Protein AF-Q5B536-F1 (afdb_monomer)

Solvent-accessible surface area (backbone atoms only — not comparable to full-atom values): 37493 Å² total; per-residue (Å²): 134,84,88,69,84,54,93,52,37,55,35,36,41,49,52,41,61,75,49,43,84,53,55,64,77,44,62,94,66,51,47,76,44,64,71,58,84,34,72,53,90,69,35,84,43,83,90,53,63,66,36,62,54,32,60,74,23,57,93,46,95,47,46,43,37,38,40,34,56,38,59,55,61,50,46,42,52,47,53,55,42,43,73,66,77,46,82,81,77,79,63,55,42,80,78,50,70,51,67,49,85,84,56,90,59,74,55,27,28,44,32,38,33,32,30,76,85,78,70,48,77,46,80,47,74,29,54,59,47,75,26,68,67,29,76,78,24,60,55,38,58,77,67,68,55,58,68,52,71,58,78,57,53,70,66,65,38,69,74,43,52,100,63,76,47,74,66,58,53,49,54,53,52,38,60,69,40,45,81,50,87,68,84,81,94,76,82,94,76,87,81,90,84,76,40,39,37,33,41,35,82,58,35,56,52,102,68,44,39,35,42,33,28,41,35,28,38,41,52,54,68,89,69,53,41,65,66,35,53,25,50,50,42,49,52,59,32,74,55,50,79,48,92,58,42,42,81,36,50,51,60,50,51,51,53,48,42,55,50,50,53,51,50,54,36,24,73,73,61,37,70,55,77,94,48,59,90,80,55,93,44,25,66,61,50,43,50,50,53,46,67,78,38,41,47,44,70,43,52,63,50,44,64,30,66,79,50,96,63,21,33,85,43,78,57,68,78,66,56,32,21,26,43,59,70,71,50,60,44,42,69,81,70,79,82,92,75,49,30,34,40,38,30,39,45,12,26,61,97,66,15,45,72,42,43,39,57,49,40,52,56,48,52,65,47,54,76,76,44,68,84,86,59,65,45,40,35,30,33,30,47,42,59,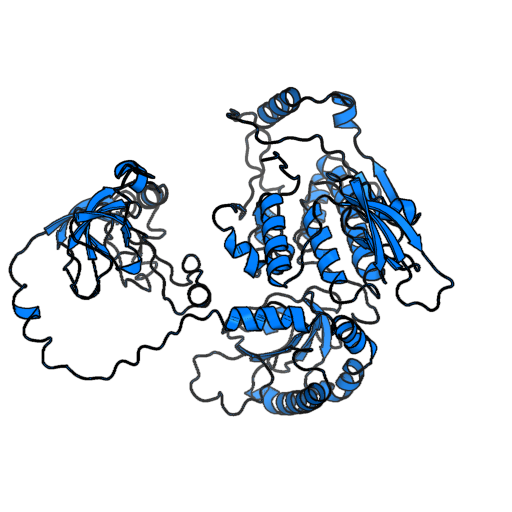84,86,61,80,88,66,75,85,80,59,72,77,50,70,48,75,30,24,15,60,84,38,39,36,39,55,56,58,48,38,57,42,70,54,20,30,40,36,35,30,40,55,73,46,30,24,24,36,42,40,44,38,88,52,36,84,80,45,48,65,65,62,65,37,59,65,55,54,47,38,62,46,70,40,56,89,54,44,60,56,60,52,44,51,59,51,53,62,62,62,70,58,78,86,86,73,85,81,82,77,91,81,75,92,76,64,69,76,66,67,70,67,75,72,81,82,75,94,51,60,34,56,27,35,32,37,71,45,44,80,38,70,43,81,40,79,40,75,53,64,74,81,42,85,74,29,30,28,30,37,44,75,28,50,35,85,52,74,64,58,53,46,33,38,71,72,23,70,76,72,37,25,35,92,86,77,36,55,29,92,78,61,64,23,44,63,64,28,33,27,26,50,31,24,15,28,28,30,69,41,63,34,88,87,49,83,93,63,56,64,69,41,45,31,37,50,57,36,70,39,55,76,68,71,45,75,36,25,71,68,73,37,39,94,62,23,94,57,53,39,33,28,16,41,27,20,75,40,18,32,42,22,51,53,35,54,37,51,63,91,32,58,42,76,54,57,82,77,74,83,63,68,67,56,57,64,65,51,3,73,111

Secondary structure (DSSP, 8-state):
------S--EEPHHHHHTTHHHHGGGGGG-EEE-----EETTEE-SSSSTHHHHHTTTTSS--SEEE--HHHHHHHHHHHHHHTT----TTEEEEEEEE-SS--SS--EEEEEEETTT--EEEEEES-EEE-S-TT-HHHHHTT--EEEEEE-HHHHHHHTT---HHHHHHHHHHHTTTS----S--S---PPPEEEEEES-SEETTTEEE-GGGTEE--STT--HHHHHHHHHHHHHTTTTTTHHHHHHHHHHHHHHHHHHHHHHHTTPPPGGGBTTBS-HHHHHHHHHHHHHHHHTTTT-B----SSS---SSSS--TTBBPPP---BS----SSS-EEEEEEE-HHHHHHHHHHHHHHHHHHHTTS-TTSSEEEEEES--TT-TT-GGGS---SEEEE-TTSHHHHHTT--TTT-EEEEE-TTSBEEEEEEGGGHHHHHHHHSSHHHHHHHHGGGGTHHHHHHHHHHHHH-------------SSSHHHHTTSS-----EEEEEEEEETTEEEEEEEEPPPP-TT-EEEEEEEE---HHHHHHHHH--SSS--TTT-S-TTT---SSEE--SSEEEEEEE--TT--S--TT-EEEE--EE--SSSHHHHTT-GGG-TT-EETTTSSS--SSBSEEEE-GGGEEEPP-SSSS---HHHHTT-

Mean predicted aligned error: 17.26 Å

pLDDT: mean 77.46, std 16.75, range [26.11, 97.31]

Organism: Emericella nidulans (strain FGSC A4 / ATCC 38163 / CBS 112.46 / NRRL 194 / M139) (NCBI:txid227321)

Radius of gyration: 30.0 Å; Cα contacts (8 Å, |Δi|>4): 1167; chains: 1; bounding box: 68×84×68 Å

Nearest PDB structures (foldseek):
  7yj0-assembly1_B  TM=8.072E-01  e=1.167E-22  Boreostereum vibrans
  1e3j-assembly1_A  TM=8.785E-01  e=1.107E-10  Bemisia argentifolii
  3m6i-assembly1_A  TM=8.034E-01  e=1.019E-08  Neurospora crassa
  5k1s-assembly2_C  TM=7.596E-01  e=6.517E-09  Myxococcus xanthus DK 1622
  4gi2-assembly1_A  TM=7.532E-01  e=5.291E-06  Methylorubrum extorquens AM1

Foldseek 3Di:
DDLPQDDAFKDFPLRCLQLVVLCVVCVVQKDWAQADFDDDQRDTDDLDDCRVLLVVLPPAPDSTMIGGGVVVVVVSVQVVCVLLVDHDPPQKDWPAKAAQPPDPDLQGIWTWIARNPPRDIDIDGHNADEFPPAQVTPLCVNVVFDKDWDWDDPPVCVVQNPHDDPVNVVVVVQVVQPPDGDDDPDDSDDDDDTFTFIATPFQDDPGRYGYAARRGGGGDCPLSCRVVLRSLLCQVCVLFVDDCSRQQSRVLSVVVRVLRVCLVQLVVFHHDPVCPPVDDTSSVVNSVSCVVCSCVSSVQARFGDDDLQAHAADDFDDGFRHFQGDFDKPVPDDDSFAKEKEWQQAACVQRQVLQQVVLVVVVVVCVVAPPPRYAYEYEYADDPPDPDPPPRHRDDHHYIYRPVCRNCVSVRHHSNFIKIWIAGRSRTTRYIDTSVCCVVCVVVVVPCVVSVSSCVCVVVVCSVVVVVVVVVVPDDDPDDDDDDDDPDPVPPPVPPPPDDFQWWWFFWDAFAQDTDTDGHGADDDDLFWWKWFWDAFDDDPVNVCRNHPDPPQAAEPVNAAQPQASDYPGAGATQQTKGFGCDDHPVDPPDDGGFTWTFRQKDADCPRPCNVSVNRVPHPRIHGARRNHQHHSRIRMGIHGPVGIGTQDPPPPDDDDRNNSSVD

Structure (mmCIF, N/CA/C/O backbone):
data_AF-Q5B536-F1
#
_entry.id   AF-Q5B536-F1
#
loop_
_atom_site.group_PDB
_atom_site.id
_atom_site.type_symbol
_atom_site.label_atom_id
_atom_site.label_alt_id
_atom_site.label_comp_id
_atom_site.label_asym_id
_atom_site.label_entity_id
_atom_site.label_seq_id
_atom_site.pdbx_PDB_ins_code
_atom_site.Cartn_x
_atom_site.Cartn_y
_atom_site.Cartn_z
_atom_site.occupancy
_atom_site.B_iso_or_equiv
_atom_site.auth_seq_id
_atom_site.auth_comp_id
_atom_site.auth_asym_id
_atom_site.auth_atom_id
_atom_site.pdbx_PDB_model_num
ATOM 1 N N . MET A 1 1 ? -8.925 -12.611 25.578 1.00 28.11 1 MET A N 1
ATOM 2 C CA . MET A 1 1 ? -8.735 -11.913 24.288 1.00 28.11 1 MET A CA 1
ATOM 3 C C . MET A 1 1 ? -9.694 -10.731 24.233 1.00 28.11 1 MET A C 1
ATOM 5 O O . MET A 1 1 ? -10.894 -10.934 24.130 1.00 28.11 1 MET A O 1
ATOM 9 N N . THR A 1 2 ? -9.213 -9.502 24.419 1.00 26.28 2 THR A N 1
ATOM 10 C CA . THR A 1 2 ? -10.059 -8.300 24.328 1.00 26.28 2 THR A CA 1
ATOM 11 C C . THR A 1 2 ? -10.477 -8.067 22.877 1.00 26.28 2 THR A C 1
ATOM 13 O O . THR A 1 2 ? -9.619 -7.935 22.006 1.00 26.28 2 THR A O 1
ATOM 16 N N . LYS A 1 3 ? -11.793 -8.016 22.630 1.00 31.33 3 LYS A N 1
ATOM 17 C CA . LYS A 1 3 ? -12.433 -7.662 21.355 1.00 31.33 3 LYS A CA 1
ATOM 18 C C . LYS A 1 3 ? -12.110 -6.212 20.959 1.00 31.33 3 LYS A C 1
ATOM 20 O O . LYS A 1 3 ? -12.949 -5.330 21.076 1.00 31.33 3 LYS A O 1
ATOM 25 N N . THR A 1 4 ? -10.896 -5.921 20.510 1.00 35.38 4 THR A N 1
ATOM 26 C CA . THR A 1 4 ? -10.593 -4.634 19.865 1.00 35.38 4 THR A CA 1
ATOM 27 C C . THR A 1 4 ? -10.697 -4.815 18.361 1.00 35.38 4 THR A C 1
ATOM 29 O O . THR A 1 4 ? -9.689 -4.957 17.671 1.00 35.38 4 THR A O 1
ATOM 32 N N . CYS A 1 5 ? -11.928 -4.864 17.854 1.00 44.91 5 CYS A N 1
ATOM 33 C CA . CYS A 1 5 ? -12.158 -4.642 16.433 1.00 44.91 5 CYS A CA 1
ATOM 34 C C . CYS A 1 5 ? -11.959 -3.138 16.170 1.00 44.91 5 CYS A C 1
ATOM 36 O O . CYS A 1 5 ? -12.496 -2.295 16.894 1.00 44.91 5 CYS A O 1
ATOM 38 N N . LYS A 1 6 ? -11.078 -2.809 15.223 1.00 58.00 6 LYS A N 1
ATOM 39 C CA . LYS A 1 6 ? -10.671 -1.438 14.883 1.00 58.00 6 LYS A CA 1
ATOM 40 C C . LYS A 1 6 ? -11.349 -0.992 13.587 1.00 58.00 6 LYS A C 1
ATOM 42 O O . LYS A 1 6 ? -11.815 -1.824 12.820 1.00 58.00 6 LYS A O 1
ATOM 47 N N . ARG A 1 7 ? -11.424 0.326 13.379 1.00 63.94 7 ARG A N 1
ATOM 48 C CA . ARG A 1 7 ? -12.385 0.965 12.462 1.00 63.94 7 ARG A CA 1
ATOM 49 C C . ARG A 1 7 ? -12.045 0.842 10.974 1.00 63.94 7 ARG A C 1
ATOM 51 O O . ARG A 1 7 ? -12.963 0.861 10.166 1.00 63.94 7 ARG A O 1
ATOM 58 N N . CYS A 1 8 ? -10.764 0.783 10.601 1.00 59.53 8 CYS A N 1
ATOM 59 C CA . CYS A 1 8 ? -10.366 0.813 9.191 1.00 59.53 8 CYS A CA 1
ATOM 60 C C . CYS A 1 8 ? -10.212 -0.594 8.602 1.00 59.53 8 CYS A C 1
ATOM 62 O O . CYS A 1 8 ? -9.746 -1.516 9.275 1.00 59.53 8 CYS A O 1
ATOM 64 N N . THR A 1 9 ? -10.560 -0.738 7.324 1.00 60.47 9 THR A N 1
ATOM 65 C CA . THR A 1 9 ? -10.413 -2.001 6.587 1.00 60.47 9 THR A CA 1
ATOM 66 C C . THR A 1 9 ? -9.720 -1.840 5.235 1.00 60.47 9 THR A C 1
ATOM 68 O O . THR A 1 9 ? -9.028 -2.750 4.806 1.00 60.47 9 THR A O 1
ATOM 71 N N . ALA A 1 10 ? -9.836 -0.687 4.574 1.00 61.12 10 ALA A N 1
ATOM 72 C CA . ALA A 1 10 ? -9.363 -0.521 3.201 1.00 61.12 10 ALA A CA 1
ATOM 73 C C . ALA A 1 10 ? -7.920 0.011 3.102 1.00 61.12 10 ALA A C 1
ATOM 75 O O . ALA A 1 10 ? -7.605 1.102 3.584 1.00 61.12 10 ALA A O 1
ATOM 76 N N . GLY A 1 11 ? -7.063 -0.730 2.402 1.00 59.25 11 GLY A N 1
ATOM 77 C CA . GLY A 1 11 ? -5.766 -0.301 1.892 1.00 59.25 11 GLY A CA 1
ATOM 78 C C . GLY A 1 11 ? -5.838 -0.028 0.390 1.00 59.25 11 GLY A C 1
ATOM 79 O O . GLY A 1 11 ? -6.297 -0.865 -0.385 1.00 59.25 11 GLY A O 1
ATOM 80 N N . GLN A 1 12 ? -5.368 1.143 -0.025 1.00 68.75 12 GLN A N 1
ATOM 81 C CA . GLN A 1 12 ? -5.299 1.548 -1.430 1.00 68.75 12 GLN A CA 1
ATOM 82 C C . GLN A 1 12 ? -3.962 1.174 -2.078 1.00 68.75 12 GLN A C 1
ATOM 84 O O . GLN A 1 12 ? -2.980 0.988 -1.351 1.00 68.75 12 GLN A O 1
ATOM 89 N N . PRO A 1 13 ? -3.865 1.123 -3.424 1.00 63.88 13 PRO A N 1
ATOM 90 C CA . PRO A 1 13 ? -2.666 0.663 -4.134 1.00 63.88 13 PRO A CA 1
ATOM 91 C C . PRO A 1 13 ? -1.346 1.260 -3.620 1.00 63.88 13 PRO A C 1
ATOM 93 O O . PRO A 1 13 ? -0.364 0.543 -3.411 1.00 63.88 13 PRO A O 1
ATOM 96 N N . ARG A 1 14 ? -1.306 2.571 -3.336 1.00 71.56 14 ARG A N 1
ATOM 97 C CA . ARG A 1 14 ? -0.103 3.211 -2.776 1.00 71.56 14 ARG A CA 1
ATOM 98 C C . ARG A 1 14 ? 0.192 2.777 -1.337 1.00 71.56 14 ARG A C 1
ATOM 100 O O . ARG A 1 14 ? 1.345 2.478 -1.029 1.00 71.56 14 ARG A O 1
ATOM 107 N N . CYS A 1 15 ? -0.825 2.729 -0.480 1.00 63.94 15 CYS A N 1
ATOM 108 C CA . CYS A 1 15 ? -0.683 2.328 0.917 1.00 63.94 15 CYS A CA 1
ATOM 109 C C . CYS A 1 15 ? -0.242 0.864 1.037 1.00 63.94 15 CYS A C 1
ATOM 111 O O . CYS A 1 15 ? 0.580 0.549 1.887 1.00 63.94 15 CYS A O 1
ATOM 113 N N . ILE A 1 16 ? -0.721 -0.021 0.157 1.00 58.94 16 ILE A N 1
ATOM 114 C CA . ILE A 1 16 ? -0.349 -1.445 0.129 1.00 58.94 16 ILE A CA 1
ATOM 115 C C . ILE A 1 16 ? 1.098 -1.637 -0.335 1.00 58.94 16 ILE A C 1
ATOM 117 O O . ILE A 1 16 ? 1.786 -2.540 0.140 1.00 58.94 16 ILE A O 1
ATOM 121 N N . ARG A 1 17 ? 1.606 -0.785 -1.235 1.00 60.75 17 ARG A N 1
ATOM 122 C CA . ARG A 1 17 ? 2.989 -0.885 -1.729 1.00 60.75 17 ARG A CA 1
ATOM 123 C C . ARG A 1 17 ? 4.013 -0.788 -0.594 1.00 60.75 17 ARG A C 1
ATOM 125 O O . ARG A 1 17 ? 5.014 -1.504 -0.627 1.00 60.75 17 ARG A O 1
ATOM 132 N N . VAL A 1 18 ? 3.741 0.045 0.412 1.00 53.22 18 VAL A N 1
ATOM 133 C CA . VAL A 1 18 ? 4.666 0.364 1.510 1.00 53.22 18 VAL A CA 1
ATOM 134 C C . VAL A 1 18 ? 4.937 -0.850 2.425 1.00 53.22 18 VAL A C 1
ATOM 136 O O . VAL A 1 18 ? 6.110 -1.152 2.641 1.00 53.22 18 VAL A O 1
ATOM 139 N N . PRO A 1 19 ? 3.933 -1.618 2.896 1.00 50.88 19 PRO A N 1
ATOM 140 C CA . PRO A 1 19 ? 4.148 -2.850 3.648 1.00 50.88 19 PRO A CA 1
ATOM 141 C C . PRO A 1 19 ? 3.973 -4.123 2.803 1.00 50.88 19 PRO A C 1
ATOM 143 O O . PRO A 1 19 ? 3.889 -5.208 3.372 1.00 50.88 19 PRO A O 1
ATOM 146 N N . SER A 1 20 ? 3.945 -4.025 1.466 1.00 51.78 20 SER A N 1
ATOM 147 C CA . SER A 1 20 ? 3.614 -5.127 0.539 1.00 51.78 20 SER A CA 1
ATOM 148 C C . SER A 1 20 ? 4.331 -6.447 0.837 1.00 51.78 20 SER A C 1
ATOM 150 O O . SER A 1 20 ? 3.711 -7.499 0.767 1.00 51.78 20 SER A O 1
ATOM 152 N N . ARG A 1 21 ? 5.607 -6.422 1.245 1.00 47.44 21 ARG A N 1
ATOM 153 C CA . ARG A 1 21 ? 6.345 -7.648 1.609 1.00 47.44 21 ARG A CA 1
ATOM 154 C C . ARG 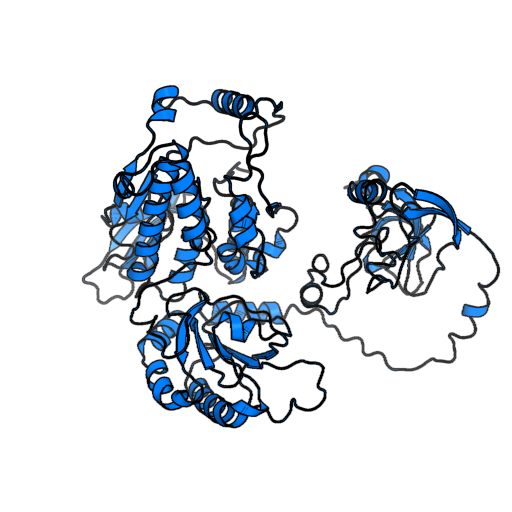A 1 21 ? 5.904 -8.289 2.923 1.00 47.44 21 ARG A C 1
ATOM 156 O O . ARG A 1 21 ? 6.037 -9.498 3.066 1.00 47.44 21 ARG A O 1
ATOM 163 N N . CYS A 1 22 ? 5.415 -7.499 3.871 1.00 46.94 22 CYS A N 1
ATOM 164 C CA . CYS A 1 22 ? 4.982 -7.983 5.176 1.00 46.94 22 CYS A CA 1
ATOM 165 C C . CYS A 1 22 ? 3.482 -8.330 5.180 1.00 46.94 22 CYS A C 1
ATOM 167 O O . CYS A 1 22 ? 3.079 -9.252 5.878 1.00 46.94 22 CYS A O 1
ATOM 169 N N . LEU A 1 23 ? 2.670 -7.659 4.350 1.00 49.38 23 LEU A N 1
ATOM 170 C CA . LEU A 1 23 ? 1.245 -7.974 4.162 1.00 49.38 23 LEU A CA 1
ATOM 171 C C . LEU A 1 23 ? 1.010 -9.323 3.463 1.00 49.38 23 LEU A C 1
ATOM 173 O O . LEU A 1 23 ? -0.012 -9.952 3.707 1.00 49.38 23 LEU A O 1
ATOM 177 N N . ILE A 1 24 ? 1.970 -9.809 2.664 1.00 52.00 24 ILE A N 1
ATOM 178 C CA . ILE A 1 24 ? 1.924 -11.151 2.043 1.00 52.00 24 ILE A CA 1
ATOM 179 C C . ILE A 1 24 ? 1.831 -12.278 3.094 1.00 52.00 24 ILE A C 1
ATOM 181 O O . ILE A 1 24 ? 1.412 -13.381 2.772 1.00 52.00 24 ILE A O 1
ATOM 185 N N . GLN A 1 25 ? 2.176 -12.026 4.361 1.00 51.09 25 GLN A N 1
ATOM 186 C CA . GLN A 1 25 ? 2.058 -13.034 5.423 1.00 51.09 25 GLN A CA 1
ATOM 187 C C . GLN A 1 25 ? 0.619 -13.227 5.936 1.00 51.09 25 GLN A C 1
ATOM 189 O O . GLN A 1 25 ? 0.389 -14.135 6.723 1.00 51.09 25 GLN A O 1
ATOM 194 N N . LEU A 1 26 ? -0.335 -12.388 5.515 1.00 54.41 26 LEU A N 1
ATOM 195 C CA . LEU A 1 26 ? -1.727 -12.393 5.982 1.00 54.41 26 LEU A CA 1
ATOM 196 C C . LEU A 1 26 ? -2.725 -12.816 4.893 1.00 54.41 26 LEU A C 1
ATOM 198 O O . LEU A 1 26 ? -3.894 -12.462 4.967 1.00 54.41 26 LEU A O 1
ATOM 202 N N . VAL A 1 27 ? -2.271 -13.520 3.854 1.00 53.06 27 VAL A N 1
ATOM 203 C CA . VAL A 1 27 ? -3.061 -13.789 2.635 1.00 53.06 27 VAL A CA 1
ATOM 204 C C . VAL A 1 27 ? -4.373 -14.543 2.901 1.00 53.06 27 VAL A C 1
ATOM 206 O O . VAL A 1 27 ? -5.314 -14.356 2.142 1.00 53.06 27 VAL A O 1
ATOM 209 N N . GLU A 1 28 ? -4.474 -15.311 3.988 1.00 51.59 28 GLU A N 1
ATOM 210 C CA . GLU A 1 28 ? -5.711 -16.003 4.403 1.00 51.59 28 GLU A CA 1
ATOM 211 C C . GLU A 1 28 ? -6.765 -15.069 5.033 1.00 51.59 28 GLU A C 1
ATOM 213 O O . GLU A 1 28 ? -7.934 -15.421 5.118 1.00 51.59 28 GLU A O 1
ATOM 218 N N . GLU A 1 29 ? -6.376 -13.863 5.455 1.00 61.81 29 GLU A N 1
ATOM 219 C CA . GLU A 1 29 ? -7.215 -12.911 6.207 1.00 61.81 29 GLU A CA 1
ATOM 220 C C . GLU A 1 29 ? -7.524 -11.633 5.397 1.00 61.81 29 GLU A C 1
ATOM 222 O O . GLU A 1 29 ? -7.915 -10.599 5.957 1.00 61.81 29 GLU A O 1
ATOM 227 N N . ILE A 1 30 ? -7.267 -11.662 4.085 1.00 71.50 30 ILE A N 1
ATOM 228 C CA . ILE A 1 30 ? -7.321 -10.504 3.188 1.00 71.50 30 ILE A CA 1
ATOM 229 C C . ILE A 1 30 ? -8.348 -10.727 2.077 1.00 71.50 30 ILE A C 1
ATOM 231 O O . ILE A 1 30 ? -8.213 -11.648 1.277 1.00 71.50 30 ILE A O 1
ATOM 235 N N . ASP A 1 31 ? -9.265 -9.773 1.924 1.00 77.38 31 ASP A N 1
ATOM 236 C CA . ASP A 1 31 ? -10.166 -9.702 0.776 1.00 77.38 31 ASP A CA 1
ATOM 237 C C . ASP A 1 31 ? -9.631 -8.725 -0.280 1.00 77.38 31 ASP A C 1
ATOM 239 O O . ASP A 1 31 ? -9.372 -7.549 -0.002 1.00 77.38 31 ASP A O 1
ATOM 243 N N . ALA A 1 32 ? -9.495 -9.186 -1.524 1.00 81.38 32 ALA A N 1
ATOM 244 C CA . ALA A 1 32 ? -9.097 -8.344 -2.651 1.00 81.38 32 ALA A CA 1
ATOM 245 C C . ALA A 1 32 ? -10.330 -7.820 -3.403 1.00 81.38 32 ALA A C 1
ATOM 247 O O . ALA A 1 32 ? -10.972 -8.538 -4.171 1.00 81.38 32 ALA A O 1
ATOM 248 N N . GLY A 1 33 ? -10.640 -6.537 -3.226 1.00 79.94 33 GLY A N 1
ATOM 249 C CA . GLY A 1 33 ? -11.651 -5.853 -4.024 1.00 79.94 33 GLY A CA 1
ATOM 250 C C . GLY A 1 33 ? -11.097 -5.514 -5.406 1.00 79.94 33 GLY A C 1
ATOM 251 O O . GLY A 1 33 ? -10.145 -4.745 -5.506 1.00 79.94 33 GLY A O 1
ATOM 252 N N . ARG A 1 34 ? -11.697 -6.062 -6.467 1.00 81.75 34 ARG A N 1
ATOM 253 C CA . ARG A 1 34 ? -11.330 -5.785 -7.875 1.00 81.75 34 ARG A CA 1
ATOM 254 C C . ARG A 1 34 ? -12.408 -5.054 -8.666 1.00 81.75 34 ARG A C 1
ATOM 256 O O . ARG A 1 34 ? -12.187 -4.656 -9.804 1.00 81.75 34 ARG A O 1
ATOM 263 N N . ASN A 1 35 ? -13.598 -4.922 -8.094 1.00 81.69 35 ASN A N 1
ATOM 264 C CA . ASN A 1 35 ? -14.718 -4.265 -8.740 1.00 81.69 35 ASN A CA 1
ATOM 265 C C . ASN A 1 35 ? -15.696 -3.737 -7.687 1.00 81.69 35 ASN A C 1
ATOM 267 O O . ASN A 1 35 ? -15.636 -4.112 -6.515 1.00 81.69 35 ASN A O 1
ATOM 271 N N . SER A 1 36 ? -16.634 -2.901 -8.117 1.00 83.00 36 SER A N 1
ATOM 272 C CA . SER A 1 36 ? -17.796 -2.531 -7.319 1.00 83.00 36 SER A CA 1
ATOM 273 C C . SER A 1 36 ? -19.055 -2.486 -8.171 1.00 83.00 36 SER A C 1
ATOM 275 O O . SER A 1 36 ? -19.023 -2.265 -9.382 1.00 83.00 36 SER A O 1
ATOM 277 N N . VAL A 1 37 ? -20.191 -2.675 -7.510 1.00 83.62 37 VAL A N 1
ATOM 278 C CA . VAL A 1 37 ? -21.513 -2.545 -8.115 1.00 83.62 37 VAL A CA 1
ATOM 279 C C . VAL A 1 37 ? -22.246 -1.434 -7.388 1.00 83.62 37 VAL A C 1
ATOM 281 O O . VAL A 1 37 ? -22.215 -1.355 -6.164 1.00 83.62 37 VAL A O 1
ATOM 284 N N . THR A 1 38 ? -22.896 -0.552 -8.142 1.00 82.12 38 THR A N 1
ATOM 285 C CA . THR A 1 38 ? -23.782 0.463 -7.573 1.00 82.12 38 THR A CA 1
ATOM 286 C C . THR A 1 38 ? -25.219 0.150 -7.938 1.00 82.12 38 THR A C 1
ATOM 288 O O . THR A 1 38 ? -25.541 -0.086 -9.103 1.00 82.12 38 THR A O 1
ATOM 291 N N . LEU A 1 39 ? -26.076 0.147 -6.921 1.00 82.50 39 LEU A N 1
ATOM 292 C CA . LEU A 1 39 ? -27.496 -0.141 -7.041 1.00 82.50 39 LEU A CA 1
ATOM 293 C C . LEU A 1 39 ? -28.313 1.130 -6.770 1.00 82.50 39 LEU A C 1
ATOM 295 O O . LEU A 1 39 ? -27.898 2.024 -6.027 1.00 82.50 39 LEU A O 1
ATOM 299 N N . LYS A 1 40 ? -29.462 1.243 -7.430 1.00 81.19 40 LYS A N 1
ATOM 300 C CA . LYS A 1 40 ? -30.528 2.196 -7.118 1.00 81.19 40 LYS A CA 1
ATOM 301 C C . LYS A 1 40 ? -31.851 1.475 -7.295 1.00 81.19 40 LYS A C 1
ATOM 303 O O . LYS A 1 40 ? -32.069 0.919 -8.369 1.00 81.19 40 LYS A O 1
ATOM 308 N N . ASP A 1 41 ? -32.700 1.481 -6.273 1.00 83.44 41 ASP A N 1
ATOM 309 C CA . ASP A 1 41 ? -34.038 0.881 -6.335 1.00 83.44 41 ASP A CA 1
ATOM 310 C C . ASP A 1 41 ? -33.989 -0.573 -6.870 1.00 83.44 41 ASP A C 1
ATOM 312 O O . ASP A 1 41 ? -34.718 -0.957 -7.784 1.00 83.44 41 ASP A O 1
ATOM 316 N N . GLY A 1 42 ? -33.020 -1.361 -6.382 1.00 83.69 42 GLY A N 1
ATOM 317 C CA . GLY A 1 42 ? -32.784 -2.748 -6.806 1.00 83.69 42 GLY A CA 1
ATOM 318 C C . GLY A 1 42 ? -32.132 -2.963 -8.170 1.00 83.69 42 GLY A C 1
ATOM 319 O O . GLY A 1 42 ? -31.891 -4.104 -8.558 1.00 83.69 42 GLY A O 1
ATOM 320 N N . ARG A 1 43 ? -31.829 -1.901 -8.920 1.00 85.88 43 ARG A N 1
ATOM 321 C CA . ARG A 1 43 ? -31.260 -1.996 -10.271 1.00 85.88 43 ARG A CA 1
ATOM 322 C C . ARG A 1 43 ? -29.825 -1.504 -10.309 1.00 85.88 43 ARG A C 1
ATOM 324 O O . ARG A 1 43 ? -29.476 -0.510 -9.673 1.00 85.88 43 ARG A O 1
ATOM 331 N N . ARG A 1 44 ? -28.987 -2.181 -11.099 1.00 85.38 44 ARG A N 1
ATOM 332 C CA . ARG A 1 44 ? -27.610 -1.745 -11.352 1.00 85.38 44 ARG A CA 1
ATOM 333 C C . ARG A 1 44 ? -27.617 -0.420 -12.105 1.00 85.38 44 ARG A C 1
ATOM 335 O O . ARG A 1 44 ? -28.295 -0.278 -13.119 1.00 85.38 44 ARG A O 1
ATOM 342 N N . VAL A 1 45 ? -26.823 0.525 -11.619 1.00 79.69 45 VAL A N 1
ATOM 343 C CA . VAL A 1 45 ? -26.594 1.819 -12.260 1.00 79.69 45 VAL A CA 1
ATOM 344 C C . VAL A 1 45 ? -25.108 1.945 -12.566 1.00 79.69 45 VAL A C 1
ATOM 346 O O . VAL A 1 45 ? -24.277 1.737 -11.688 1.00 79.69 45 VAL A O 1
ATOM 349 N N . THR A 1 46 ? -24.778 2.272 -13.814 1.00 70.62 46 THR A N 1
ATOM 350 C CA . THR A 1 46 ? -23.394 2.415 -14.303 1.00 70.62 46 THR A CA 1
ATOM 351 C C . THR A 1 46 ? -22.957 3.871 -14.434 1.00 70.62 46 THR A C 1
ATOM 353 O O . THR A 1 46 ? -21.774 4.151 -14.529 1.00 70.62 46 THR A O 1
ATOM 356 N N . THR A 1 47 ? -23.884 4.827 -14.384 1.00 61.28 47 THR A N 1
ATOM 357 C CA . THR A 1 47 ? -23.574 6.265 -14.471 1.00 61.28 47 THR A CA 1
ATOM 358 C C . THR A 1 47 ? -23.012 6.853 -13.174 1.00 61.28 47 THR A C 1
ATOM 360 O O . THR A 1 47 ? -22.670 8.029 -13.127 1.00 61.28 47 THR A O 1
ATOM 363 N N . ARG A 1 48 ? -22.941 6.054 -12.104 1.00 64.38 48 ARG A N 1
ATOM 364 C CA . ARG A 1 48 ? -22.444 6.441 -10.782 1.00 64.38 48 ARG A CA 1
ATOM 365 C C . ARG A 1 48 ? -21.753 5.254 -10.122 1.00 64.38 48 ARG A C 1
ATOM 367 O O . ARG A 1 48 ? -22.154 4.113 -10.351 1.00 64.38 48 ARG A O 1
ATOM 374 N N . GLY A 1 49 ? -20.769 5.524 -9.271 1.00 65.88 49 GLY A N 1
ATOM 375 C CA . GLY A 1 49 ? -20.194 4.515 -8.387 1.00 65.88 49 GLY A CA 1
ATOM 376 C C . GLY A 1 49 ? -18.699 4.300 -8.529 1.00 65.88 49 GLY A C 1
ATOM 377 O O . GLY A 1 49 ? -18.066 4.751 -9.475 1.00 65.88 49 GLY A O 1
ATOM 378 N N . TRP A 1 50 ? -18.160 3.532 -7.591 1.00 72.81 50 TRP A N 1
ATOM 379 C CA . TRP A 1 50 ? -16.730 3.276 -7.434 1.00 72.81 50 TRP A CA 1
ATOM 380 C C . TRP A 1 50 ? -16.126 2.350 -8.505 1.00 72.81 50 TRP A C 1
ATOM 382 O O . TRP A 1 50 ? -14.959 1.997 -8.410 1.00 72.81 50 TRP A O 1
ATOM 392 N N . HIS A 1 51 ? -16.875 1.923 -9.526 1.00 76.62 51 HIS A N 1
ATOM 393 C CA . HIS A 1 51 ? -16.374 1.004 -10.559 1.00 76.62 51 HIS A CA 1
ATOM 394 C C . HIS A 1 51 ? -15.289 1.662 -11.421 1.00 76.62 51 HIS A C 1
ATOM 396 O O . HIS A 1 51 ? -14.256 1.048 -11.676 1.00 76.62 51 HIS A O 1
ATOM 402 N N . THR A 1 52 ? -15.453 2.947 -11.745 1.00 75.75 52 THR A N 1
ATOM 403 C CA . THR A 1 52 ? -14.433 3.760 -12.423 1.00 75.75 52 THR A CA 1
ATOM 404 C C . THR A 1 52 ? -13.143 3.857 -11.610 1.00 75.75 52 THR A C 1
ATOM 406 O O . THR A 1 52 ? -12.059 3.984 -12.174 1.00 75.75 52 THR A O 1
ATOM 409 N N . MET A 1 53 ? -13.223 3.758 -10.275 1.00 79.31 53 MET A N 1
ATOM 410 C CA . MET A 1 53 ? -12.039 3.729 -9.412 1.00 79.31 53 MET A CA 1
ATOM 411 C C . MET A 1 53 ? -11.191 2.491 -9.707 1.00 79.31 53 MET A C 1
ATOM 413 O O . MET A 1 53 ? -9.975 2.611 -9.813 1.00 79.31 53 MET A O 1
ATOM 417 N N . PHE A 1 54 ? -11.824 1.327 -9.883 1.00 81.19 54 PHE A N 1
ATOM 418 C CA . PHE A 1 54 ? -11.131 0.096 -10.263 1.00 81.19 54 PHE A CA 1
ATOM 419 C C . PHE A 1 54 ? -10.609 0.173 -11.698 1.00 81.19 54 PHE A C 1
ATOM 421 O O . PHE A 1 54 ? -9.468 -0.203 -11.938 1.00 81.19 54 PHE A O 1
ATOM 428 N N . GLU A 1 55 ? -11.366 0.745 -12.641 1.00 81.69 55 GLU A N 1
ATOM 429 C CA . GLU A 1 55 ? -10.872 1.030 -14.002 1.00 81.69 55 GLU A CA 1
ATOM 430 C C . GLU A 1 55 ? -9.573 1.851 -13.975 1.00 81.69 55 GLU A C 1
ATOM 432 O O . GLU A 1 55 ? -8.597 1.480 -14.620 1.00 81.69 55 GLU A O 1
ATOM 437 N N . ALA A 1 56 ? -9.509 2.891 -13.140 1.00 78.94 56 ALA A N 1
ATOM 438 C CA . ALA A 1 56 ? -8.319 3.722 -12.965 1.00 78.94 56 ALA A CA 1
ATOM 439 C C . ALA A 1 56 ? -7.122 3.012 -12.296 1.00 78.94 56 ALA A C 1
ATOM 441 O O . ALA A 1 56 ? -6.010 3.544 -12.343 1.00 78.94 56 ALA A O 1
ATOM 442 N N . MET A 1 57 ? -7.330 1.846 -11.673 1.00 79.25 57 MET A N 1
ATOM 443 C CA . MET A 1 57 ? -6.262 1.011 -11.107 1.00 79.25 57 MET A CA 1
ATOM 444 C C . MET A 1 57 ? -5.693 -0.000 -12.112 1.00 79.25 57 MET A C 1
ATOM 446 O O . MET A 1 57 ? -4.583 -0.498 -11.895 1.00 79.25 57 MET A O 1
ATOM 450 N N . HIS A 1 58 ? -6.403 -0.305 -13.205 1.00 78.31 58 HIS A N 1
ATOM 451 C CA . HIS A 1 58 ? -5.934 -1.272 -14.199 1.00 78.31 58 HIS A CA 1
ATOM 452 C C . HIS A 1 58 ? -4.606 -0.818 -14.820 1.00 78.31 58 HIS A C 1
ATOM 454 O O . HIS A 1 58 ? -4.421 0.346 -15.172 1.00 78.31 58 HIS A O 1
ATOM 460 N N . GLY A 1 59 ? -3.661 -1.752 -14.949 1.00 66.75 59 GLY A N 1
ATOM 461 C CA . GLY A 1 59 ? -2.323 -1.476 -15.483 1.00 66.75 59 GLY A CA 1
ATOM 462 C C . GLY A 1 59 ? -1.357 -0.807 -14.497 1.00 66.75 59 GLY A C 1
ATOM 463 O O . GLY A 1 59 ? -0.203 -0.560 -14.849 1.00 66.75 59 GLY A O 1
ATOM 464 N N . THR A 1 60 ? -1.785 -0.531 -13.262 1.00 72.12 60 THR A N 1
ATOM 465 C CA . THR A 1 60 ? -0.890 -0.091 -12.181 1.00 72.12 60 THR A CA 1
ATOM 466 C C . THR A 1 60 ? -0.257 -1.297 -11.478 1.00 72.12 60 THR A C 1
ATOM 468 O O . THR A 1 60 ? -0.641 -2.439 -11.719 1.00 72.12 60 THR A O 1
ATOM 471 N N . TYR A 1 61 ? 0.727 -1.070 -10.597 1.00 70.12 61 TYR A N 1
ATOM 472 C CA . TYR A 1 61 ? 1.390 -2.169 -9.874 1.00 70.12 61 TYR A CA 1
ATOM 473 C C . TYR A 1 61 ? 0.426 -3.021 -9.023 1.00 70.12 61 TYR A C 1
ATOM 475 O O . TYR A 1 61 ? 0.688 -4.201 -8.807 1.00 70.12 61 TYR A O 1
ATOM 483 N N . LEU A 1 62 ? -0.663 -2.424 -8.527 1.00 73.81 62 LEU A N 1
ATOM 484 C CA . LEU A 1 62 ? -1.739 -3.113 -7.814 1.00 73.81 62 LEU A CA 1
ATOM 485 C C . LEU A 1 62 ? -3.071 -2.616 -8.366 1.00 73.81 62 LEU A C 1
ATOM 487 O O . LEU A 1 62 ? -3.465 -1.482 -8.101 1.00 73.81 62 LEU A O 1
ATOM 491 N N . ASP A 1 63 ? -3.766 -3.476 -9.100 1.00 77.12 63 ASP A N 1
ATOM 492 C CA . ASP A 1 63 ? -5.052 -3.189 -9.740 1.00 77.12 63 ASP A CA 1
ATOM 493 C C . ASP A 1 63 ? -6.266 -3.479 -8.834 1.00 77.12 63 ASP A C 1
ATOM 495 O O . ASP A 1 63 ? -7.399 -3.597 -9.298 1.00 77.12 63 ASP A O 1
ATOM 499 N N . TYR A 1 64 ? -6.034 -3.589 -7.524 1.00 78.88 64 TYR A N 1
ATOM 500 C CA . TYR A 1 64 ? -7.038 -3.941 -6.526 1.00 78.88 64 TYR A CA 1
ATOM 501 C C . TYR A 1 64 ? -6.897 -3.125 -5.236 1.00 78.88 64 TYR A C 1
ATOM 503 O O . TYR A 1 64 ? -5.816 -2.650 -4.875 1.00 78.88 64 TYR A O 1
ATOM 511 N N . CYS A 1 65 ? -8.000 -3.028 -4.494 1.00 78.19 65 CYS A N 1
ATOM 512 C CA . CYS A 1 65 ? -8.008 -2.596 -3.098 1.00 78.19 65 CYS A CA 1
ATOM 513 C C . CYS A 1 65 ? -7.889 -3.811 -2.183 1.00 78.19 65 CYS A C 1
ATOM 515 O O . CYS A 1 65 ? -8.458 -4.864 -2.468 1.00 78.19 65 CYS A O 1
ATOM 517 N N . LEU A 1 66 ? -7.207 -3.653 -1.052 1.00 78.00 66 LEU A N 1
ATOM 518 C CA . LEU A 1 66 ? -7.200 -4.670 -0.006 1.00 78.00 66 LEU A CA 1
ATOM 519 C C . LEU A 1 66 ? -8.155 -4.279 1.104 1.00 78.00 66 LEU A C 1
ATOM 521 O O . LEU A 1 66 ? -8.024 -3.200 1.672 1.00 78.00 66 LEU A O 1
ATOM 525 N N . ASN A 1 67 ? -9.067 -5.176 1.443 1.00 79.12 67 ASN A N 1
ATOM 526 C CA . ASN A 1 67 ? -9.874 -5.095 2.642 1.00 79.12 67 ASN A CA 1
ATOM 527 C C . ASN A 1 67 ? -9.282 -6.061 3.668 1.00 79.12 67 ASN A C 1
ATOM 529 O O . ASN A 1 67 ? -9.330 -7.275 3.518 1.00 79.12 67 ASN A O 1
ATOM 533 N N . ILE A 1 68 ? -8.675 -5.498 4.702 1.00 79.06 68 ILE A N 1
ATOM 534 C CA . ILE A 1 68 ? -8.041 -6.222 5.792 1.00 79.06 68 ILE A CA 1
ATOM 535 C C . ILE A 1 68 ? -8.387 -5.528 7.098 1.00 79.06 68 ILE A C 1
ATOM 537 O O . ILE A 1 68 ? -8.234 -4.314 7.238 1.00 79.06 68 ILE A O 1
ATOM 541 N N . ARG A 1 69 ? -8.844 -6.282 8.098 1.00 80.69 69 ARG A N 1
ATOM 542 C CA . ARG A 1 69 ? -9.140 -5.690 9.408 1.00 80.69 69 ARG A CA 1
ATOM 543 C C . ARG A 1 69 ? -7.876 -5.025 9.957 1.00 80.69 69 ARG A C 1
ATOM 545 O O . ARG A 1 69 ? -6.847 -5.683 10.094 1.00 80.69 69 ARG A O 1
ATOM 552 N N . GLN A 1 70 ? -7.967 -3.752 10.351 1.00 80.69 70 GLN A N 1
ATOM 553 C CA . GLN A 1 70 ? -6.818 -2.955 10.810 1.00 80.69 70 GLN A CA 1
ATOM 554 C C . GLN A 1 70 ? -5.967 -3.645 11.891 1.00 80.69 70 GLN A C 1
ATOM 556 O O . GLN A 1 70 ? -4.753 -3.454 11.913 1.00 80.69 70 GLN A O 1
ATOM 561 N N . LYS A 1 71 ? -6.564 -4.489 12.751 1.00 82.50 71 LYS A N 1
ATOM 562 C CA . LYS A 1 71 ? -5.825 -5.279 13.755 1.00 82.50 71 LYS A CA 1
ATOM 563 C C . LYS A 1 71 ? -4.694 -6.118 13.135 1.00 82.50 71 LYS A C 1
ATOM 565 O O . LYS A 1 71 ? -3.635 -6.232 13.744 1.00 82.50 71 LYS A O 1
ATOM 570 N N . TYR A 1 72 ? -4.905 -6.668 11.940 1.00 81.62 72 TYR A N 1
ATOM 571 C CA . TYR A 1 72 ? -3.931 -7.519 11.268 1.00 81.62 72 TYR A CA 1
ATOM 572 C C . TYR A 1 72 ? -2.839 -6.689 10.592 1.00 81.62 72 TYR A C 1
ATOM 574 O O . TYR A 1 72 ? -1.658 -6.981 10.760 1.00 81.62 72 TYR A O 1
ATOM 582 N N . SER A 1 73 ? -3.204 -5.589 9.928 1.00 77.50 73 SER A N 1
ATOM 583 C CA . SER A 1 73 ? -2.225 -4.642 9.375 1.00 77.50 73 SER A CA 1
ATOM 584 C C . SER A 1 73 ? -1.287 -4.096 10.454 1.00 77.50 73 SER A C 1
ATOM 586 O O . SER A 1 73 ? -0.076 -4.020 10.255 1.00 77.50 73 SER A O 1
ATOM 588 N N . GLU A 1 74 ? -1.827 -3.757 11.626 1.00 82.25 74 GLU A N 1
ATOM 589 C CA . GLU A 1 74 ? -1.022 -3.326 12.768 1.00 82.25 74 GLU A CA 1
ATOM 590 C C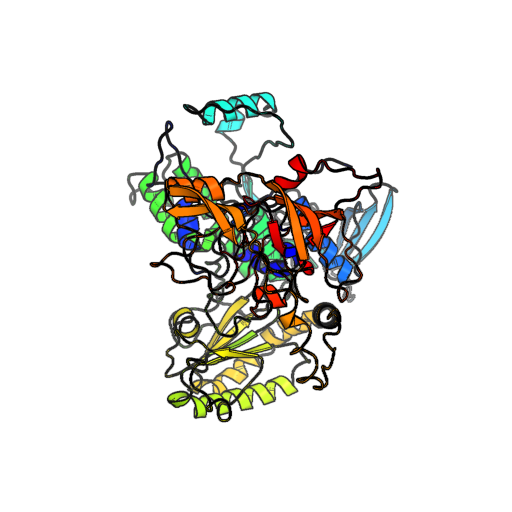 . GLU A 1 74 ? -0.119 -4.429 13.314 1.00 82.25 74 GLU A C 1
ATOM 592 O O . GLU A 1 74 ? 1.015 -4.145 13.689 1.00 82.25 74 GLU A O 1
ATOM 597 N N . GLU A 1 75 ? -0.602 -5.671 13.376 1.00 81.56 75 GLU A N 1
ATOM 598 C CA . GLU A 1 75 ? 0.200 -6.818 13.806 1.00 81.56 75 GLU A CA 1
ATOM 599 C C . GLU A 1 75 ? 1.387 -7.039 12.864 1.00 81.56 75 GLU A C 1
ATOM 601 O O . GLU A 1 75 ? 2.514 -7.197 13.320 1.00 81.56 75 GLU A O 1
ATOM 606 N N . VAL A 1 76 ? 1.181 -6.924 11.553 1.00 79.06 76 VAL A N 1
ATOM 607 C CA . VAL A 1 76 ? 2.267 -6.997 10.569 1.00 79.06 76 VAL A CA 1
ATOM 608 C C . VAL A 1 76 ? 3.310 -5.899 10.770 1.00 79.06 76 VAL A C 1
ATOM 610 O O . VAL A 1 76 ? 4.518 -6.166 10.723 1.00 79.06 76 VAL A O 1
ATOM 613 N N . ILE A 1 77 ? 2.870 -4.664 11.017 1.00 79.06 77 ILE A N 1
ATOM 614 C CA . ILE A 1 77 ? 3.778 -3.545 11.303 1.00 79.06 77 ILE A CA 1
ATOM 615 C C . ILE A 1 77 ? 4.521 -3.798 12.620 1.00 79.06 77 ILE A C 1
ATOM 617 O O . ILE A 1 77 ? 5.735 -3.613 12.683 1.00 79.06 77 ILE A O 1
ATOM 621 N N . ARG A 1 78 ? 3.823 -4.286 13.651 1.00 83.12 78 ARG A N 1
ATOM 622 C CA . ARG A 1 78 ? 4.387 -4.616 14.966 1.00 83.12 78 ARG A CA 1
ATOM 623 C C . ARG A 1 78 ? 5.451 -5.701 14.871 1.00 83.12 78 ARG A C 1
ATOM 625 O O . ARG A 1 78 ? 6.551 -5.505 15.375 1.00 83.12 78 ARG A O 1
ATOM 632 N N . GLN A 1 79 ? 5.164 -6.798 14.182 1.00 80.69 79 GLN A N 1
ATOM 633 C CA . GLN A 1 79 ? 6.128 -7.871 13.954 1.00 80.69 79 GLN A CA 1
ATOM 634 C C . GLN A 1 79 ? 7.329 -7.378 13.154 1.00 80.69 79 GLN A C 1
ATOM 636 O O . GLN A 1 79 ? 8.464 -7.753 13.437 1.00 80.69 79 GLN A O 1
ATOM 641 N N . SER A 1 80 ? 7.101 -6.512 12.164 1.00 76.88 80 SER A N 1
ATOM 642 C CA . SER A 1 80 ? 8.190 -5.892 11.405 1.00 76.88 80 SER A CA 1
ATOM 643 C C . SER A 1 80 ? 9.070 -5.026 12.305 1.00 76.88 80 SER A C 1
ATOM 645 O O . SER A 1 80 ? 10.286 -5.139 12.219 1.00 76.88 80 SER A O 1
ATOM 647 N N . TYR A 1 81 ? 8.472 -4.235 13.200 1.00 81.06 81 TYR A N 1
ATOM 648 C CA . TYR A 1 81 ? 9.169 -3.408 14.188 1.00 81.06 81 TYR A CA 1
ATOM 649 C C . TYR A 1 81 ? 9.966 -4.251 15.197 1.00 81.06 81 TYR A C 1
ATOM 651 O O . TYR A 1 81 ? 11.139 -3.983 15.439 1.00 81.06 81 TYR A O 1
ATOM 659 N N . GLN A 1 82 ? 9.382 -5.340 15.701 1.00 82.25 82 GLN A N 1
ATOM 660 C CA . GLN A 1 82 ? 10.050 -6.284 16.604 1.00 82.25 82 GLN A CA 1
ATOM 661 C C . GLN A 1 82 ? 11.217 -7.018 15.937 1.00 82.25 82 GLN A C 1
ATOM 663 O O . GLN A 1 82 ? 12.256 -7.215 16.561 1.00 82.25 82 GLN A O 1
ATOM 668 N N . LYS A 1 83 ? 11.098 -7.371 14.649 1.00 77.62 83 LYS A N 1
ATOM 669 C CA . LYS A 1 83 ? 12.206 -7.940 13.859 1.00 77.62 83 LYS A CA 1
ATOM 670 C C . LYS A 1 83 ? 13.392 -6.974 13.728 1.00 77.62 83 LYS A C 1
ATOM 672 O O . LYS A 1 83 ? 14.495 -7.434 13.449 1.00 77.62 83 LYS A O 1
ATOM 677 N N . LEU A 1 84 ? 13.197 -5.669 13.957 1.00 74.62 84 LEU A N 1
ATOM 678 C CA . LEU A 1 84 ? 14.287 -4.686 14.052 1.00 74.62 84 LEU A CA 1
ATOM 679 C C . LEU A 1 84 ? 15.016 -4.729 15.403 1.00 74.62 84 LEU A C 1
ATOM 681 O O . LEU A 1 84 ? 15.938 -3.950 15.614 1.00 74.62 84 LEU A O 1
ATOM 685 N N . GLY A 1 85 ? 14.601 -5.594 16.332 1.00 82.75 85 GLY A N 1
ATOM 686 C CA . GLY A 1 85 ? 15.103 -5.604 17.704 1.00 82.75 85 GLY A CA 1
ATOM 687 C C . GLY A 1 85 ? 14.549 -4.463 18.559 1.00 82.75 85 GLY A C 1
ATOM 688 O O . GLY A 1 85 ? 15.125 -4.165 19.600 1.00 82.75 85 GLY A O 1
ATOM 689 N N . VAL A 1 86 ? 13.459 -3.815 18.128 1.00 82.38 86 VAL A N 1
ATOM 690 C CA . VAL A 1 86 ? 12.836 -2.713 18.868 1.00 82.38 86 VAL A CA 1
ATOM 691 C C . VAL A 1 86 ? 11.527 -3.174 19.499 1.00 82.38 86 VAL A C 1
ATOM 693 O O . VAL A 1 86 ? 10.687 -3.797 18.849 1.00 82.38 86 VAL A O 1
ATOM 696 N N . GLU A 1 87 ? 11.339 -2.855 20.776 1.00 84.69 87 GLU A N 1
ATOM 697 C CA . GLU A 1 87 ? 10.153 -3.244 21.532 1.00 84.69 87 GLU A CA 1
ATOM 698 C C . GLU A 1 87 ? 9.127 -2.097 21.587 1.00 84.69 87 GLU A C 1
ATOM 700 O O . GLU A 1 87 ? 9.458 -0.983 22.002 1.00 84.69 87 GLU A O 1
ATOM 705 N N . PRO A 1 88 ? 7.869 -2.324 21.165 1.00 87.25 88 PRO A N 1
ATOM 706 C CA . PRO A 1 88 ? 6.810 -1.341 21.333 1.00 87.25 88 PRO A CA 1
ATOM 707 C C . PRO A 1 88 ? 6.263 -1.371 22.768 1.00 87.25 88 PRO A C 1
ATOM 709 O O . PRO A 1 88 ? 5.794 -2.401 23.250 1.00 87.25 88 PRO A O 1
ATOM 712 N N . TYR A 1 89 ? 6.231 -0.211 23.424 1.00 88.62 89 TYR A N 1
ATOM 713 C CA . TYR A 1 89 ? 5.702 -0.047 24.782 1.00 88.62 89 TYR A CA 1
ATOM 714 C C . TYR A 1 89 ? 4.164 0.007 24.764 1.00 88.62 89 TYR A C 1
ATOM 716 O O . TYR A 1 89 ? 3.545 1.067 24.848 1.00 88.62 89 TYR A O 1
ATOM 724 N N . ILE A 1 90 ? 3.523 -1.158 24.640 1.00 89.69 90 ILE A N 1
ATOM 725 C CA . ILE A 1 90 ? 2.057 -1.281 24.615 1.00 89.69 90 ILE A CA 1
ATOM 726 C C . ILE A 1 90 ? 1.469 -1.177 26.029 1.00 89.69 90 ILE A C 1
ATOM 728 O O . ILE A 1 90 ? 2.006 -1.722 26.990 1.00 89.69 90 ILE A O 1
ATOM 732 N N . GLY A 1 91 ? 0.327 -0.496 26.154 1.00 91.31 91 GLY A N 1
ATOM 733 C CA . GLY A 1 91 ? -0.341 -0.269 27.440 1.00 91.31 91 GLY A CA 1
ATOM 734 C C . GLY A 1 91 ? 0.186 0.946 28.204 1.00 91.31 91 GLY A C 1
ATOM 735 O O . GLY A 1 91 ? -0.246 1.180 29.329 1.00 91.31 91 GLY A O 1
ATOM 736 N N . TRP A 1 92 ? 1.071 1.738 27.603 1.00 93.81 92 TRP A N 1
ATOM 737 C CA . TRP A 1 92 ? 1.558 2.998 28.155 1.00 93.81 92 TRP A CA 1
ATOM 738 C C . TRP A 1 92 ? 0.775 4.178 27.582 1.00 93.81 92 TRP A C 1
ATOM 740 O O . TRP A 1 92 ? 0.411 4.180 26.406 1.00 93.81 92 TRP A O 1
ATOM 750 N N . LYS A 1 93 ? 0.504 5.178 28.417 1.00 94.19 93 LYS A N 1
ATOM 751 C CA . LYS A 1 93 ? -0.260 6.374 28.067 1.00 94.19 93 LYS A CA 1
ATOM 752 C C . LYS A 1 93 ? 0.553 7.621 28.392 1.00 94.19 93 LYS A C 1
ATOM 754 O O . LYS A 1 93 ? 1.097 7.726 29.485 1.00 94.19 93 LYS A O 1
ATOM 759 N N . LEU A 1 94 ? 0.602 8.568 27.460 1.00 95.31 94 LEU A N 1
ATOM 760 C CA . LEU A 1 94 ? 1.144 9.902 27.715 1.00 95.31 94 LEU A CA 1
ATOM 761 C C . LEU A 1 94 ? 0.209 10.678 28.652 1.00 95.31 94 LEU A C 1
ATOM 763 O O . LEU A 1 94 ? -0.994 10.750 28.397 1.00 95.31 94 LEU A O 1
ATOM 767 N N . GLU A 1 95 ? 0.762 11.262 29.713 1.00 94.25 95 GLU A N 1
ATOM 768 C CA . GLU A 1 95 ? 0.030 12.149 30.628 1.00 94.25 95 GLU A CA 1
ATOM 769 C C . GLU A 1 95 ? 0.306 13.617 30.317 1.00 94.25 95 GLU A C 1
ATOM 771 O O . GLU A 1 95 ? -0.614 14.430 30.244 1.00 94.25 95 GLU A O 1
ATOM 776 N N . SER A 1 96 ? 1.575 13.943 30.097 1.00 94.06 96 SER A N 1
ATOM 777 C CA . SER A 1 96 ? 2.031 15.285 29.765 1.00 94.06 96 SER A CA 1
ATOM 778 C C . SER A 1 96 ? 3.382 15.228 29.062 1.00 94.06 96 SER A C 1
ATOM 780 O O . SER A 1 96 ? 4.087 14.217 29.102 1.00 94.06 96 SER A O 1
ATOM 782 N N . PHE A 1 97 ? 3.758 16.332 28.429 1.00 94.19 97 PHE A N 1
ATOM 783 C CA . PHE A 1 97 ? 5.140 16.587 28.061 1.00 94.19 97 PHE A CA 1
ATOM 784 C C . PHE A 1 97 ? 5.455 18.066 28.274 1.00 94.19 97 PHE A C 1
ATOM 786 O O . PHE A 1 97 ? 4.555 18.908 28.250 1.00 94.19 97 PHE A O 1
ATOM 793 N N . SER A 1 98 ? 6.727 18.368 28.488 1.00 90.62 98 SER A N 1
ATOM 794 C CA . SER A 1 98 ? 7.263 19.721 28.524 1.00 90.62 98 SER A CA 1
ATOM 795 C C . SER A 1 98 ? 8.367 19.875 27.489 1.00 90.62 98 SER A C 1
ATOM 797 O O . SER A 1 98 ? 8.968 18.897 27.029 1.00 90.62 98 SER A O 1
ATOM 799 N N . LEU A 1 99 ? 8.595 21.126 27.107 1.00 87.88 99 LEU A N 1
ATOM 800 C CA . LEU A 1 99 ? 9.583 21.522 26.122 1.00 87.88 99 LEU A CA 1
ATOM 801 C C . LEU A 1 99 ? 10.569 22.466 26.788 1.00 87.88 99 LEU A C 1
ATOM 803 O O . LEU A 1 99 ? 10.165 23.450 27.405 1.00 87.88 99 LEU A O 1
ATOM 807 N N . ASP A 1 100 ? 11.846 22.147 26.665 1.00 84.38 100 ASP A N 1
ATOM 808 C CA . ASP A 1 100 ? 12.935 22.966 27.167 1.00 84.38 100 ASP A CA 1
ATOM 809 C C . ASP A 1 100 ? 13.544 23.755 26.003 1.00 84.38 100 ASP A C 1
ATOM 811 O O . ASP A 1 100 ? 14.346 23.246 25.215 1.00 84.38 100 ASP A O 1
ATOM 815 N N . HIS A 1 101 ? 13.072 24.990 25.837 1.00 74.00 101 HIS A N 1
ATOM 816 C CA . HIS A 1 101 ? 13.484 25.870 24.742 1.00 74.00 101 HIS A CA 1
ATOM 817 C C . HIS A 1 101 ? 14.835 26.543 24.983 1.00 74.00 101 HIS A C 1
ATOM 819 O O . HIS A 1 101 ? 15.474 26.964 24.018 1.00 74.00 101 HIS A O 1
ATOM 825 N N . GLU A 1 102 ? 15.252 26.640 26.245 1.00 74.62 102 GLU A N 1
ATOM 826 C CA . GLU A 1 102 ? 16.455 27.361 26.667 1.00 74.62 102 GLU A CA 1
ATOM 827 C C . GLU A 1 102 ? 17.666 26.436 26.802 1.00 74.62 102 GLU A C 1
ATOM 829 O O . GLU A 1 102 ? 18.804 26.899 26.779 1.00 74.62 102 GLU A O 1
ATOM 834 N N . SER A 1 103 ? 17.437 25.126 26.897 1.00 72.88 103 SER A N 1
ATOM 835 C CA . SER A 1 103 ? 18.511 24.148 26.961 1.00 72.88 103 SER A CA 1
ATOM 836 C C . SER A 1 103 ? 19.294 24.031 25.648 1.00 72.88 103 SER A C 1
ATOM 838 O O . SER A 1 103 ? 18.737 23.917 24.549 1.00 72.88 103 SER A O 1
ATOM 840 N N . GLU A 1 104 ? 20.621 23.995 25.791 1.00 75.75 104 GLU A N 1
ATOM 841 C CA . GLU A 1 104 ? 21.562 23.611 24.733 1.00 75.75 104 GLU A CA 1
ATOM 842 C C . GLU A 1 104 ? 21.546 22.093 24.461 1.00 75.75 104 GLU A C 1
ATOM 844 O O . GLU A 1 104 ? 22.154 21.634 23.493 1.00 75.75 104 GLU A O 1
ATOM 849 N N . ASP A 1 105 ? 20.837 21.308 25.284 1.00 79.62 105 ASP A N 1
ATOM 850 C CA . ASP A 1 105 ? 20.635 19.874 25.079 1.00 79.62 105 ASP A CA 1
ATOM 851 C C . ASP A 1 105 ? 19.816 19.614 23.801 1.00 79.62 105 ASP A C 1
ATOM 853 O O . ASP A 1 105 ? 18.840 20.298 23.476 1.00 79.62 105 ASP A O 1
ATOM 857 N N . GLU A 1 106 ? 20.201 18.573 23.067 1.00 79.94 106 GLU A N 1
ATOM 858 C CA . GLU A 1 106 ? 19.486 18.114 21.881 1.00 79.94 106 GLU A CA 1
ATOM 859 C C . GLU A 1 106 ? 18.139 17.457 22.252 1.00 79.94 106 GLU A C 1
ATOM 861 O O . GLU A 1 106 ? 17.208 17.429 21.444 1.00 79.94 106 GLU A O 1
ATOM 866 N N . TYR A 1 107 ? 18.003 16.948 23.483 1.00 86.88 107 TYR A N 1
ATOM 867 C CA . TYR A 1 107 ? 16.807 16.272 24.000 1.00 86.88 107 TYR A CA 1
ATOM 868 C C . TYR A 1 107 ? 15.833 17.244 24.679 1.00 86.88 107 TYR A C 1
ATOM 870 O O . TYR A 1 107 ? 15.623 17.213 25.893 1.00 86.88 107 TYR A O 1
ATOM 878 N N . LYS A 1 108 ? 15.207 18.100 23.869 1.00 86.50 108 LYS A N 1
ATOM 879 C CA . LYS A 1 108 ? 14.354 19.207 24.337 1.00 86.50 108 LYS A CA 1
ATOM 880 C C . LYS A 1 108 ? 12.974 18.798 24.841 1.00 86.50 108 LYS A C 1
ATOM 882 O O . LYS A 1 108 ? 12.287 19.616 25.443 1.00 86.50 108 LYS A O 1
ATOM 887 N N . VAL A 1 109 ? 12.537 17.565 24.598 1.00 90.44 109 VAL A N 1
ATOM 888 C CA . VAL A 1 109 ? 11.208 17.098 25.000 1.00 90.44 109 VAL A CA 1
ATOM 889 C C . VAL A 1 109 ? 11.321 16.176 26.205 1.00 90.44 109 VAL A C 1
ATOM 891 O O . VAL A 1 109 ? 11.995 15.152 26.138 1.00 90.44 109 VAL A O 1
ATOM 894 N N . THR A 1 110 ? 10.613 16.493 27.287 1.00 93.56 110 THR A N 1
ATOM 895 C CA . THR A 1 110 ? 10.473 15.608 28.452 1.00 93.56 110 THR A CA 1
ATOM 896 C C . THR A 1 110 ? 9.032 15.132 28.554 1.00 93.56 110 THR A C 1
ATOM 898 O O . THR A 1 110 ? 8.128 15.919 28.807 1.00 93.56 110 THR A O 1
ATOM 901 N N . SER A 1 111 ? 8.805 13.838 28.340 1.00 95.06 111 SER A N 1
ATOM 902 C CA . SER A 1 111 ? 7.480 13.212 28.349 1.00 95.06 111 SER A CA 1
ATOM 903 C C . SER A 1 111 ? 7.262 12.388 29.611 1.00 95.06 111 SER A C 1
ATOM 905 O O . SER A 1 111 ? 8.124 11.599 29.996 1.00 95.06 111 SER A O 1
ATOM 907 N N . HIS A 1 112 ? 6.082 12.513 30.210 1.00 95.94 112 HIS A N 1
ATOM 908 C CA . HIS A 1 112 ? 5.635 11.700 31.335 1.00 95.94 112 HIS A CA 1
ATOM 909 C C . HIS A 1 112 ? 4.645 10.656 30.826 1.00 95.94 112 HIS A C 1
ATOM 911 O O . HIS A 1 112 ? 3.556 10.995 30.352 1.00 95.94 112 HIS A O 1
ATOM 917 N N . VAL A 1 113 ? 5.030 9.383 30.897 1.00 95.56 113 VAL A N 1
ATOM 918 C CA . VAL A 1 113 ? 4.209 8.266 30.419 1.00 95.56 113 VAL A CA 1
ATOM 919 C C . VAL A 1 113 ? 3.935 7.284 31.547 1.00 95.56 113 VAL A C 1
ATOM 921 O O . VAL A 1 113 ? 4.816 6.959 32.339 1.00 95.56 113 VAL A O 1
ATOM 924 N N . ARG A 1 114 ? 2.701 6.793 31.614 1.00 95.94 114 ARG A N 1
ATOM 925 C CA . ARG A 1 114 ? 2.216 5.914 32.675 1.00 95.94 114 ARG A CA 1
ATOM 926 C C . ARG A 1 114 ? 1.753 4.580 32.116 1.00 95.94 114 ARG A C 1
ATOM 928 O O . ARG A 1 114 ? 1.045 4.532 31.109 1.00 95.94 114 ARG A O 1
ATOM 935 N N . ASN A 1 115 ? 2.122 3.492 32.775 1.00 95.50 115 ASN A N 1
ATOM 936 C CA . ASN A 1 115 ? 1.624 2.167 32.450 1.00 95.50 115 ASN A CA 1
ATOM 937 C C . ASN A 1 115 ? 0.177 2.017 32.932 1.00 95.50 115 ASN A C 1
ATOM 939 O O . ASN A 1 115 ? -0.116 2.149 34.115 1.00 95.50 115 ASN A O 1
ATOM 943 N N . SER A 1 116 ? -0.729 1.673 32.023 1.00 93.25 116 SER A N 1
ATOM 944 C CA . SER A 1 116 ? -2.167 1.590 32.305 1.00 93.25 116 SER A CA 1
ATOM 945 C C . SER A 1 116 ? -2.550 0.417 33.214 1.00 93.25 116 SER A C 1
ATOM 947 O O . SER A 1 116 ? -3.677 0.379 33.697 1.00 93.25 116 SER A O 1
ATOM 949 N N . LYS A 1 117 ? -1.664 -0.571 33.404 1.00 93.25 117 LYS A N 1
ATOM 950 C CA . LYS A 1 117 ? -1.914 -1.749 34.250 1.00 93.25 117 LYS A CA 1
ATOM 951 C C . LYS A 1 117 ? -1.179 -1.684 35.582 1.00 93.25 117 LYS A C 1
ATOM 953 O O . LYS A 1 117 ? -1.745 -2.081 36.591 1.00 93.25 117 LYS A O 1
ATOM 958 N N . THR A 1 118 ? 0.080 -1.251 35.573 1.00 95.00 118 THR A N 1
ATOM 959 C CA . THR A 1 118 ? 0.943 -1.263 36.767 1.00 95.00 118 THR A CA 1
ATOM 960 C C . THR A 1 118 ? 1.028 0.089 37.469 1.00 95.00 118 THR A C 1
ATOM 962 O O . THR A 1 118 ? 1.645 0.163 38.525 1.00 95.00 118 THR A O 1
ATOM 965 N N . ASP A 1 119 ? 0.461 1.148 36.878 1.00 92.81 119 ASP A N 1
ATOM 966 C CA . ASP A 1 119 ? 0.567 2.545 37.334 1.00 92.81 119 ASP A CA 1
ATOM 967 C C . ASP A 1 119 ? 2.016 3.076 37.407 1.00 92.81 119 ASP A C 1
ATOM 969 O O . ASP A 1 119 ? 2.284 4.157 37.924 1.00 92.81 119 ASP A O 1
ATOM 973 N N . GLN A 1 120 ? 2.975 2.334 36.842 1.00 95.88 120 GLN A N 1
ATOM 974 C CA . GLN A 1 120 ? 4.374 2.739 36.768 1.00 95.88 120 GLN A CA 1
ATOM 975 C C . GLN A 1 120 ? 4.526 3.998 35.910 1.00 95.88 120 GLN A C 1
ATOM 977 O O . GLN A 1 120 ? 4.029 4.046 34.783 1.00 95.88 120 GLN A O 1
ATOM 982 N N . LEU A 1 121 ? 5.283 4.976 36.408 1.00 94.94 121 LEU A N 1
ATOM 983 C CA . LEU A 1 121 ? 5.638 6.190 35.679 1.00 94.94 121 LEU A CA 1
ATOM 984 C C . LEU A 1 121 ? 7.030 6.061 35.045 1.00 94.94 121 LEU A C 1
ATOM 986 O O . LEU A 1 121 ? 7.977 5.610 35.689 1.00 94.94 121 LEU A O 1
ATOM 990 N N . LEU A 1 122 ? 7.161 6.508 33.799 1.00 95.19 122 LEU A N 1
ATOM 991 C CA . LEU A 1 122 ? 8.434 6.732 33.124 1.00 95.19 122 LEU A CA 1
ATOM 992 C C . LEU A 1 122 ? 8.535 8.191 32.686 1.00 95.19 122 LEU A C 1
ATOM 994 O O . LEU A 1 122 ? 7.564 8.795 32.227 1.00 95.19 122 LEU A O 1
ATOM 998 N N . VAL A 1 123 ? 9.747 8.727 32.794 1.00 95.75 123 VAL A N 1
ATOM 999 C CA . VAL A 1 123 ? 10.117 10.024 32.232 1.00 95.75 123 VAL A CA 1
ATOM 1000 C C . VAL A 1 123 ? 11.028 9.762 31.043 1.00 95.75 123 VAL A C 1
ATOM 1002 O O . VAL A 1 123 ? 12.092 9.164 31.193 1.00 95.75 123 VAL A O 1
ATOM 1005 N N . VAL A 1 124 ? 10.595 10.180 29.858 1.00 93.94 124 VAL A N 1
ATOM 1006 C CA . VAL A 1 124 ? 11.310 9.955 28.599 1.00 93.94 124 VAL A CA 1
ATOM 1007 C C . VAL A 1 124 ? 11.797 11.293 28.072 1.00 93.94 124 VAL A C 1
ATOM 1009 O O . VAL A 1 124 ? 10.989 12.176 27.794 1.00 93.94 124 VAL A O 1
ATOM 1012 N N . LYS A 1 125 ? 13.115 11.434 27.915 1.00 92.12 125 LYS A N 1
ATOM 1013 C CA . LYS A 1 125 ? 13.717 12.574 27.222 1.00 92.12 125 LYS A CA 1
ATOM 1014 C C . LYS A 1 125 ? 13.940 12.227 25.754 1.00 92.12 125 LYS A C 1
ATOM 1016 O O . LYS A 1 125 ? 14.575 11.219 25.450 1.00 92.12 125 LYS A O 1
ATOM 1021 N N . CYS A 1 126 ? 13.413 13.036 24.843 1.00 89.88 126 CYS A N 1
ATOM 1022 C CA . CYS A 1 126 ? 13.524 12.827 23.402 1.00 89.88 126 CYS A CA 1
ATOM 1023 C C . CYS A 1 126 ? 13.810 14.142 22.661 1.00 89.88 126 CYS A C 1
ATOM 1025 O O . CYS A 1 126 ? 13.522 15.233 23.146 1.00 89.88 126 CYS A O 1
ATOM 1027 N N . LYS A 1 127 ? 14.406 14.033 21.468 1.00 87.06 127 LYS A N 1
ATOM 1028 C CA . LYS A 1 127 ? 14.648 15.182 20.576 1.00 87.06 127 LYS A CA 1
ATOM 1029 C C . LYS A 1 127 ? 13.345 15.705 19.967 1.00 87.06 127 LYS A C 1
ATOM 1031 O O . LYS A 1 127 ? 13.156 16.904 19.807 1.00 87.06 127 LYS A O 1
ATOM 1036 N N . TYR A 1 128 ? 12.444 14.773 19.653 1.00 87.31 128 TYR A N 1
ATOM 1037 C CA . TYR A 1 128 ? 11.139 15.030 19.058 1.00 87.31 128 TYR A CA 1
ATOM 1038 C C . TYR A 1 128 ? 10.069 14.176 19.735 1.00 87.31 128 TYR A C 1
ATOM 1040 O O . TYR A 1 128 ? 10.339 13.046 20.152 1.00 87.31 128 TYR A O 1
ATOM 1048 N N . ILE A 1 129 ? 8.843 14.686 19.771 1.00 91.56 129 ILE A N 1
ATOM 1049 C CA . ILE A 1 129 ? 7.633 13.919 20.070 1.00 91.56 129 ILE A CA 1
ATOM 1050 C C . ILE A 1 129 ? 6.717 13.925 18.848 1.00 91.56 129 ILE A C 1
ATOM 1052 O O . ILE A 1 129 ? 6.456 14.973 18.257 1.00 91.56 129 ILE A O 1
ATOM 1056 N N . ILE A 1 130 ? 6.246 12.740 18.458 1.00 92.81 130 ILE A N 1
ATOM 1057 C CA . ILE A 1 130 ? 5.364 12.555 17.304 1.00 92.81 130 ILE A CA 1
ATOM 1058 C C . ILE A 1 130 ? 3.971 12.167 17.807 1.00 92.81 130 ILE A C 1
ATOM 1060 O O . ILE A 1 130 ? 3.777 11.086 18.364 1.00 92.81 130 ILE A O 1
ATOM 1064 N N . GLY A 1 131 ? 2.998 13.050 17.604 1.00 93.12 131 GLY A N 1
ATOM 1065 C CA . GLY A 1 131 ? 1.583 12.820 17.856 1.00 93.12 131 GLY A CA 1
ATOM 1066 C C . GLY A 1 131 ? 0.939 12.029 16.731 1.00 93.12 131 GLY A C 1
ATOM 1067 O O . GLY A 1 131 ? 0.523 12.604 15.733 1.00 93.12 131 GLY A O 1
ATOM 1068 N N . ALA A 1 132 ? 0.847 10.713 16.917 1.00 92.69 132 ALA A N 1
ATOM 1069 C CA . ALA A 1 132 ? 0.044 9.795 16.103 1.00 92.69 132 ALA A CA 1
ATOM 1070 C C . ALA A 1 132 ? -1.072 9.152 16.955 1.00 92.69 132 ALA A C 1
ATOM 1072 O O . ALA A 1 132 ? -1.393 7.972 16.829 1.00 92.69 132 ALA A O 1
ATOM 1073 N N . ASP A 1 133 ? -1.627 9.931 17.888 1.00 91.19 133 ASP A N 1
ATOM 1074 C CA . ASP A 1 133 ? -2.531 9.516 18.967 1.00 91.19 133 ASP A CA 1
ATOM 1075 C C . ASP A 1 133 ? -4.026 9.751 18.659 1.00 91.19 133 ASP A C 1
ATOM 1077 O O . ASP A 1 133 ? -4.881 9.661 19.542 1.00 91.19 133 ASP A O 1
ATOM 1081 N N . GLY A 1 134 ? -4.358 9.988 17.387 1.00 89.06 134 GLY A N 1
ATOM 1082 C CA . GLY A 1 134 ? -5.732 10.014 16.881 1.00 89.06 134 GLY A CA 1
ATOM 1083 C C . GLY A 1 134 ? -6.432 11.378 16.954 1.00 89.06 134 GLY A C 1
ATOM 1084 O O . GLY A 1 134 ? -5.873 12.373 17.409 1.00 89.06 134 GLY A O 1
ATOM 1085 N N . GLY A 1 135 ? -7.709 11.422 16.551 1.00 84.88 135 GLY A N 1
ATOM 1086 C CA . GLY A 1 135 ? -8.490 12.667 16.422 1.00 84.88 135 GLY A CA 1
ATOM 1087 C C . GLY A 1 135 ? -8.601 13.507 17.701 1.00 84.88 135 GLY A C 1
ATOM 1088 O O . GLY A 1 135 ? -8.722 14.735 17.648 1.00 84.88 135 GLY A O 1
ATOM 1089 N N . GLN A 1 136 ? -8.501 12.865 18.870 1.00 85.75 136 GLN A N 1
ATOM 1090 C CA . GLN A 1 136 ? -8.510 13.511 20.190 1.00 85.75 136 GLN A CA 1
ATOM 1091 C C . GLN A 1 136 ? -7.105 13.759 20.763 1.00 85.75 136 GLN A C 1
ATOM 1093 O O . GLN A 1 136 ? -6.954 13.861 21.987 1.00 85.75 136 GLN A O 1
ATOM 1098 N N . SER A 1 137 ? -6.104 13.860 19.883 1.00 91.94 137 SER A N 1
ATOM 1099 C CA . SER A 1 137 ? -4.685 13.990 20.211 1.00 91.94 137 SER A CA 1
ATOM 1100 C C . SER A 1 137 ? -4.434 14.855 21.449 1.00 91.94 137 SER A C 1
ATOM 1102 O O . SER A 1 137 ? -4.829 16.026 21.526 1.00 91.94 137 SER A O 1
ATOM 1104 N N . LEU A 1 138 ? -3.816 14.243 22.457 1.00 92.44 138 LEU A N 1
ATOM 1105 C CA . LEU A 1 138 ? -3.327 14.936 23.641 1.00 92.44 138 LEU A CA 1
ATOM 1106 C C . LEU A 1 138 ? -2.105 15.772 23.268 1.00 92.44 138 LEU A C 1
ATOM 1108 O O . LEU A 1 138 ? -1.999 16.909 23.720 1.00 92.44 138 LEU A O 1
ATOM 1112 N N . ILE A 1 139 ? -1.237 15.245 22.399 1.00 93.81 139 ILE A N 1
ATOM 1113 C CA . ILE A 1 139 ? -0.025 15.942 21.960 1.00 93.81 139 ILE A CA 1
ATOM 1114 C C . ILE A 1 139 ? -0.383 17.255 21.263 1.00 93.81 139 ILE A C 1
ATOM 1116 O O . ILE A 1 139 ? 0.130 18.301 21.652 1.00 93.81 139 ILE A O 1
ATOM 1120 N N . ARG A 1 140 ? -1.330 17.234 20.313 1.00 92.81 140 ARG A N 1
ATOM 1121 C CA . ARG A 1 140 ? -1.825 18.445 19.637 1.00 92.81 140 ARG A CA 1
ATOM 1122 C C . ARG A 1 140 ? -2.348 19.481 20.633 1.00 92.81 140 ARG A C 1
ATOM 1124 O O . ARG A 1 140 ? -2.015 20.658 20.528 1.00 92.81 140 ARG A O 1
ATOM 1131 N N . ARG A 1 141 ? -3.170 19.045 21.595 1.00 91.00 141 ARG A N 1
ATOM 1132 C CA . ARG A 1 141 ? -3.785 19.934 22.594 1.00 91.00 141 ARG A CA 1
ATOM 1133 C C . ARG A 1 141 ? -2.751 20.562 23.520 1.00 91.00 141 ARG A C 1
ATOM 1135 O O . ARG A 1 141 ? -2.798 21.765 23.724 1.00 91.00 141 ARG A O 1
ATOM 1142 N N . LEU A 1 142 ? -1.817 19.772 24.045 1.00 90.31 142 LEU A N 1
ATOM 1143 C CA . LEU A 1 142 ? -0.743 20.275 24.906 1.00 90.31 142 LEU A CA 1
ATOM 1144 C C . LEU A 1 142 ? 0.232 21.183 24.144 1.00 90.31 142 LEU A C 1
ATOM 1146 O O . LEU A 1 142 ? 0.764 22.125 24.719 1.00 90.31 142 LEU A O 1
ATOM 1150 N N . ALA A 1 143 ? 0.421 20.944 22.844 1.00 89.44 143 ALA A N 1
ATOM 1151 C CA . ALA A 1 143 ? 1.196 21.814 21.963 1.00 89.44 143 ALA A CA 1
ATOM 1152 C C . ALA A 1 143 ? 0.445 23.087 21.525 1.00 89.44 143 ALA A C 1
ATOM 1154 O O . ALA A 1 143 ? 1.020 23.894 20.798 1.00 89.44 143 ALA A O 1
ATOM 1155 N N . ASN A 1 144 ? -0.820 23.265 21.933 1.00 89.62 144 ASN A N 1
ATOM 1156 C CA . ASN A 1 144 ? -1.696 24.369 21.530 1.00 89.62 144 ASN A CA 1
ATOM 1157 C C . ASN A 1 144 ? -1.784 24.567 20.007 1.00 89.62 144 ASN A C 1
ATOM 1159 O O . ASN A 1 144 ? -1.870 25.697 19.533 1.00 89.62 144 ASN A O 1
ATOM 1163 N N . VAL A 1 145 ? -1.762 23.476 19.236 1.00 89.25 145 VAL A N 1
ATOM 1164 C CA . VAL A 1 145 ? -1.928 23.540 17.779 1.00 89.25 145 VAL A CA 1
ATOM 1165 C C . VAL A 1 145 ? -3.427 23.587 17.457 1.00 89.25 145 VAL A C 1
ATOM 1167 O O . VAL A 1 145 ? -4.133 22.618 17.778 1.00 89.25 145 VAL A O 1
ATOM 1170 N N . PRO A 1 146 ? -3.940 24.680 16.858 1.00 86.44 146 PRO A N 1
ATOM 1171 C CA . PRO A 1 146 ? -5.349 24.782 16.503 1.00 86.44 146 PRO A CA 1
ATOM 1172 C C . PRO A 1 146 ? -5.725 23.794 15.398 1.00 86.44 146 PRO A C 1
ATOM 1174 O O . PRO A 1 146 ? -4.871 23.216 14.721 1.00 86.44 146 PRO A O 1
ATOM 1177 N N . ILE A 1 147 ? -7.029 23.561 15.263 1.00 81.81 147 ILE A N 1
ATOM 1178 C CA . ILE A 1 147 ? -7.577 22.715 14.212 1.00 81.81 147 ILE A CA 1
ATOM 1179 C C . ILE A 1 147 ? -8.748 23.447 13.558 1.00 81.81 147 ILE A C 1
ATOM 1181 O O . ILE A 1 147 ? -9.718 23.815 14.224 1.00 81.81 147 ILE A O 1
ATOM 1185 N N . GLU A 1 148 ? -8.651 23.672 12.256 1.00 74.50 148 GLU A N 1
ATOM 1186 C CA . GLU A 1 148 ? -9.710 24.282 11.463 1.00 74.50 148 GLU A CA 1
ATOM 1187 C C . GLU A 1 148 ? -10.650 23.199 10.941 1.00 74.50 148 GLU A C 1
ATOM 1189 O O . GLU A 1 148 ? -10.199 22.143 10.497 1.00 74.50 148 GLU A O 1
ATOM 1194 N N . GLY A 1 149 ? -11.964 23.441 10.974 1.00 62.78 149 GLY A N 1
ATOM 1195 C CA . GLY A 1 149 ? -12.936 22.583 10.301 1.00 62.78 149 GLY A CA 1
ATOM 1196 C C . GLY A 1 149 ? -14.317 22.525 10.948 1.00 62.78 149 GLY A C 1
ATOM 1197 O O . GLY A 1 149 ? -14.528 22.994 12.065 1.00 62.78 149 GLY A O 1
ATOM 1198 N N . GLU A 1 150 ? -15.261 21.922 10.233 1.00 59.06 150 GLU A N 1
ATOM 1199 C CA . GLU A 1 150 ? -16.674 21.858 10.609 1.00 59.06 150 GLU A CA 1
ATOM 1200 C C . GLU A 1 150 ? -17.059 20.433 11.019 1.00 59.06 150 GLU A C 1
ATOM 1202 O O . GLU A 1 150 ? -16.545 19.441 10.494 1.00 59.06 150 GLU A O 1
ATOM 1207 N N . ARG A 1 151 ? -17.992 20.330 11.970 1.00 57.66 151 ARG A N 1
ATOM 1208 C CA . ARG A 1 151 ? -18.656 19.066 12.294 1.00 57.66 151 ARG A CA 1
ATOM 1209 C C . ARG A 1 151 ? -19.947 18.975 11.506 1.00 57.66 151 ARG A C 1
ATOM 1211 O O . ARG A 1 151 ? -20.854 19.771 11.739 1.00 57.66 151 ARG A O 1
ATOM 1218 N N . THR A 1 152 ? -20.071 17.962 10.659 1.00 55.53 152 THR A N 1
ATOM 1219 C CA . THR A 1 152 ? -21.268 17.781 9.833 1.00 55.53 152 THR A CA 1
ATOM 1220 C C . THR A 1 152 ? -21.971 16.512 10.270 1.00 55.53 152 THR A C 1
ATOM 1222 O O . THR A 1 152 ? -21.490 15.407 10.052 1.00 55.53 152 THR A O 1
ATOM 1225 N N . THR A 1 153 ? -23.100 16.654 10.958 1.00 55.19 153 THR A N 1
ATOM 1226 C CA . THR A 1 153 ? -23.860 15.498 11.470 1.00 55.19 153 THR A CA 1
ATOM 1227 C C . THR A 1 153 ? -25.370 15.742 11.480 1.00 55.19 153 THR A C 1
ATOM 1229 O O . THR A 1 153 ? -26.101 15.146 12.262 1.00 55.19 153 THR A O 1
ATOM 1232 N N . THR A 1 154 ? -25.867 16.608 10.600 1.00 55.41 154 THR A N 1
ATOM 1233 C CA . THR A 1 154 ? -27.210 17.180 10.742 1.00 55.41 154 THR A CA 1
ATOM 1234 C C . THR A 1 154 ? -28.336 16.160 10.550 1.00 55.41 154 THR A C 1
ATOM 1236 O O . THR A 1 154 ? -29.268 16.157 11.340 1.00 55.41 154 THR A O 1
ATOM 1239 N N . GLU A 1 155 ? -28.256 15.249 9.576 1.00 57.69 155 GLU A N 1
ATOM 1240 C CA . GLU A 1 155 ? -29.383 14.355 9.239 1.00 57.69 155 GLU A CA 1
ATOM 1241 C C . GLU A 1 155 ? -29.503 13.138 10.174 1.00 57.69 155 GLU A C 1
ATOM 1243 O O . GLU A 1 155 ? -30.578 12.860 10.704 1.00 57.69 155 GLU A O 1
ATOM 1248 N N . MET A 1 156 ? -28.395 12.438 10.443 1.00 55.72 156 MET A N 1
ATOM 1249 C CA . MET A 1 156 ? -28.379 11.266 11.336 1.00 55.72 156 MET A CA 1
ATOM 1250 C C . MET A 1 156 ? -28.618 11.651 12.804 1.00 55.72 156 MET A C 1
ATOM 1252 O O . MET A 1 156 ? -29.349 10.951 13.504 1.00 55.72 156 MET A O 1
ATOM 1256 N N . LEU A 1 157 ? -28.071 12.786 13.269 1.00 59.50 157 LEU A N 1
ATOM 1257 C CA . LEU A 1 157 ? -28.385 13.303 14.607 1.00 59.50 157 LEU A CA 1
ATOM 1258 C C . LEU A 1 157 ? -29.804 13.870 14.686 1.00 59.50 157 LEU A C 1
ATOM 1260 O O . LEU A 1 157 ? -30.415 13.764 15.743 1.00 59.50 157 LEU A O 1
ATOM 1264 N N . ALA A 1 158 ? -30.355 14.443 13.609 1.00 61.53 158 ALA A N 1
ATOM 1265 C CA . ALA A 1 158 ? -31.754 14.873 13.609 1.00 61.53 158 ALA A CA 1
ATOM 1266 C C . ALA A 1 158 ? -32.720 13.684 13.715 1.00 61.53 158 ALA A C 1
ATOM 1268 O O . ALA A 1 158 ? -33.739 13.795 14.391 1.00 61.53 158 ALA A O 1
ATOM 1269 N N . LYS A 1 159 ? -32.393 12.543 13.088 1.00 64.38 159 LYS A N 1
ATOM 1270 C CA . LYS A 1 159 ? -33.221 11.328 13.133 1.00 64.38 159 LYS A CA 1
ATOM 1271 C C . LYS A 1 159 ? -33.083 10.553 14.452 1.00 64.38 159 LYS A C 1
ATOM 1273 O O . LYS A 1 159 ? -34.086 10.066 14.963 1.00 64.38 159 LYS A O 1
ATOM 1278 N N . TYR A 1 160 ? -31.874 10.456 15.015 1.00 63.78 160 TYR A N 1
ATOM 1279 C CA . TYR A 1 160 ? -31.586 9.544 16.139 1.00 63.78 160 TYR A CA 1
ATOM 1280 C C . TYR A 1 160 ? -30.927 10.188 17.372 1.00 63.78 160 TYR A C 1
ATOM 1282 O O . TYR A 1 160 ? -30.765 9.538 18.410 1.00 63.78 160 TYR A O 1
ATOM 1290 N N . GLY A 1 161 ? -30.525 11.458 17.300 1.00 63.62 161 GLY A N 1
ATOM 1291 C CA . GLY A 1 161 ? -29.746 12.124 18.348 1.00 63.62 161 GLY A CA 1
ATOM 1292 C C . GLY A 1 161 ? -28.463 11.360 18.706 1.00 63.62 161 GLY A C 1
ATOM 1293 O O . GLY A 1 161 ? -27.859 10.695 17.870 1.00 63.62 161 GLY A O 1
ATOM 1294 N N . ASN A 1 162 ? -28.066 11.401 19.981 1.00 60.78 162 ASN A N 1
ATOM 1295 C CA . ASN A 1 162 ? -26.941 10.614 20.519 1.00 60.78 162 ASN A CA 1
ATOM 1296 C C . ASN A 1 162 ? -27.345 9.181 20.945 1.00 60.78 162 ASN A C 1
ATOM 1298 O O . ASN A 1 162 ? -26.673 8.591 21.790 1.00 60.78 162 ASN A O 1
ATOM 1302 N N . ARG A 1 163 ? -28.469 8.640 20.451 1.00 66.88 163 ARG A N 1
ATOM 1303 C CA . ARG A 1 163 ? -29.094 7.407 20.974 1.00 66.88 163 ARG A CA 1
ATOM 1304 C C . ARG A 1 163 ? -29.232 6.266 19.958 1.00 66.88 163 ARG A C 1
ATOM 1306 O O . ARG A 1 163 ? -29.942 5.316 20.259 1.00 66.88 163 ARG A O 1
ATOM 1313 N N . LEU A 1 164 ? -28.559 6.326 18.805 1.00 72.50 164 LEU A N 1
ATOM 1314 C CA . LEU A 1 164 ? -28.571 5.217 17.842 1.00 72.50 164 LEU A CA 1
ATOM 1315 C C . LEU A 1 164 ? -28.068 3.924 18.511 1.00 72.50 164 LEU A C 1
ATOM 1317 O O . LEU A 1 164 ? -26.961 3.902 19.058 1.00 72.50 164 LEU A O 1
ATOM 1321 N N . THR A 1 165 ? -28.872 2.867 18.461 1.00 83.75 165 THR A N 1
ATOM 1322 C CA . THR A 1 165 ? -28.530 1.534 18.967 1.00 83.75 165 THR A CA 1
ATOM 1323 C C . THR A 1 165 ? -28.062 0.609 17.840 1.00 83.75 165 THR A C 1
ATOM 1325 O O . THR A 1 165 ? -28.197 0.919 16.656 1.00 83.75 165 THR A O 1
ATOM 1328 N N . GLU A 1 166 ? -27.511 -0.552 18.202 1.00 85.31 166 GLU A N 1
ATOM 1329 C CA . GLU A 1 166 ? -27.168 -1.602 17.233 1.00 85.31 166 GLU A CA 1
ATOM 1330 C C . GLU A 1 166 ? -28.397 -2.056 16.435 1.00 85.31 166 GLU A C 1
ATOM 1332 O O . GLU A 1 166 ? -28.302 -2.329 15.242 1.00 85.31 166 GLU A O 1
ATOM 1337 N N . GLU A 1 167 ? -29.555 -2.109 17.094 1.00 86.75 167 GLU A N 1
ATOM 1338 C CA . GLU A 1 167 ? -30.806 -2.556 16.489 1.00 86.75 167 GLU A CA 1
ATOM 1339 C C . GLU A 1 167 ? -31.313 -1.560 15.442 1.00 86.75 167 GLU A C 1
ATOM 1341 O O . GLU A 1 167 ? -31.713 -1.958 14.351 1.00 86.75 167 GLU A O 1
ATOM 1346 N N . ASP A 1 168 ? -31.191 -0.259 15.714 1.00 84.94 168 ASP A N 1
ATOM 1347 C CA . ASP A 1 168 ? -31.509 0.776 14.726 1.00 84.94 168 ASP A CA 1
ATOM 1348 C C . ASP A 1 168 ? -30.597 0.657 13.492 1.00 84.94 168 ASP A C 1
ATOM 1350 O O . ASP A 1 168 ? -31.053 0.778 12.354 1.00 84.94 168 ASP A O 1
ATOM 1354 N N . ALA A 1 169 ? -29.305 0.369 13.698 1.00 83.44 169 ALA A N 1
ATOM 1355 C CA . ALA A 1 169 ? -28.362 0.153 12.602 1.00 83.44 169 ALA A CA 1
ATOM 1356 C C . ALA A 1 169 ? -28.714 -1.092 11.766 1.00 83.44 169 ALA A C 1
ATOM 1358 O O . ALA A 1 169 ? -28.621 -1.040 10.538 1.00 83.44 169 ALA A O 1
ATOM 1359 N N . LYS A 1 170 ? -29.160 -2.187 12.404 1.00 88.12 170 LYS A N 1
ATOM 1360 C CA . LYS A 1 170 ? -29.661 -3.389 11.710 1.00 88.12 170 LYS A CA 1
ATOM 1361 C C . LYS A 1 170 ? -30.865 -3.066 10.839 1.00 88.12 170 LYS A C 1
ATOM 1363 O O . LYS A 1 170 ? -30.872 -3.411 9.660 1.00 88.12 170 LYS A O 1
ATOM 1368 N N . GLN A 1 171 ? -31.858 -2.380 11.400 1.00 88.12 171 GLN A N 1
ATOM 1369 C CA . GLN A 1 171 ? -33.087 -2.040 10.685 1.00 88.12 171 GLN A CA 1
ATOM 1370 C C . GLN A 1 171 ? -32.810 -1.159 9.462 1.00 88.12 171 GLN A C 1
ATOM 1372 O O . GLN A 1 171 ? -33.340 -1.416 8.381 1.00 88.12 171 GLN A O 1
ATOM 1377 N N . GLU A 1 172 ? -31.935 -0.159 9.594 1.00 86.00 172 GLU A N 1
ATOM 1378 C CA . GLU A 1 172 ? -31.544 0.690 8.464 1.00 86.00 172 GLU A CA 1
ATO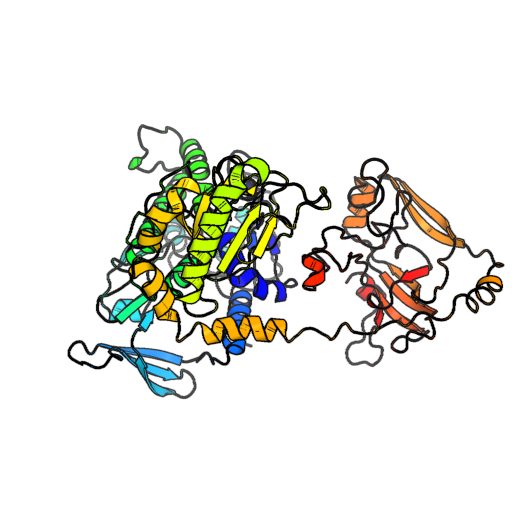M 1379 C C . GLU A 1 172 ? -30.735 -0.077 7.409 1.00 86.00 172 GLU A C 1
ATOM 1381 O O . GLU A 1 172 ? -30.947 0.142 6.216 1.00 86.00 172 GLU A O 1
ATOM 1386 N N . ALA A 1 173 ? -29.860 -1.006 7.813 1.00 88.31 173 ALA A N 1
ATOM 1387 C CA . ALA A 1 173 ? -29.132 -1.862 6.878 1.00 88.31 173 ALA A CA 1
ATOM 1388 C C . ALA A 1 173 ? -30.085 -2.761 6.075 1.00 88.31 173 ALA A C 1
ATOM 1390 O O . ALA A 1 173 ? -29.999 -2.782 4.847 1.00 88.31 173 ALA A O 1
ATOM 1391 N N . VAL A 1 174 ? -31.037 -3.431 6.736 1.00 90.81 174 VAL A N 1
ATOM 1392 C CA . VAL A 1 174 ? -32.053 -4.269 6.070 1.00 90.81 174 VAL A CA 1
ATOM 1393 C C . VAL A 1 174 ? -32.877 -3.441 5.088 1.00 90.81 174 VAL A C 1
ATOM 1395 O O . VAL A 1 174 ? -33.010 -3.813 3.924 1.00 90.81 174 VAL A O 1
ATOM 1398 N N . LYS A 1 175 ? -33.353 -2.270 5.519 1.00 88.75 175 LYS A N 1
ATOM 1399 C CA . LYS A 1 175 ? -34.122 -1.360 4.666 1.00 88.75 175 LYS A CA 1
ATOM 1400 C C . LYS A 1 175 ? -33.321 -0.872 3.456 1.00 88.75 175 LYS A C 1
ATOM 1402 O O . LYS A 1 175 ? -33.866 -0.751 2.364 1.00 88.75 175 LYS A O 1
ATOM 1407 N N . SER A 1 176 ? -32.023 -0.605 3.624 1.00 85.88 176 SER A N 1
ATOM 1408 C CA . SER A 1 176 ? -31.156 -0.138 2.531 1.00 85.88 176 SER A CA 1
ATOM 1409 C C . SER A 1 176 ? -30.943 -1.173 1.419 1.00 85.88 176 SER A C 1
ATOM 1411 O O . SER A 1 176 ? -30.537 -0.802 0.316 1.00 85.88 176 SER A O 1
ATOM 1413 N N . MET A 1 177 ? -31.231 -2.449 1.695 1.00 89.94 177 MET A N 1
ATOM 1414 C CA . MET A 1 177 ? -31.091 -3.542 0.736 1.00 89.94 177 MET A CA 1
ATOM 1415 C C . MET A 1 177 ? -32.335 -3.763 -0.126 1.00 89.94 177 MET A C 1
ATOM 1417 O O . MET A 1 177 ? -32.238 -4.506 -1.098 1.00 89.94 177 MET A O 1
ATOM 1421 N N . GLU A 1 178 ? -33.468 -3.107 0.150 1.00 89.06 178 GLU A N 1
ATOM 1422 C CA . GLU A 1 178 ? -34.682 -3.258 -0.660 1.00 89.06 178 GLU A CA 1
ATOM 1423 C C . GLU A 1 178 ? -34.412 -3.019 -2.165 1.00 89.06 178 GLU A C 1
ATOM 1425 O O . GLU A 1 178 ? -33.715 -2.067 -2.544 1.00 89.06 178 GLU A O 1
ATOM 1430 N N . PRO A 1 179 ? -34.948 -3.873 -3.063 1.00 90.88 179 PRO A N 1
ATOM 1431 C CA . PRO A 1 179 ? -35.895 -4.970 -2.843 1.00 90.88 179 PRO A CA 1
ATOM 1432 C C . PRO A 1 179 ? -35.235 -6.326 -2.514 1.00 90.88 179 PRO A C 1
ATOM 1434 O O . PRO A 1 179 ? -35.915 -7.350 -2.525 1.00 90.88 179 PRO A O 1
ATOM 1437 N N . PHE A 1 180 ? -33.923 -6.367 -2.277 1.00 93.25 180 PHE A N 1
ATOM 1438 C CA . PHE A 1 180 ? -33.231 -7.574 -1.830 1.00 93.25 180 PHE A CA 1
ATOM 1439 C C . PHE A 1 180 ? -33.487 -7.826 -0.342 1.00 93.25 180 PHE A C 1
ATOM 1441 O O . PHE A 1 180 ? -33.737 -6.907 0.437 1.00 93.25 180 PHE A O 1
ATOM 1448 N N . THR A 1 181 ? -33.394 -9.089 0.059 1.00 91.81 181 THR A N 1
ATOM 1449 C CA . THR A 1 181 ? -33.486 -9.504 1.460 1.00 91.81 181 THR A CA 1
ATOM 1450 C C . THR A 1 181 ? -32.093 -9.593 2.072 1.00 91.81 181 THR A C 1
ATOM 1452 O O . THR A 1 181 ? -31.188 -10.157 1.457 1.00 91.81 181 THR A O 1
ATOM 1455 N N . LEU A 1 182 ? -31.936 -9.082 3.292 1.00 92.38 182 LEU A N 1
ATOM 1456 C CA . LEU A 1 182 ? -30.722 -9.212 4.093 1.00 92.38 182 LEU A CA 1
ATOM 1457 C C . LEU A 1 182 ? -31.078 -9.893 5.414 1.00 92.38 182 LEU A C 1
ATOM 1459 O O . LEU A 1 182 ? -31.890 -9.361 6.167 1.00 92.38 182 LEU A O 1
ATOM 1463 N N . ASP A 1 183 ? -30.454 -11.038 5.680 1.00 89.75 183 ASP A N 1
ATOM 1464 C CA . ASP A 1 183 ? -30.499 -11.710 6.978 1.00 89.75 183 ASP A CA 1
ATOM 1465 C C . ASP A 1 183 ? -29.119 -11.608 7.642 1.00 89.75 183 ASP A C 1
ATOM 1467 O O . ASP A 1 183 ? -28.090 -11.776 6.983 1.00 89.75 183 ASP A O 1
ATOM 1471 N N . LEU A 1 184 ? -29.092 -11.256 8.926 1.00 88.12 184 LEU A N 1
ATOM 1472 C CA . LEU A 1 184 ? -27.868 -10.973 9.676 1.00 88.12 184 LEU A CA 1
ATOM 1473 C C . LEU A 1 184 ? -27.655 -12.062 10.728 1.00 88.12 184 LEU A C 1
ATOM 1475 O O . LEU A 1 184 ? -28.247 -12.010 11.803 1.00 88.12 184 LEU A O 1
ATOM 1479 N N . GLU A 1 185 ? -26.764 -13.012 10.446 1.00 89.00 185 GLU A N 1
ATOM 1480 C CA . GLU A 1 185 ? -26.456 -14.116 11.367 1.00 89.00 185 GLU A CA 1
ATOM 1481 C C . GLU A 1 185 ? -25.755 -13.632 12.646 1.00 89.00 185 GLU A C 1
ATOM 1483 O O . GLU A 1 185 ? -26.090 -14.040 13.759 1.00 89.00 185 GLU A O 1
ATOM 1488 N N . SER A 1 186 ? -24.775 -12.734 12.508 1.00 87.56 186 SER A N 1
ATOM 1489 C CA . SER A 1 186 ? -24.073 -12.154 13.651 1.00 87.56 186 SER A CA 1
ATOM 1490 C C . SER A 1 186 ? -23.493 -10.775 13.340 1.00 87.56 186 SER A C 1
ATOM 1492 O O . SER A 1 186 ? -23.179 -10.448 12.196 1.00 87.56 186 SER A O 1
ATOM 1494 N N . ILE A 1 187 ? -23.337 -9.954 14.383 1.00 84.44 187 ILE A N 1
ATOM 1495 C CA . ILE A 1 187 ? -22.605 -8.686 14.316 1.00 84.44 187 ILE A CA 1
ATOM 1496 C C . ILE A 1 187 ? -21.351 -8.806 15.163 1.00 84.44 187 ILE A C 1
ATOM 1498 O O . ILE A 1 187 ? -21.393 -8.837 16.393 1.00 84.44 187 ILE A O 1
ATOM 1502 N N . GLU A 1 188 ? -20.208 -8.833 14.491 1.00 81.94 188 GLU A N 1
ATOM 1503 C CA . GLU A 1 188 ? -18.923 -8.861 15.177 1.00 81.94 188 GLU A CA 1
ATOM 1504 C C . GLU A 1 188 ? -18.535 -7.499 15.770 1.00 81.94 188 GLU A C 1
ATOM 1506 O O . GLU A 1 188 ? -17.864 -7.440 16.807 1.00 81.94 188 GLU A O 1
ATOM 1511 N N . TRP A 1 189 ? -18.916 -6.400 15.105 1.00 83.50 189 TRP A N 1
ATOM 1512 C CA . TRP A 1 189 ? -18.594 -5.033 15.514 1.00 83.50 189 TRP A CA 1
ATOM 1513 C C . TRP A 1 189 ? -19.456 -3.984 14.795 1.00 83.50 189 TRP A C 1
ATOM 1515 O O . TRP A 1 189 ? -19.764 -4.139 13.617 1.00 83.50 189 TRP A O 1
ATOM 1525 N N . TRP A 1 190 ? -19.767 -2.878 15.478 1.00 80.69 190 TRP A N 1
ATOM 1526 C CA . TRP A 1 190 ? -20.414 -1.698 14.895 1.00 80.69 190 TRP A CA 1
ATOM 1527 C C . TRP A 1 190 ? -19.977 -0.410 15.614 1.00 80.69 190 TRP A C 1
ATOM 1529 O O . TRP A 1 190 ? -19.431 -0.446 16.722 1.00 80.69 190 TRP A O 1
ATOM 1539 N N . THR A 1 191 ? -20.197 0.752 14.991 1.00 74.00 191 THR A N 1
ATOM 1540 C CA . THR A 1 191 ? -19.953 2.058 15.619 1.00 74.00 191 THR A CA 1
ATOM 1541 C C . THR A 1 191 ? -20.777 3.165 14.965 1.00 74.00 191 THR A C 1
ATOM 1543 O O . THR A 1 191 ? -21.131 3.064 13.792 1.00 74.00 191 THR A O 1
ATOM 1546 N N . LEU A 1 192 ? -21.018 4.256 15.697 1.00 70.69 192 LEU A N 1
ATOM 1547 C CA . LEU A 1 192 ? -21.531 5.498 15.126 1.00 70.69 192 LEU A CA 1
ATOM 1548 C C . LEU A 1 192 ? -20.356 6.374 14.684 1.00 70.69 192 LEU A C 1
ATOM 1550 O O . LEU A 1 192 ? -19.550 6.823 15.503 1.00 70.69 192 LEU A O 1
ATOM 1554 N N . TYR A 1 193 ? -20.269 6.625 13.382 1.00 65.62 193 TYR A N 1
ATOM 1555 C CA . TYR A 1 193 ? -19.244 7.483 12.808 1.00 65.62 193 TYR A CA 1
ATOM 1556 C C . TYR A 1 193 ? -19.790 8.898 12.583 1.00 65.62 193 TYR A C 1
ATOM 1558 O O . TYR A 1 193 ? -20.735 9.089 11.820 1.00 65.62 193 TYR A O 1
ATOM 1566 N N . SER A 1 194 ? -19.195 9.895 13.245 1.00 63.59 194 SER A N 1
ATOM 1567 C CA . SER A 1 194 ? -19.468 11.309 12.977 1.00 63.59 194 SER A CA 1
ATOM 1568 C C . SER A 1 194 ? -18.471 11.859 11.960 1.00 63.59 194 SER A C 1
ATOM 1570 O O . SER A 1 194 ? -17.260 11.665 12.098 1.00 63.59 194 SER A O 1
ATOM 1572 N N . ILE A 1 195 ? -18.980 12.563 10.945 1.00 64.19 195 ILE A N 1
ATOM 1573 C CA . ILE A 1 195 ? -18.140 13.216 9.941 1.00 64.19 195 ILE A CA 1
ATOM 1574 C C . ILE A 1 195 ? -17.516 14.448 10.597 1.00 64.19 195 ILE A C 1
ATOM 1576 O O . ILE A 1 195 ? -18.182 15.453 10.856 1.00 64.19 195 ILE A O 1
ATOM 1580 N N . ASN A 1 196 ? -16.228 14.335 10.904 1.00 70.94 196 ASN A N 1
ATOM 1581 C CA . ASN A 1 196 ? -15.399 15.440 11.359 1.00 70.94 196 ASN A CA 1
ATOM 1582 C C . ASN A 1 196 ? -14.366 15.692 10.263 1.00 70.94 196 ASN A C 1
ATOM 1584 O O . ASN A 1 196 ? -13.621 14.782 9.900 1.00 70.94 196 ASN A O 1
ATOM 1588 N N . GLN A 1 197 ? -14.373 16.900 9.713 1.00 78.75 197 GLN A N 1
ATOM 1589 C CA . GLN A 1 197 ? -13.459 17.313 8.660 1.00 78.75 197 GLN A CA 1
ATOM 1590 C C . GLN A 1 197 ? -12.586 18.421 9.215 1.00 78.75 197 GLN A C 1
ATOM 1592 O O . GLN A 1 197 ? -13.048 19.556 9.321 1.00 78.75 197 GLN A O 1
ATOM 1597 N N . HIS A 1 198 ? -11.352 18.093 9.582 1.00 85.50 198 HIS A N 1
ATOM 1598 C CA . HIS A 1 198 ? -10.436 19.046 10.186 1.00 85.50 198 HIS A CA 1
ATOM 1599 C C . HIS A 1 198 ? -9.010 18.921 9.660 1.00 85.50 198 HIS A C 1
ATOM 1601 O O . HIS A 1 198 ? -8.572 17.811 9.370 1.00 85.50 198 HIS A O 1
ATOM 1607 N N . VAL A 1 199 ? -8.270 20.031 9.628 1.00 89.69 199 VAL A N 1
ATOM 1608 C CA . VAL A 1 199 ? -6.809 20.062 9.436 1.00 89.69 199 VAL A CA 1
ATOM 1609 C C . VAL A 1 199 ? -6.187 20.923 10.530 1.00 89.69 199 VAL A C 1
ATOM 1611 O O . VAL A 1 199 ? -6.722 21.972 10.871 1.00 89.69 199 VAL A O 1
ATOM 1614 N N . ALA A 1 200 ? -5.075 20.477 11.100 1.00 90.31 200 ALA A N 1
ATOM 1615 C CA . ALA A 1 200 ? -4.264 21.267 12.012 1.00 90.31 200 ALA A CA 1
ATOM 1616 C C . ALA A 1 200 ? -3.530 22.378 11.254 1.00 90.31 200 ALA A C 1
ATOM 1618 O O . ALA A 1 200 ? -2.992 22.130 10.173 1.00 90.31 200 ALA A O 1
ATOM 1619 N N . ASP A 1 201 ? -3.440 23.564 11.855 1.00 89.56 201 ASP A N 1
ATOM 1620 C CA . ASP A 1 201 ? -2.804 24.744 11.247 1.00 89.56 201 ASP A CA 1
ATOM 1621 C C . ASP A 1 201 ? -1.338 24.494 10.874 1.00 89.56 201 ASP A C 1
ATOM 1623 O O . ASP A 1 201 ? -0.819 25.047 9.902 1.00 89.56 201 ASP A O 1
ATOM 1627 N N . THR A 1 202 ? -0.673 23.631 11.645 1.00 90.62 202 THR A N 1
ATOM 1628 C CA . THR A 1 202 ? 0.667 23.130 11.357 1.00 90.62 202 THR A CA 1
ATOM 1629 C C . THR A 1 202 ? 0.807 21.667 11.761 1.00 90.62 202 THR A C 1
ATOM 1631 O O . THR A 1 202 ? 0.257 21.219 12.770 1.00 90.62 202 THR A O 1
ATOM 1634 N N . TYR A 1 203 ? 1.573 20.904 10.986 1.00 91.44 203 TYR A N 1
ATOM 1635 C CA . TYR A 1 203 ? 1.951 19.527 11.310 1.00 91.44 203 TYR A CA 1
ATOM 1636 C C . TYR A 1 203 ? 3.259 19.480 12.098 1.00 91.44 203 TYR A C 1
ATOM 1638 O O . TYR A 1 203 ? 3.585 18.455 12.695 1.00 91.44 203 TYR A O 1
ATOM 1646 N N . ILE A 1 204 ? 4.012 20.582 12.104 1.00 88.38 204 ILE A N 1
ATOM 1647 C CA . ILE A 1 204 ? 5.268 20.727 12.834 1.00 88.38 204 ILE A CA 1
ATOM 1648 C C . ILE A 1 204 ? 5.235 22.043 13.588 1.00 88.38 204 ILE A C 1
ATOM 1650 O O . ILE A 1 204 ? 5.185 23.123 13.003 1.00 88.38 204 ILE A O 1
ATOM 1654 N N . SER A 1 205 ? 5.306 21.955 14.907 1.00 79.00 205 SER A N 1
ATOM 1655 C CA . SER A 1 205 ? 5.556 23.128 15.731 1.00 79.00 205 SER A CA 1
ATOM 1656 C C . SER A 1 205 ? 7.064 23.300 15.899 1.00 79.00 205 SER A C 1
ATOM 1658 O O . SER A 1 205 ? 7.785 22.307 16.032 1.00 79.00 205 SER A O 1
ATOM 1660 N N . ASN A 1 206 ? 7.546 24.546 15.945 1.00 64.12 206 ASN A N 1
ATOM 1661 C CA . ASN A 1 206 ? 8.971 24.927 16.053 1.00 64.12 206 ASN A CA 1
ATOM 1662 C C . ASN A 1 206 ? 9.638 24.543 17.395 1.00 64.12 206 ASN A C 1
ATOM 1664 O O . ASN A 1 206 ? 10.654 25.098 17.795 1.00 64.12 206 ASN A O 1
ATOM 1668 N N . ASN A 1 207 ? 9.069 23.554 18.071 1.00 66.81 207 ASN A N 1
ATOM 1669 C CA . ASN A 1 207 ? 9.250 23.215 19.464 1.00 66.81 207 ASN A CA 1
ATOM 1670 C C . ASN A 1 207 ? 9.478 21.702 19.653 1.00 66.81 207 ASN A C 1
ATOM 1672 O O . ASN A 1 207 ? 9.203 21.169 20.717 1.00 66.81 207 ASN A O 1
ATOM 1676 N N . GLY A 1 208 ? 9.912 20.973 18.617 1.00 78.12 208 GLY A N 1
ATOM 1677 C CA . GLY A 1 208 ? 10.152 19.523 18.705 1.00 78.12 208 GLY A CA 1
ATOM 1678 C C . GLY A 1 208 ? 8.882 18.659 18.695 1.00 78.12 208 GLY A C 1
ATOM 1679 O O . GLY A 1 208 ? 8.955 17.465 18.983 1.00 78.12 208 GLY A O 1
ATOM 1680 N N . VAL A 1 209 ? 7.724 19.232 18.345 1.00 89.44 209 VAL A N 1
ATOM 1681 C CA . VAL A 1 209 ? 6.442 18.514 18.237 1.00 89.44 209 VAL A CA 1
ATOM 1682 C C . VAL A 1 209 ? 6.069 18.327 16.771 1.00 89.44 209 VAL A C 1
ATOM 1684 O O . VAL A 1 209 ? 5.991 19.296 16.015 1.00 89.44 209 VAL A O 1
ATOM 1687 N N . VAL A 1 210 ? 5.782 17.085 16.391 1.00 92.56 210 VAL A N 1
ATOM 1688 C CA . VAL A 1 210 ? 5.319 16.697 15.053 1.00 92.56 210 VAL A CA 1
ATOM 1689 C C . VAL A 1 210 ? 3.982 15.970 15.179 1.00 92.56 210 VAL A C 1
ATOM 1691 O O . VAL A 1 210 ? 3.793 15.211 16.122 1.00 92.56 210 VAL A O 1
ATOM 1694 N N . LEU A 1 211 ? 3.052 16.170 14.250 1.00 93.31 211 LEU A N 1
ATOM 1695 C CA . LEU A 1 211 ? 1.739 15.517 14.229 1.00 93.31 211 LEU A CA 1
ATOM 1696 C C . LEU A 1 211 ? 1.563 14.691 12.946 1.00 93.31 211 LEU A C 1
ATOM 1698 O O . LEU A 1 211 ? 2.001 15.111 11.877 1.00 93.31 211 LEU A O 1
ATOM 1702 N N . GLY A 1 212 ? 0.911 13.530 13.031 1.00 92.06 212 GLY A N 1
ATOM 1703 C CA . GLY A 1 212 ? 0.630 12.672 11.874 1.00 92.06 212 GLY A CA 1
ATOM 1704 C C . GLY A 1 212 ? -0.699 11.926 11.971 1.00 92.06 212 GLY A C 1
ATOM 1705 O O . GLY A 1 212 ? -1.159 11.584 13.065 1.00 92.06 212 GLY A O 1
ATOM 1706 N N . GLY A 1 213 ? -1.310 11.659 10.814 1.00 91.69 213 GLY A N 1
ATOM 1707 C CA . GLY A 1 213 ? -2.610 10.999 10.701 1.00 91.69 213 GLY A CA 1
ATOM 1708 C C . GLY A 1 213 ? -3.733 11.784 11.377 1.00 91.69 213 GLY A C 1
ATOM 1709 O O . GLY A 1 213 ? -3.743 13.012 11.383 1.00 91.69 213 GLY A O 1
ATOM 1710 N N . ASP A 1 214 ? -4.650 11.066 12.027 1.00 91.31 214 ASP A N 1
ATOM 1711 C CA . ASP A 1 214 ? -5.822 11.645 12.697 1.00 91.31 214 ASP A CA 1
ATOM 1712 C C . ASP A 1 214 ? -5.495 12.747 13.730 1.00 91.31 214 ASP A C 1
ATOM 1714 O O . ASP A 1 214 ? -6.362 13.545 14.090 1.00 91.31 214 ASP A O 1
ATOM 1718 N N . ALA A 1 215 ? -4.255 12.821 14.227 1.00 91.81 215 ALA A N 1
ATOM 1719 C CA . ALA A 1 215 ? -3.833 13.904 15.109 1.00 91.81 215 ALA A CA 1
ATOM 1720 C C . ALA A 1 215 ? -3.799 15.269 14.401 1.00 91.81 215 ALA A C 1
ATOM 1722 O O . ALA A 1 215 ? -4.045 16.282 15.059 1.00 91.81 215 ALA A O 1
ATOM 1723 N N . CYS A 1 216 ? -3.533 15.308 13.092 1.00 91.12 216 CYS A N 1
ATOM 1724 C CA . CYS A 1 216 ? -3.429 16.533 12.301 1.00 91.12 216 CYS A CA 1
ATOM 1725 C C . CYS A 1 216 ? -4.464 16.667 11.183 1.00 91.12 216 CYS A C 1
ATOM 1727 O O . CYS A 1 216 ? -4.701 17.789 10.746 1.00 91.12 216 CYS A O 1
ATOM 1729 N N . HIS A 1 217 ? -5.116 15.601 10.728 1.00 89.88 217 HIS A N 1
ATOM 1730 C CA . HIS A 1 217 ? -6.246 15.729 9.809 1.00 89.88 217 HIS A CA 1
ATOM 1731 C C . HIS A 1 217 ? -7.284 14.643 10.035 1.00 89.88 217 HIS A C 1
ATOM 1733 O O . HIS A 1 217 ? -6.964 13.509 10.344 1.00 89.88 217 HIS A O 1
ATOM 1739 N N . THR A 1 218 ? -8.553 14.997 9.893 1.00 85.06 218 THR A N 1
ATOM 1740 C CA . THR A 1 218 ? -9.670 14.048 9.911 1.00 85.06 218 THR A CA 1
ATOM 1741 C C . THR A 1 218 ? -10.601 14.406 8.770 1.00 85.06 218 THR A C 1
ATOM 1743 O O . THR A 1 218 ? -10.724 15.573 8.411 1.00 85.06 218 THR A O 1
ATOM 1746 N N . HIS A 1 219 ? -11.227 13.413 8.165 1.00 79.38 219 HIS A N 1
ATOM 1747 C CA . HIS A 1 219 ? -12.139 13.579 7.037 1.00 79.38 219 HIS A CA 1
ATOM 1748 C C . HIS A 1 219 ? -13.118 12.404 7.034 1.00 79.38 219 HIS A C 1
ATOM 1750 O O . HIS A 1 219 ? -12.897 11.440 7.772 1.00 79.38 219 HIS A O 1
ATOM 1756 N N . SER A 1 220 ? -14.171 12.446 6.212 1.00 72.00 220 SER A N 1
ATOM 1757 C CA . SER A 1 220 ? -15.174 11.379 6.187 1.00 72.00 220 SER A CA 1
ATOM 1758 C C . SER A 1 220 ? -14.592 10.020 5.763 1.00 72.00 220 SER A C 1
ATOM 1760 O O . SER A 1 220 ? -13.528 9.921 5.136 1.00 72.00 220 SER A O 1
ATOM 1762 N N . SER A 1 221 ? -15.315 8.945 6.086 1.00 69.25 221 SER A N 1
ATOM 1763 C CA . SER A 1 221 ? -15.004 7.587 5.632 1.00 69.25 221 SER A CA 1
ATOM 1764 C C . SER A 1 221 ? -15.424 7.317 4.183 1.00 69.25 221 SER A C 1
ATOM 1766 O O . SER A 1 221 ? -15.037 6.283 3.641 1.00 69.25 221 SER A O 1
ATOM 1768 N N . GLY A 1 222 ? -16.174 8.224 3.541 1.00 63.50 222 GLY A N 1
ATOM 1769 C CA . GLY A 1 222 ? -16.811 7.995 2.241 1.00 63.50 222 GLY A CA 1
ATOM 1770 C C . GLY A 1 222 ? -15.834 7.646 1.117 1.00 63.50 222 GLY A C 1
ATOM 1771 O O . GLY A 1 222 ? -16.157 6.826 0.267 1.00 63.50 222 GLY A O 1
ATOM 1772 N N . ALA A 1 223 ? -14.617 8.198 1.151 1.00 64.44 223 ALA A N 1
ATOM 1773 C CA . ALA A 1 223 ? -13.546 7.902 0.191 1.00 64.44 223 ALA A CA 1
ATOM 1774 C C . ALA A 1 223 ? -12.505 6.881 0.705 1.00 64.44 223 ALA A C 1
ATOM 1776 O O . ALA A 1 223 ? -11.448 6.709 0.095 1.00 64.44 223 ALA A O 1
ATOM 1777 N N . ALA A 1 224 ? -12.768 6.240 1.851 1.00 65.88 224 ALA A N 1
ATOM 1778 C CA . ALA A 1 224 ? -11.894 5.258 2.498 1.00 65.88 224 ALA A CA 1
ATOM 1779 C C . ALA A 1 224 ? -10.438 5.733 2.725 1.00 65.88 224 ALA A C 1
ATOM 1781 O O . ALA A 1 224 ? -9.501 4.938 2.719 1.00 65.88 224 ALA A O 1
ATOM 1782 N N . GLN A 1 225 ? -10.225 7.033 2.947 1.00 72.88 225 GLN A N 1
ATOM 1783 C CA . GLN A 1 225 ? -8.879 7.619 2.977 1.00 72.88 225 GLN A CA 1
ATOM 1784 C C . GLN A 1 225 ? -8.150 7.528 4.327 1.00 72.88 225 GLN A C 1
ATOM 1786 O O . GLN A 1 225 ? -6.935 7.653 4.337 1.00 72.88 225 GLN A O 1
ATOM 1791 N N . GLY A 1 226 ? -8.835 7.281 5.453 1.00 75.31 226 GLY A N 1
ATOM 1792 C CA . GLY A 1 226 ? -8.318 7.692 6.776 1.00 75.31 226 GLY A CA 1
ATOM 1793 C C . GLY A 1 226 ? -6.997 7.031 7.161 1.00 75.31 226 GLY A C 1
ATOM 1794 O O . GLY A 1 226 ? -5.995 7.688 7.422 1.00 75.31 226 GLY A O 1
ATOM 1795 N N . MET A 1 227 ? -6.956 5.699 7.113 1.00 81.88 227 MET A N 1
ATOM 1796 C CA . MET A 1 227 ? -5.709 4.968 7.345 1.00 81.88 227 MET A CA 1
ATOM 1797 C C . MET A 1 227 ? -4.679 5.223 6.234 1.00 81.88 227 MET A C 1
ATOM 1799 O O . MET A 1 227 ? -3.485 5.287 6.514 1.00 81.88 227 MET A O 1
ATOM 1803 N N . ASN A 1 228 ? -5.124 5.376 4.983 1.00 83.06 228 ASN A N 1
ATOM 1804 C CA . ASN A 1 228 ? -4.241 5.541 3.827 1.00 83.06 228 ASN A CA 1
ATOM 1805 C C . ASN A 1 228 ? -3.433 6.843 3.918 1.00 83.06 228 ASN A C 1
ATOM 1807 O O . ASN A 1 228 ? -2.215 6.826 3.739 1.00 83.06 228 ASN A O 1
ATOM 1811 N N . THR A 1 229 ? -4.081 7.954 4.264 1.00 85.75 229 THR A N 1
ATOM 1812 C CA . THR A 1 229 ? -3.429 9.254 4.459 1.00 85.75 229 THR A CA 1
ATOM 1813 C C . THR A 1 229 ? -2.503 9.250 5.667 1.00 85.75 229 THR A C 1
ATOM 1815 O O . THR A 1 229 ? -1.365 9.690 5.543 1.00 85.75 229 THR A O 1
ATOM 1818 N N . GLY A 1 230 ? -2.909 8.649 6.791 1.00 87.62 230 GLY A N 1
ATOM 1819 C CA . GLY A 1 230 ? -2.026 8.491 7.953 1.00 87.62 230 GLY A CA 1
ATOM 1820 C C . GLY A 1 230 ? -0.770 7.655 7.662 1.00 87.62 230 GLY A C 1
ATOM 1821 O O . GLY A 1 230 ? 0.321 7.975 8.136 1.00 87.62 230 GLY A O 1
ATOM 1822 N N . VAL A 1 231 ? -0.877 6.611 6.832 1.00 84.75 231 VAL A N 1
ATOM 1823 C CA . VAL A 1 231 ? 0.298 5.854 6.364 1.00 84.75 231 VAL A CA 1
ATOM 1824 C C . VAL A 1 231 ? 1.162 6.703 5.430 1.00 84.75 231 VAL A C 1
ATOM 1826 O O . VAL A 1 231 ? 2.388 6.648 5.523 1.00 84.75 231 VAL A O 1
ATOM 1829 N N . HIS A 1 232 ? 0.565 7.508 4.548 1.00 85.75 232 HIS A N 1
ATOM 1830 C CA . HIS A 1 232 ? 1.321 8.414 3.680 1.00 85.75 232 HIS A CA 1
ATOM 1831 C C . HIS A 1 232 ? 2.098 9.472 4.473 1.00 85.75 232 HIS A C 1
ATOM 1833 O O . HIS A 1 232 ? 3.261 9.715 4.144 1.00 85.75 232 HIS A O 1
ATOM 1839 N N . ASP A 1 233 ? 1.509 10.025 5.535 1.00 90.25 233 ASP A N 1
ATOM 1840 C CA . ASP A 1 233 ? 2.191 10.936 6.456 1.00 90.25 233 ASP A CA 1
ATOM 1841 C C . ASP A 1 233 ? 3.412 10.272 7.086 1.00 90.25 233 ASP A C 1
ATOM 1843 O O . ASP A 1 233 ? 4.523 10.801 7.016 1.00 90.25 233 ASP A O 1
ATOM 1847 N N . ALA A 1 234 ? 3.222 9.074 7.650 1.00 86.75 234 ALA A N 1
ATOM 1848 C CA . ALA A 1 234 ? 4.294 8.320 8.286 1.00 86.75 234 ALA A CA 1
ATOM 1849 C C . ALA A 1 234 ? 5.437 8.030 7.303 1.00 86.75 234 ALA A C 1
ATOM 1851 O O . ALA A 1 234 ? 6.606 8.183 7.647 1.00 86.75 234 ALA A O 1
ATOM 1852 N N . VAL A 1 235 ? 5.112 7.660 6.061 1.00 83.25 235 VAL A N 1
ATOM 1853 C CA . VAL A 1 235 ? 6.099 7.372 5.011 1.00 83.25 235 VAL A CA 1
ATOM 1854 C C . VAL A 1 235 ? 6.839 8.628 4.556 1.00 83.25 235 VAL A C 1
ATOM 1856 O O . VAL A 1 235 ? 8.045 8.551 4.331 1.00 83.25 235 VAL A O 1
ATOM 1859 N N . ASN A 1 236 ? 6.161 9.774 4.435 1.00 87.69 236 ASN A N 1
ATOM 1860 C CA . ASN A 1 236 ? 6.811 11.047 4.114 1.00 87.69 236 ASN A CA 1
ATOM 1861 C C . ASN A 1 236 ? 7.760 11.472 5.247 1.00 87.69 236 ASN A C 1
ATOM 1863 O O . ASN A 1 236 ? 8.921 11.809 5.003 1.00 87.69 236 ASN A O 1
ATOM 1867 N N . LEU A 1 237 ? 7.284 11.393 6.492 1.00 86.44 237 LEU A N 1
ATOM 1868 C CA . LEU A 1 237 ? 8.020 11.831 7.672 1.00 86.44 237 LEU A CA 1
ATOM 1869 C C . LEU A 1 237 ? 9.238 10.944 7.979 1.00 86.44 237 LEU A C 1
ATOM 1871 O O . LEU A 1 237 ? 10.297 11.472 8.324 1.00 86.44 237 LEU A O 1
ATOM 1875 N N . ALA A 1 238 ? 9.112 9.620 7.833 1.00 81.06 238 ALA A N 1
ATOM 1876 C CA . ALA A 1 238 ? 10.081 8.632 8.323 1.00 81.06 238 ALA A CA 1
ATOM 1877 C C . ALA A 1 238 ? 11.518 8.824 7.818 1.00 81.06 238 ALA A C 1
ATOM 1879 O O . ALA A 1 238 ? 12.461 8.451 8.512 1.00 81.06 238 ALA A O 1
ATOM 1880 N N . TRP A 1 239 ? 11.706 9.392 6.625 1.00 75.50 239 TRP A N 1
ATOM 1881 C CA . TRP A 1 239 ? 13.036 9.564 6.037 1.00 75.50 239 TRP A CA 1
ATOM 1882 C C . TRP A 1 239 ? 13.594 10.988 6.153 1.00 75.50 239 TRP A C 1
ATOM 1884 O O . TRP A 1 239 ? 14.748 11.201 5.794 1.00 75.50 239 TRP A O 1
ATOM 1894 N N . LYS A 1 240 ? 12.813 11.955 6.657 1.00 77.38 240 LYS A N 1
ATOM 1895 C CA . LYS A 1 240 ? 13.235 13.366 6.773 1.00 77.38 240 LYS A CA 1
ATOM 1896 C C . LYS A 1 240 ? 13.220 13.917 8.191 1.00 77.38 240 LYS A C 1
ATOM 1898 O O . LYS A 1 240 ? 13.935 14.876 8.461 1.00 77.38 240 LYS A O 1
ATOM 1903 N N . LEU A 1 241 ? 12.359 13.381 9.060 1.00 69.31 241 LEU A N 1
ATOM 1904 C CA . LEU A 1 241 ? 12.077 13.932 10.391 1.00 69.31 241 LEU A CA 1
ATOM 1905 C C . LEU A 1 241 ? 11.776 15.450 10.383 1.00 69.31 241 LEU A C 1
ATOM 1907 O O . LEU A 1 241 ? 12.206 16.175 11.272 1.00 69.31 241 LEU A O 1
ATOM 1911 N N . GLY A 1 242 ? 11.020 15.937 9.387 1.00 63.19 242 GLY A N 1
ATOM 1912 C CA . GLY A 1 242 ? 10.265 17.191 9.515 1.00 63.19 242 GLY A CA 1
ATOM 1913 C C . GLY A 1 242 ? 10.420 18.246 8.410 1.00 63.19 242 GLY A C 1
ATOM 1914 O O . GLY A 1 242 ? 9.429 18.852 8.038 1.00 63.19 242 GLY A O 1
ATOM 1915 N N . GLU A 1 243 ? 11.590 18.463 7.806 1.00 69.31 243 GLU A N 1
ATOM 1916 C CA . GLU A 1 243 ? 11.868 19.749 7.107 1.00 69.31 243 GLU A CA 1
ATOM 1917 C C . GLU A 1 243 ? 10.868 20.209 6.031 1.00 69.31 243 GLU A C 1
ATOM 1919 O O . GLU A 1 243 ? 10.619 21.400 5.879 1.00 69.31 243 GLU A O 1
ATOM 1924 N N . THR A 1 244 ? 10.292 19.281 5.271 1.00 86.25 244 THR A N 1
ATOM 1925 C CA . THR A 1 244 ? 9.299 19.579 4.218 1.00 86.25 244 THR A CA 1
ATOM 1926 C C . THR A 1 244 ? 7.971 18.871 4.461 1.00 86.25 244 THR A C 1
ATOM 1928 O O . THR A 1 244 ? 7.098 18.890 3.605 1.00 86.25 244 THR A O 1
ATOM 1931 N N . TYR A 1 245 ? 7.808 18.217 5.611 1.00 90.25 245 TYR A N 1
ATOM 1932 C CA . TYR A 1 245 ? 6.642 17.380 5.877 1.00 90.25 245 TYR A CA 1
ATOM 1933 C C . TYR A 1 245 ? 5.354 18.212 5.970 1.00 90.25 245 TYR A C 1
ATOM 1935 O O . TYR A 1 245 ? 4.379 17.866 5.305 1.00 90.25 245 TYR A O 1
ATOM 1943 N N . ASP A 1 246 ? 5.372 19.348 6.683 1.00 90.06 246 ASP A N 1
ATOM 1944 C CA . ASP A 1 246 ? 4.215 20.257 6.757 1.00 90.06 246 ASP A CA 1
ATOM 1945 C C . ASP A 1 246 ? 3.841 20.826 5.380 1.00 90.06 246 ASP A C 1
ATOM 1947 O O . ASP A 1 246 ? 2.704 20.690 4.936 1.00 90.06 246 ASP A O 1
ATOM 1951 N N . SER A 1 247 ? 4.815 21.386 4.656 1.00 90.44 247 SER A N 1
ATOM 1952 C CA . SER A 1 247 ? 4.583 22.026 3.353 1.00 90.44 247 SER A CA 1
ATOM 1953 C C . SER A 1 247 ? 4.184 21.055 2.236 1.00 90.44 247 SER A C 1
ATOM 1955 O O . SER A 1 247 ? 3.711 21.491 1.186 1.00 90.44 247 SER A O 1
ATOM 1957 N N . GLU A 1 248 ? 4.347 19.747 2.447 1.00 91.62 248 GLU A N 1
ATOM 1958 C CA . GLU A 1 248 ? 3.927 18.696 1.520 1.00 91.62 248 GLU A CA 1
ATOM 1959 C C . GLU A 1 248 ? 2.594 18.056 1.917 1.00 91.62 248 GLU A C 1
ATOM 1961 O O . GLU A 1 248 ? 1.679 17.984 1.094 1.00 91.62 248 GLU A O 1
ATOM 1966 N N . CYS A 1 249 ? 2.470 17.584 3.160 1.00 91.94 249 CYS A N 1
ATOM 1967 C CA . CYS A 1 249 ? 1.342 16.748 3.578 1.00 91.94 249 CYS A CA 1
ATOM 1968 C C . CYS A 1 249 ? 0.112 17.577 3.953 1.00 91.94 249 CYS A C 1
ATOM 1970 O O . CYS A 1 249 ? -1.004 17.196 3.601 1.00 91.94 249 CYS A O 1
ATOM 1972 N N . ARG A 1 250 ? 0.291 18.753 4.572 1.00 92.25 250 ARG A N 1
ATOM 1973 C CA . ARG A 1 250 ? -0.838 19.602 4.975 1.00 92.25 250 ARG A CA 1
ATOM 1974 C C . ARG A 1 250 ? -1.639 20.129 3.775 1.00 92.25 250 ARG A C 1
ATOM 1976 O O . ARG A 1 250 ? -2.860 19.971 3.789 1.00 92.25 250 ARG A O 1
ATOM 1983 N N . PRO A 1 251 ? -1.031 20.652 2.685 1.00 91.56 251 PRO A N 1
ATOM 1984 C CA . PRO A 1 251 ? -1.790 21.020 1.485 1.00 91.56 251 PRO A CA 1
ATOM 1985 C C . PRO A 1 251 ? -2.521 19.839 0.832 1.00 91.56 251 PRO A C 1
ATOM 1987 O O . PRO A 1 251 ? -3.633 20.004 0.331 1.00 91.56 251 PRO A O 1
ATOM 1990 N N . ALA A 1 252 ? -1.929 18.638 0.853 1.00 90.06 252 ALA A N 1
ATOM 1991 C CA . ALA A 1 252 ? -2.586 17.436 0.344 1.00 90.06 252 ALA A CA 1
ATOM 1992 C C . ALA A 1 252 ? -3.819 17.061 1.188 1.00 90.06 252 ALA A C 1
ATOM 1994 O O . ALA A 1 252 ? -4.859 16.722 0.622 1.00 90.06 252 ALA A O 1
ATOM 1995 N N . ALA A 1 253 ? -3.737 17.184 2.516 1.00 89.81 253 ALA A N 1
ATOM 1996 C CA . ALA A 1 253 ? -4.869 16.972 3.416 1.00 89.81 253 ALA A CA 1
ATOM 1997 C C . ALA A 1 253 ? -5.973 18.028 3.239 1.00 89.81 253 ALA A C 1
ATOM 1999 O O . ALA A 1 253 ? -7.148 17.668 3.190 1.00 89.81 253 ALA A O 1
ATOM 2000 N N . HIS A 1 254 ? -5.622 19.309 3.057 1.00 89.75 254 HIS A N 1
ATOM 2001 C CA . HIS A 1 254 ? -6.601 20.350 2.715 1.00 89.75 254 HIS A CA 1
ATOM 2002 C C . HIS A 1 254 ? -7.350 20.008 1.425 1.00 89.75 254 HIS A C 1
ATOM 2004 O O . HIS A 1 254 ? -8.580 19.988 1.423 1.00 89.75 254 HIS A O 1
ATOM 2010 N N . ARG A 1 255 ? -6.622 19.652 0.356 1.00 88.75 255 ARG A N 1
ATOM 2011 C CA . ARG A 1 255 ? -7.230 19.231 -0.913 1.00 88.75 255 ARG A CA 1
ATOM 2012 C C . ARG A 1 255 ? -8.160 18.037 -0.719 1.00 88.75 255 ARG A C 1
ATOM 2014 O O . ARG A 1 255 ? -9.244 18.011 -1.292 1.00 88.75 255 ARG A O 1
ATOM 2021 N N . LEU A 1 256 ? -7.757 17.052 0.082 1.00 87.25 256 LEU A N 1
ATOM 2022 C CA . LEU A 1 256 ? -8.608 15.905 0.376 1.00 87.25 256 LEU A CA 1
ATOM 2023 C C . LEU A 1 256 ? -9.912 16.322 1.064 1.00 87.25 256 LEU A C 1
ATOM 2025 O O . LEU A 1 256 ? -10.975 15.859 0.667 1.00 87.25 256 LEU A O 1
ATOM 2029 N N . ILE A 1 257 ? -9.848 17.202 2.061 1.00 85.25 257 ILE A N 1
ATOM 2030 C CA . ILE A 1 257 ? -11.042 17.666 2.775 1.00 85.25 257 ILE A CA 1
ATOM 2031 C C . ILE A 1 257 ? -11.953 18.499 1.879 1.00 85.25 257 ILE A C 1
ATOM 2033 O O . ILE A 1 257 ? -13.170 18.343 1.944 1.00 85.25 257 ILE A O 1
ATOM 2037 N N . GLU A 1 258 ? -11.400 19.355 1.023 1.00 85.12 258 GLU A N 1
ATOM 2038 C CA . GLU A 1 258 ? -12.189 20.101 0.038 1.00 85.12 258 GLU A CA 1
ATOM 2039 C C . GLU A 1 258 ? -12.941 19.163 -0.911 1.00 85.12 258 GLU A C 1
ATOM 2041 O O . GLU A 1 258 ? -14.130 19.362 -1.174 1.00 85.12 258 GLU A O 1
ATOM 2046 N N . LEU A 1 259 ? -12.272 18.106 -1.382 1.00 84.12 259 LEU A N 1
ATOM 2047 C CA . LEU A 1 259 ? -12.898 17.075 -2.204 1.00 84.12 259 LEU A CA 1
ATOM 2048 C C . LEU A 1 259 ? -13.962 16.298 -1.429 1.00 84.12 259 LEU A C 1
ATOM 2050 O O . LEU A 1 259 ? -15.052 16.090 -1.948 1.00 84.12 259 LEU A O 1
ATOM 2054 N N . ASP A 1 260 ? -13.684 15.913 -0.187 1.00 81.00 260 ASP A N 1
ATOM 2055 C CA . ASP A 1 260 ? -14.620 15.199 0.683 1.00 81.00 260 ASP A CA 1
ATOM 2056 C C . ASP A 1 260 ? -15.886 16.026 0.966 1.00 81.00 260 ASP A C 1
ATOM 2058 O O . ASP A 1 260 ? -17.002 15.505 0.896 1.00 81.00 260 ASP A O 1
ATOM 2062 N N . LYS A 1 261 ? -15.739 17.340 1.193 1.00 80.44 261 LYS A N 1
ATOM 2063 C CA . LYS A 1 261 ? -16.851 18.299 1.300 1.00 80.44 261 LYS A CA 1
ATOM 2064 C C . LYS A 1 261 ? -17.665 18.362 0.014 1.00 80.44 261 LYS A C 1
ATOM 2066 O O . LYS A 1 261 ? -18.892 18.262 0.060 1.00 80.44 261 LYS A O 1
ATOM 2071 N N . ALA A 1 262 ? -16.991 1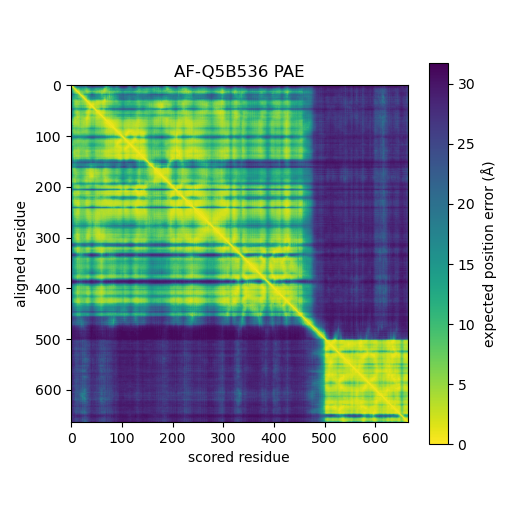8.501 -1.129 1.00 81.06 262 ALA A N 1
ATOM 2072 C CA . ALA A 1 262 ? -17.653 18.558 -2.425 1.00 81.06 262 ALA A CA 1
ATOM 2073 C C . ALA A 1 262 ? -18.421 17.261 -2.714 1.00 81.06 262 ALA A C 1
ATOM 2075 O O . ALA A 1 262 ? -19.602 17.332 -3.048 1.00 81.06 262 ALA A O 1
ATOM 2076 N N . PHE A 1 263 ? -17.795 16.094 -2.514 1.00 80.25 263 PHE A N 1
ATOM 2077 C CA . PHE A 1 263 ? -18.422 14.782 -2.688 1.00 80.25 263 PHE A CA 1
ATOM 2078 C C . PHE A 1 263 ? -19.611 14.583 -1.759 1.00 80.25 263 PHE A C 1
ATOM 2080 O O . PHE A 1 263 ? -20.665 14.159 -2.225 1.00 80.25 263 PHE A O 1
ATOM 2087 N N . SER A 1 264 ? -19.475 14.930 -0.479 1.00 77.12 264 SER A N 1
ATOM 2088 C CA . SER A 1 264 ? -20.573 14.823 0.486 1.00 77.12 264 SER A CA 1
ATOM 2089 C C . SER A 1 264 ? -21.792 15.630 0.030 1.00 77.12 264 SER A C 1
ATOM 2091 O O . SER A 1 264 ? -22.899 15.100 -0.007 1.00 77.12 264 SER A O 1
ATOM 2093 N N . ALA A 1 265 ? -21.589 16.877 -0.412 1.00 78.00 265 ALA A N 1
ATOM 2094 C CA . ALA A 1 265 ? -22.666 17.722 -0.924 1.00 78.00 265 ALA A CA 1
ATOM 2095 C C . ALA A 1 265 ? -23.328 17.140 -2.186 1.00 78.00 265 ALA A C 1
ATOM 2097 O O . ALA A 1 265 ? -24.556 17.036 -2.239 1.00 78.00 265 ALA A O 1
ATOM 2098 N N . VAL A 1 266 ? -22.542 16.712 -3.185 1.00 78.44 266 VAL A N 1
ATOM 2099 C CA . VAL A 1 266 ? -23.110 16.192 -4.444 1.00 78.44 266 VAL A CA 1
ATOM 2100 C C . VAL A 1 266 ? -23.779 14.828 -4.285 1.00 78.44 266 VAL A C 1
ATOM 2102 O O . VAL A 1 266 ? -24.765 14.566 -4.971 1.00 78.44 266 VAL A O 1
ATOM 2105 N N . ILE A 1 267 ? -23.311 13.983 -3.358 1.00 74.44 267 ILE A N 1
ATOM 2106 C CA . ILE A 1 267 ? -23.965 12.711 -3.003 1.00 74.44 267 ILE A CA 1
ATOM 2107 C C . ILE A 1 267 ? -25.343 12.978 -2.390 1.00 74.44 267 ILE A C 1
ATOM 2109 O O . ILE A 1 267 ? -26.308 12.301 -2.745 1.00 74.44 267 ILE A O 1
ATOM 2113 N N . SER A 1 268 ? -25.460 14.012 -1.555 1.00 73.12 268 SER A N 1
ATOM 2114 C CA . SER A 1 268 ? -26.738 14.497 -1.016 1.00 73.12 268 SER A CA 1
ATOM 2115 C C . SER A 1 268 ? -27.582 15.283 -2.034 1.00 73.12 268 SER A C 1
ATOM 2117 O O . SER A 1 268 ? -28.616 15.845 -1.680 1.00 73.12 268 SER A O 1
ATOM 2119 N N . GLY A 1 269 ? -27.170 15.343 -3.306 1.00 75.69 269 GLY A N 1
ATOM 2120 C CA . GLY A 1 269 ? -27.906 16.011 -4.383 1.00 75.69 269 GLY A CA 1
ATOM 2121 C C . GLY A 1 269 ? -27.749 17.535 -4.426 1.00 75.69 269 GLY A C 1
ATOM 2122 O O . GLY A 1 269 ? -28.460 18.195 -5.183 1.00 75.69 269 GLY A O 1
ATOM 2123 N N . GLN A 1 270 ? -26.826 18.106 -3.652 1.00 80.06 270 GLN A N 1
ATOM 2124 C CA . GLN A 1 270 ? -26.578 19.546 -3.580 1.00 80.06 270 GLN A CA 1
ATOM 2125 C C . GLN A 1 270 ? -25.371 19.946 -4.441 1.00 80.06 270 GLN A C 1
ATOM 2127 O O . GLN A 1 270 ? -24.364 19.244 -4.496 1.00 80.06 270 GLN A O 1
ATOM 2132 N N . ILE A 1 271 ? -25.444 21.102 -5.107 1.00 84.44 271 ILE A N 1
ATOM 2133 C CA . ILE A 1 271 ? -24.301 21.691 -5.823 1.00 84.44 271 ILE A CA 1
ATOM 2134 C C . ILE A 1 271 ? -23.628 22.705 -4.886 1.00 84.44 271 ILE A C 1
ATOM 2136 O O . ILE A 1 271 ? -24.292 23.679 -4.510 1.00 84.44 271 ILE A O 1
ATOM 2140 N N . PRO A 1 272 ? -22.343 22.521 -4.516 1.00 84.88 272 PRO A N 1
ATOM 2141 C CA . PRO A 1 272 ? -21.642 23.482 -3.671 1.00 84.88 272 PRO A CA 1
ATOM 2142 C C . PRO A 1 272 ? -21.572 24.865 -4.329 1.00 84.88 272 PRO A C 1
ATOM 2144 O O . PRO A 1 272 ? -21.489 24.970 -5.555 1.00 84.88 272 PRO A O 1
ATOM 2147 N N . ASP A 1 273 ? -21.553 25.928 -3.520 1.00 83.00 273 ASP A N 1
ATOM 2148 C CA . ASP A 1 273 ? -21.609 27.318 -4.001 1.00 83.00 273 ASP A CA 1
ATOM 2149 C C . ASP A 1 273 ? -20.522 27.655 -5.028 1.00 83.00 273 ASP A C 1
ATOM 2151 O O . ASP A 1 273 ? -20.800 28.315 -6.028 1.00 83.00 273 ASP A O 1
ATOM 2155 N N . SER A 1 274 ? -19.312 27.121 -4.846 1.00 82.75 274 SER A N 1
ATOM 2156 C CA . SER A 1 274 ? -18.175 27.297 -5.760 1.00 82.75 274 SER A CA 1
ATOM 2157 C C . SER A 1 274 ? -18.397 26.725 -7.169 1.00 82.75 274 SER A C 1
ATOM 2159 O O . SER A 1 274 ? -17.683 27.097 -8.102 1.00 82.75 274 SER A O 1
ATOM 2161 N N . TYR A 1 275 ? -19.389 25.849 -7.345 1.00 83.31 275 TYR A N 1
ATOM 2162 C CA . TYR A 1 275 ? -19.731 25.206 -8.617 1.00 83.31 275 TYR A CA 1
ATOM 2163 C C . TYR A 1 275 ? -21.066 25.689 -9.207 1.00 83.31 275 TYR A C 1
ATOM 2165 O O . TYR A 1 275 ? -21.416 25.297 -10.328 1.00 83.31 275 TYR A O 1
ATOM 2173 N N . LYS A 1 276 ? -21.808 26.555 -8.499 1.00 79.94 276 LYS A N 1
ATOM 2174 C CA . LYS A 1 276 ? -23.079 27.109 -8.988 1.00 79.94 276 LYS A CA 1
ATOM 2175 C C . LYS A 1 276 ? -22.870 27.915 -10.276 1.00 79.94 276 LYS A C 1
ATOM 2177 O O . LYS A 1 276 ? -21.875 28.612 -10.448 1.00 79.94 276 LYS A O 1
ATOM 2182 N N . GLY A 1 277 ? -23.806 27.783 -11.217 1.00 78.50 277 GLY A N 1
ATOM 2183 C CA . GLY A 1 277 ? -23.770 28.453 -12.526 1.00 78.50 277 GLY A CA 1
ATOM 2184 C C . GLY A 1 277 ? -22.925 27.755 -13.601 1.00 78.50 277 GLY A C 1
ATOM 2185 O O . GLY A 1 277 ? -23.110 28.045 -14.778 1.00 78.50 277 GLY A O 1
ATOM 2186 N N . ARG A 1 278 ? -22.044 26.811 -13.233 1.00 80.62 278 ARG A N 1
ATOM 2187 C CA . ARG A 1 278 ? -21.280 25.981 -14.191 1.00 80.62 278 ARG A CA 1
ATOM 2188 C C . ARG A 1 278 ? -21.907 24.615 -14.448 1.00 80.62 278 ARG A C 1
ATOM 2190 O O . ARG A 1 278 ? -21.671 24.039 -15.501 1.00 80.62 278 ARG A O 1
ATOM 2197 N N . TYR A 1 279 ? -22.686 24.119 -13.492 1.00 81.62 279 TYR A N 1
ATOM 2198 C CA . TYR A 1 279 ? -23.380 22.838 -13.571 1.00 81.62 279 TYR A CA 1
ATOM 2199 C C . TYR A 1 279 ? -24.827 23.019 -13.139 1.00 81.62 279 TYR A C 1
ATOM 2201 O O . TYR A 1 279 ? -25.126 23.829 -12.258 1.00 81.62 279 TYR A O 1
ATOM 2209 N N . THR A 1 280 ? -25.715 22.253 -13.764 1.00 77.75 280 THR A N 1
ATOM 2210 C CA . THR A 1 280 ? -27.159 22.297 -13.487 1.00 77.75 280 THR A CA 1
ATOM 2211 C C . THR A 1 280 ? -27.643 21.067 -12.723 1.00 77.75 280 THR A C 1
ATOM 2213 O O . THR A 1 280 ? -28.710 21.109 -12.114 1.00 77.75 280 THR A O 1
ATOM 2216 N N . ALA A 1 281 ? -26.840 19.997 -12.687 1.00 81.88 281 ALA A N 1
ATOM 2217 C CA . ALA A 1 281 ? -27.157 18.757 -11.991 1.00 81.88 281 ALA A CA 1
ATOM 2218 C C . ALA A 1 281 ? -25.994 18.281 -11.106 1.00 81.88 281 ALA A C 1
ATOM 2220 O O . ALA A 1 281 ? -24.854 18.168 -11.557 1.00 81.88 281 ALA A O 1
ATOM 2221 N N . ALA A 1 282 ? -26.297 17.910 -9.857 1.00 79.25 282 ALA A N 1
ATOM 2222 C CA . ALA A 1 282 ? -25.312 17.358 -8.921 1.00 79.25 282 ALA A CA 1
ATOM 2223 C C . ALA A 1 282 ? -24.638 16.079 -9.455 1.00 79.25 282 ALA A C 1
ATOM 2225 O O . ALA A 1 282 ? -23.449 15.876 -9.237 1.00 79.25 282 ALA A O 1
ATOM 2226 N N . ASN A 1 283 ? -25.360 15.256 -10.225 1.00 76.06 283 ASN A N 1
ATOM 2227 C CA . ASN A 1 283 ? -24.815 14.032 -10.829 1.00 76.06 283 ASN A CA 1
ATOM 2228 C C . ASN A 1 283 ? -23.765 14.308 -11.919 1.00 76.06 283 ASN A C 1
ATOM 2230 O O . ASN A 1 283 ? -22.787 13.569 -12.045 1.00 76.06 283 ASN A O 1
ATOM 2234 N N . GLU A 1 284 ? -23.966 15.365 -12.709 1.00 80.19 284 GLU A N 1
ATOM 2235 C CA . GLU A 1 284 ? -22.997 15.795 -13.721 1.00 80.19 284 GLU A CA 1
ATOM 2236 C C . GLU A 1 284 ? -21.704 16.246 -13.034 1.00 80.19 284 GLU A C 1
ATOM 2238 O O . GLU A 1 284 ? -20.612 15.784 -13.371 1.00 80.19 284 GLU A O 1
ATOM 2243 N N . LEU A 1 285 ? -21.848 17.074 -11.994 1.00 82.44 285 LEU A N 1
ATOM 2244 C CA . LEU A 1 285 ? -20.730 17.528 -11.179 1.00 82.44 285 LEU A CA 1
ATOM 2245 C C . LEU A 1 285 ? -20.025 16.362 -10.470 1.00 82.44 285 LEU A C 1
ATOM 2247 O O . LEU A 1 285 ? -18.799 16.319 -10.478 1.00 82.44 285 LEU A O 1
ATOM 2251 N N . PHE A 1 286 ? -20.768 15.397 -9.916 1.00 81.94 286 PHE A N 1
ATOM 2252 C CA . PHE A 1 286 ? -20.202 14.196 -9.296 1.00 81.94 286 PHE A CA 1
ATOM 2253 C C . PHE A 1 286 ? -19.308 13.442 -10.277 1.00 81.94 286 PHE A C 1
ATOM 2255 O O . PHE A 1 286 ? -18.154 13.177 -9.962 1.00 81.94 286 PHE A O 1
ATOM 2262 N N . THR A 1 287 ? -19.811 13.145 -11.478 1.00 77.19 287 THR A N 1
ATOM 2263 C CA . THR A 1 287 ? -19.061 12.391 -12.496 1.00 77.19 287 THR A CA 1
ATOM 2264 C C . THR A 1 287 ? -17.763 13.103 -12.860 1.00 77.19 287 THR A C 1
ATOM 2266 O O . THR A 1 287 ? -16.703 12.483 -12.936 1.00 77.19 287 THR A O 1
ATOM 2269 N N . LYS A 1 288 ? -17.828 14.425 -13.041 1.00 81.94 288 LYS A N 1
ATOM 2270 C CA . LYS A 1 288 ? -16.657 15.224 -13.388 1.00 81.94 288 LYS A CA 1
ATOM 2271 C C . LYS A 1 288 ? -15.641 15.306 -12.251 1.00 81.94 288 LYS A C 1
ATOM 2273 O O . LYS A 1 288 ? -14.474 15.001 -12.479 1.00 81.94 288 LYS A O 1
ATOM 2278 N N . LEU A 1 289 ? -16.082 15.647 -11.037 1.00 81.62 289 LEU A N 1
ATOM 2279 C CA . LEU A 1 289 ? -15.216 15.682 -9.855 1.00 81.62 289 LEU A CA 1
ATOM 2280 C C . LEU A 1 289 ? -14.559 14.327 -9.621 1.00 81.62 289 LEU A C 1
ATOM 2282 O O . LEU A 1 289 ? -13.358 14.262 -9.377 1.00 81.62 289 LEU A O 1
ATOM 2286 N N . PHE A 1 290 ? -15.328 13.245 -9.732 1.00 80.94 290 PHE A N 1
ATOM 2287 C CA . PHE A 1 290 ? -14.824 11.893 -9.555 1.00 80.94 290 PHE A CA 1
ATOM 2288 C C . PHE A 1 290 ? -13.737 11.571 -10.580 1.00 80.94 290 PHE A C 1
ATOM 2290 O O . PHE A 1 290 ? -12.631 11.223 -10.185 1.00 80.94 290 PHE A O 1
ATOM 2297 N N . ASN A 1 291 ? -13.990 11.785 -11.874 1.00 78.88 291 ASN A N 1
ATOM 2298 C CA . ASN A 1 291 ? -13.017 11.508 -12.934 1.00 78.88 291 ASN A CA 1
ATOM 2299 C C . ASN A 1 291 ? -11.740 12.359 -12.819 1.00 78.88 291 ASN A C 1
ATOM 2301 O O . ASN A 1 291 ? -10.641 11.845 -13.012 1.00 78.88 291 ASN A O 1
ATOM 2305 N N . GLU A 1 292 ? -11.860 13.643 -12.470 1.00 82.44 292 GLU A N 1
ATOM 2306 C CA . GLU A 1 292 ? -10.708 14.547 -12.324 1.00 82.44 292 GLU A CA 1
ATOM 2307 C C . GLU A 1 292 ? -9.847 14.228 -11.091 1.00 82.44 292 GLU A C 1
ATOM 2309 O O . GLU A 1 292 ? -8.663 14.568 -11.047 1.00 82.44 292 GLU A O 1
ATOM 2314 N N . THR A 1 293 ? -10.421 13.572 -10.081 1.00 83.25 293 THR A N 1
ATOM 2315 C CA . THR A 1 293 ? -9.765 13.349 -8.782 1.00 83.25 293 THR A CA 1
ATOM 2316 C C . THR A 1 293 ? -9.463 11.885 -8.497 1.00 83.25 293 THR A C 1
ATOM 2318 O O . THR A 1 293 ? -8.775 11.588 -7.525 1.00 83.25 293 THR A O 1
ATOM 2321 N N . ILE A 1 294 ? -9.885 10.971 -9.371 1.00 83.94 294 ILE A N 1
ATOM 2322 C CA . ILE A 1 294 ? -9.793 9.524 -9.171 1.00 83.94 294 ILE A CA 1
ATOM 2323 C C . ILE A 1 294 ? -8.382 9.051 -8.835 1.00 83.94 294 ILE A C 1
ATOM 2325 O O . ILE A 1 294 ? -8.195 8.291 -7.891 1.00 83.94 294 ILE A O 1
ATOM 2329 N N . GLN A 1 295 ? -7.377 9.578 -9.541 1.00 82.56 295 GLN A N 1
ATOM 2330 C CA . GLN A 1 295 ? -5.972 9.250 -9.314 1.00 82.56 295 GLN A CA 1
ATOM 2331 C C . GLN A 1 295 ? -5.526 9.682 -7.916 1.00 82.56 295 GLN A C 1
ATOM 2333 O O . GLN A 1 295 ? -4.832 8.934 -7.227 1.00 82.56 295 GLN A O 1
ATOM 2338 N N . PHE A 1 296 ? -5.944 10.869 -7.470 1.00 83.81 296 PHE A N 1
ATOM 2339 C CA . PHE A 1 296 ? -5.681 11.346 -6.115 1.00 83.81 296 PHE A CA 1
ATOM 2340 C C . PHE A 1 296 ? -6.384 10.461 -5.078 1.00 83.81 296 PHE A C 1
ATOM 2342 O O . PHE A 1 296 ? -5.733 10.008 -4.139 1.00 83.81 296 PHE A O 1
ATOM 2349 N N . SER A 1 297 ? -7.657 10.124 -5.306 1.00 78.56 297 SER A N 1
ATOM 2350 C CA . SER A 1 297 ? -8.455 9.277 -4.417 1.00 78.56 297 SER A CA 1
ATOM 2351 C C . SER A 1 297 ? -7.923 7.857 -4.272 1.00 78.56 297 SER A C 1
ATOM 2353 O O . SER A 1 297 ? -8.220 7.243 -3.265 1.00 78.56 297 SER A O 1
ATOM 2355 N N . ILE A 1 298 ? -7.151 7.316 -5.219 1.00 79.25 298 ILE A N 1
ATOM 2356 C CA . ILE A 1 298 ? -6.496 5.992 -5.098 1.00 79.25 298 ILE A CA 1
ATOM 2357 C C . ILE A 1 298 ? -5.033 6.090 -4.626 1.00 79.25 298 ILE A C 1
ATOM 2359 O O .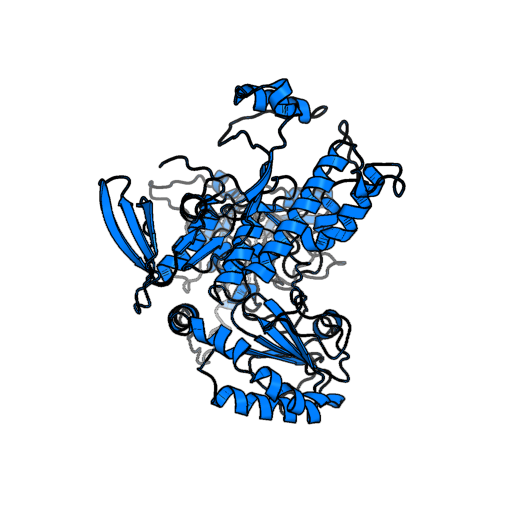 ILE A 1 298 ? -4.288 5.106 -4.629 1.00 79.25 298 ILE A O 1
ATOM 2363 N N . GLY A 1 299 ? -4.588 7.297 -4.261 1.00 80.19 299 GLY A N 1
ATOM 2364 C CA . GLY A 1 299 ? -3.235 7.599 -3.797 1.00 80.19 299 GLY A CA 1
ATOM 2365 C C . GLY A 1 299 ? -2.162 7.637 -4.893 1.00 80.19 299 GLY A C 1
ATOM 2366 O O . GLY A 1 299 ? -0.990 7.874 -4.592 1.00 80.19 299 GLY A O 1
ATOM 2367 N N . LEU A 1 300 ? -2.513 7.418 -6.162 1.00 82.06 300 LEU A N 1
ATOM 2368 C CA . LEU A 1 300 ? -1.561 7.413 -7.281 1.00 82.06 300 LEU A CA 1
ATOM 2369 C C . LEU A 1 300 ? -1.292 8.818 -7.844 1.00 82.06 300 LEU A C 1
ATOM 2371 O O . LEU A 1 300 ? -0.198 9.082 -8.334 1.00 82.06 300 LEU A O 1
ATOM 2375 N N . GLY A 1 301 ? -2.242 9.738 -7.686 1.00 83.25 301 GLY A N 1
ATOM 2376 C CA . GLY A 1 301 ? -2.194 11.132 -8.135 1.00 83.25 301 GLY A CA 1
ATOM 2377 C C . GLY A 1 301 ? -1.689 12.118 -7.081 1.00 83.25 301 GLY A C 1
ATOM 2378 O O . GLY A 1 301 ? -2.050 13.291 -7.126 1.00 83.25 301 GLY A O 1
ATOM 2379 N N . ILE A 1 302 ? -0.902 11.658 -6.104 1.00 84.94 302 ILE A N 1
ATOM 2380 C CA . ILE A 1 302 ? -0.293 12.545 -5.105 1.00 84.94 302 ILE A CA 1
ATOM 2381 C C . ILE A 1 302 ? 0.774 13.408 -5.776 1.00 84.94 302 ILE A C 1
ATOM 2383 O O . ILE A 1 302 ? 1.663 12.898 -6.469 1.00 84.94 302 ILE A O 1
ATOM 2387 N N . HIS A 1 303 ? 0.687 14.710 -5.515 1.00 88.88 303 HIS A N 1
ATOM 2388 C CA . HIS A 1 303 ? 1.599 15.730 -6.007 1.00 88.88 303 HIS A CA 1
ATOM 2389 C C . HIS A 1 303 ? 1.977 16.691 -4.882 1.00 88.88 303 HIS A C 1
ATOM 2391 O O . HIS A 1 303 ? 1.113 17.140 -4.130 1.00 88.88 303 HIS A O 1
ATOM 2397 N N . TYR A 1 304 ? 3.266 17.005 -4.788 1.00 90.00 304 TYR A N 1
ATOM 2398 C CA . TYR A 1 304 ? 3.809 18.013 -3.888 1.00 90.00 304 TYR A CA 1
ATOM 2399 C C . TYR A 1 304 ? 4.344 19.211 -4.670 1.00 90.00 304 TYR A C 1
ATOM 2401 O O . TYR A 1 304 ? 4.947 19.062 -5.733 1.00 90.00 304 TYR A O 1
ATOM 2409 N N . ASN A 1 305 ? 4.170 20.406 -4.113 1.00 87.88 305 ASN A N 1
ATOM 2410 C CA . ASN A 1 305 ? 4.688 21.631 -4.713 1.00 87.88 305 ASN A CA 1
ATOM 2411 C C . ASN A 1 305 ? 6.225 21.655 -4.747 1.00 87.88 305 ASN A C 1
ATOM 2413 O O . ASN A 1 305 ? 6.906 20.874 -4.069 1.00 87.88 305 ASN A O 1
ATOM 2417 N N . GLU A 1 306 ? 6.765 22.573 -5.554 1.00 87.19 306 GLU A N 1
ATOM 2418 C CA . GLU A 1 306 ? 8.199 22.856 -5.578 1.00 87.19 306 GLU A CA 1
ATOM 2419 C C . GLU A 1 306 ? 8.682 23.272 -4.185 1.00 87.19 306 GLU A C 1
ATOM 2421 O O . GLU A 1 306 ? 8.062 24.093 -3.510 1.00 87.19 306 GLU A O 1
ATOM 2426 N N . ASN A 1 307 ? 9.792 22.680 -3.754 1.00 85.62 307 ASN A N 1
ATOM 2427 C CA . ASN A 1 307 ? 10.459 23.006 -2.501 1.00 85.62 307 ASN A CA 1
ATOM 2428 C C . ASN A 1 307 ? 11.957 22.668 -2.605 1.00 85.62 307 ASN A C 1
ATOM 2430 O O . ASN A 1 307 ? 12.465 22.336 -3.679 1.00 85.62 307 ASN A O 1
ATOM 2434 N N . MET A 1 308 ? 12.689 22.733 -1.490 1.00 79.06 308 MET A N 1
ATOM 2435 C CA . MET A 1 308 ? 14.132 22.451 -1.472 1.00 79.06 308 MET A CA 1
ATOM 2436 C C . MET A 1 308 ? 14.498 21.050 -2.009 1.00 79.06 308 MET A C 1
ATOM 2438 O O . MET A 1 308 ? 15.586 20.875 -2.569 1.00 79.06 308 MET A O 1
ATOM 2442 N N . ILE A 1 309 ? 13.572 20.086 -1.905 1.00 81.31 309 ILE A N 1
ATOM 2443 C CA . ILE A 1 309 ? 13.689 18.710 -2.401 1.00 81.31 309 ILE A CA 1
ATOM 2444 C C . ILE A 1 309 ? 13.066 18.576 -3.799 1.00 81.31 309 ILE A C 1
ATOM 2446 O O . ILE A 1 309 ? 13.761 18.193 -4.736 1.00 81.31 309 ILE A O 1
ATOM 2450 N N . ASN A 1 310 ? 11.778 18.882 -3.973 1.00 84.38 310 ASN A N 1
ATOM 2451 C CA . ASN A 1 310 ? 11.067 18.711 -5.245 1.00 84.38 310 ASN A CA 1
ATOM 2452 C C . ASN A 1 310 ? 11.406 19.876 -6.185 1.00 84.38 310 ASN A C 1
ATOM 2454 O O . ASN A 1 310 ? 10.904 20.978 -5.987 1.00 84.38 310 ASN A O 1
ATOM 2458 N N . ARG A 1 311 ? 12.239 19.651 -7.211 1.00 77.50 311 ARG A N 1
ATOM 2459 C CA . ARG A 1 311 ? 12.768 20.724 -8.074 1.00 77.50 311 ARG A CA 1
ATOM 2460 C C . ARG A 1 311 ? 12.310 20.605 -9.529 1.00 77.50 311 ARG A C 1
ATOM 2462 O O . ARG A 1 311 ? 12.264 19.502 -10.072 1.00 77.50 311 ARG A O 1
ATOM 2469 N N . PRO A 1 312 ? 12.056 21.723 -10.226 1.00 70.88 312 PRO A N 1
ATOM 2470 C CA . PRO A 1 312 ? 11.482 21.720 -11.562 1.00 70.88 312 PRO A CA 1
ATOM 2471 C C . PRO A 1 312 ? 12.345 20.934 -12.551 1.00 70.88 312 PRO A C 1
ATOM 2473 O O . PRO A 1 312 ? 13.578 21.035 -12.600 1.00 70.88 312 PRO A O 1
ATOM 2476 N N . SER A 1 313 ? 11.658 20.121 -13.349 1.00 68.19 313 SER A N 1
ATOM 2477 C CA . SER A 1 313 ? 12.278 19.252 -14.346 1.00 68.19 313 SER A CA 1
ATOM 2478 C C . SER A 1 313 ? 12.647 20.026 -15.606 1.00 68.19 313 SER A C 1
ATOM 2480 O O . SER A 1 313 ? 12.059 21.052 -15.925 1.00 68.19 313 SER A O 1
ATOM 2482 N N . THR A 1 314 ? 13.650 19.534 -16.333 1.00 60.41 314 THR A N 1
ATOM 2483 C CA . THR A 1 314 ? 14.195 20.227 -17.520 1.00 60.41 314 THR A CA 1
ATOM 2484 C C . THR A 1 314 ? 13.768 19.629 -18.856 1.00 60.41 314 THR A C 1
ATOM 2486 O O . THR A 1 314 ? 14.136 20.151 -19.906 1.00 60.41 314 THR A O 1
ATOM 2489 N N . THR A 1 315 ? 13.036 18.518 -18.827 1.00 59.06 315 THR A N 1
ATOM 2490 C CA . THR A 1 315 ? 12.615 17.744 -20.001 1.00 59.06 315 THR A CA 1
ATOM 2491 C C . THR A 1 315 ? 11.276 17.060 -19.711 1.00 59.06 315 THR A C 1
ATOM 2493 O O . THR A 1 315 ? 11.025 16.792 -18.536 1.00 59.06 315 THR A O 1
ATOM 2496 N N . GLY A 1 316 ? 10.500 16.765 -20.775 1.00 59.78 316 GLY A N 1
ATOM 2497 C CA . GLY A 1 316 ? 9.198 16.051 -20.854 1.00 59.78 316 GLY A CA 1
ATOM 2498 C C . GLY A 1 316 ? 8.094 16.488 -19.875 1.00 59.78 316 GLY A C 1
ATOM 2499 O O . GLY A 1 316 ? 8.186 17.575 -19.318 1.00 59.78 316 GLY A O 1
ATOM 2500 N N . MET A 1 317 ? 7.022 15.692 -19.731 1.00 62.44 317 MET A N 1
ATOM 2501 C CA . MET A 1 317 ? 5.737 16.167 -19.173 1.00 62.44 317 MET A CA 1
ATOM 2502 C C . MET A 1 317 ? 5.505 15.846 -17.689 1.00 62.44 317 MET A C 1
ATOM 2504 O O . MET A 1 317 ? 4.758 16.563 -17.031 1.00 62.44 317 MET A O 1
ATOM 2508 N N . THR A 1 318 ? 6.140 14.813 -17.128 1.00 65.81 318 THR A N 1
ATOM 2509 C CA . THR A 1 318 ? 6.024 14.511 -15.688 1.00 65.81 318 THR A CA 1
ATOM 2510 C C . THR A 1 318 ? 6.825 15.522 -14.858 1.00 65.81 318 THR A C 1
ATOM 2512 O O . THR A 1 318 ? 8.056 15.574 -14.972 1.00 65.81 318 THR A O 1
ATOM 2515 N N . SER A 1 319 ? 6.154 16.329 -14.029 1.00 73.62 319 SER A N 1
ATOM 2516 C CA . SER A 1 319 ? 6.809 17.337 -13.184 1.00 73.62 319 SER A CA 1
ATOM 2517 C C . SER A 1 319 ? 7.313 16.760 -11.852 1.00 73.62 319 SER A C 1
ATOM 2519 O O . SER A 1 319 ? 6.983 15.643 -11.452 1.00 73.62 319 SER A O 1
ATOM 2521 N N . ALA A 1 320 ? 8.184 17.504 -11.168 1.00 82.44 320 ALA A N 1
ATOM 2522 C CA . ALA A 1 320 ? 8.622 17.130 -9.828 1.00 82.44 320 ALA A CA 1
ATOM 2523 C C . ALA A 1 320 ? 7.494 17.240 -8.801 1.00 82.44 320 ALA A C 1
ATOM 2525 O O . ALA A 1 320 ? 6.545 18.000 -8.982 1.00 82.44 320 ALA A O 1
ATOM 2526 N N . GLY A 1 321 ? 7.619 16.445 -7.741 1.00 84.25 321 GLY A N 1
ATOM 2527 C CA . GLY A 1 321 ? 6.632 16.313 -6.680 1.00 84.25 321 GLY A CA 1
ATOM 2528 C C . GLY A 1 321 ? 5.540 15.283 -6.959 1.00 84.25 321 GLY A C 1
ATOM 2529 O O . GLY A 1 321 ? 4.838 14.905 -6.028 1.00 84.25 321 GLY A O 1
ATOM 2530 N N . TRP A 1 322 ? 5.400 14.779 -8.190 1.00 86.69 322 TRP A N 1
ATOM 2531 C CA . TRP A 1 322 ? 4.467 13.686 -8.483 1.00 86.69 322 TRP A CA 1
ATOM 2532 C C . TRP A 1 322 ? 5.009 12.353 -7.984 1.00 86.69 322 TRP A C 1
ATOM 2534 O O . TRP A 1 322 ? 6.219 12.109 -8.011 1.00 86.69 322 TRP A O 1
ATOM 2544 N N . ARG A 1 323 ? 4.113 11.445 -7.596 1.00 85.06 323 ARG A N 1
ATOM 2545 C CA . ARG A 1 323 ? 4.449 10.020 -7.491 1.00 85.06 323 ARG A CA 1
ATOM 2546 C C . ARG A 1 323 ? 5.117 9.550 -8.785 1.00 85.06 323 ARG A C 1
ATOM 2548 O O . ARG A 1 323 ? 4.639 9.837 -9.879 1.00 85.06 323 ARG A O 1
ATOM 2555 N N . ALA A 1 324 ? 6.212 8.807 -8.657 1.00 81.88 324 ALA A N 1
ATOM 2556 C CA . ALA A 1 324 ? 6.840 8.173 -9.805 1.00 81.88 324 ALA A CA 1
ATOM 2557 C C . ALA A 1 324 ? 5.840 7.192 -10.451 1.00 81.88 324 ALA A C 1
ATOM 2559 O O . ALA A 1 324 ? 5.248 6.404 -9.710 1.00 81.88 324 ALA A O 1
ATOM 2560 N N . PRO A 1 325 ? 5.606 7.234 -11.772 1.00 79.94 325 PRO A N 1
ATOM 2561 C CA . PRO A 1 325 ? 4.673 6.331 -12.441 1.00 79.94 325 PRO A CA 1
ATOM 2562 C C . PRO A 1 325 ? 5.185 4.883 -12.431 1.00 79.94 325 PRO A C 1
ATOM 2564 O O . PRO A 1 325 ? 6.382 4.637 -12.272 1.00 79.94 325 PRO A O 1
ATOM 2567 N N . ASP A 1 326 ? 4.275 3.917 -12.566 1.00 78.75 326 ASP A N 1
ATOM 2568 C CA . ASP A 1 326 ? 4.661 2.513 -12.733 1.00 78.75 326 ASP A CA 1
ATOM 2569 C C . ASP A 1 326 ? 5.068 2.257 -14.189 1.00 78.75 326 ASP A C 1
ATOM 2571 O O . ASP A 1 326 ? 4.476 2.809 -15.114 1.00 78.75 326 ASP A O 1
ATOM 2575 N N . GLY A 1 327 ? 6.098 1.436 -14.382 1.00 78.88 327 GLY A N 1
ATOM 2576 C CA . GLY A 1 327 ? 6.577 1.022 -15.697 1.00 78.88 327 GLY A CA 1
ATOM 2577 C C . GLY A 1 327 ? 6.979 -0.445 -15.666 1.00 78.88 327 GLY A C 1
ATOM 2578 O O . GLY A 1 327 ? 7.634 -0.887 -14.716 1.00 78.88 327 GLY A O 1
ATOM 2579 N N . LEU A 1 328 ? 6.578 -1.195 -16.689 1.00 79.25 328 LEU A N 1
ATOM 2580 C CA . LEU A 1 328 ? 6.913 -2.609 -16.817 1.00 79.25 328 LEU A CA 1
ATOM 2581 C C . LEU A 1 328 ? 8.364 -2.756 -17.277 1.00 79.25 328 LEU A C 1
ATOM 2583 O O . LEU A 1 328 ? 8.785 -2.148 -18.257 1.00 79.25 328 LEU A O 1
ATOM 2587 N N . VAL A 1 329 ? 9.140 -3.551 -16.540 1.00 79.94 329 VAL A N 1
ATOM 2588 C CA . VAL A 1 329 ? 10.556 -3.810 -16.826 1.00 79.94 329 VAL A CA 1
ATOM 2589 C C . VAL A 1 329 ? 10.916 -5.267 -16.534 1.00 79.94 329 VAL A C 1
ATOM 2591 O O . VAL A 1 329 ? 10.264 -5.927 -15.729 1.00 79.94 329 VAL A O 1
ATOM 2594 N N . TYR A 1 330 ? 11.994 -5.760 -17.144 1.00 79.31 330 TYR A N 1
ATOM 2595 C CA . TYR A 1 330 ? 12.430 -7.155 -17.090 1.00 79.31 330 TYR A CA 1
ATOM 2596 C C . TYR A 1 330 ? 13.906 -7.278 -16.682 1.00 79.31 330 TYR A C 1
ATOM 2598 O O . TYR A 1 330 ? 14.751 -6.624 -17.279 1.00 79.31 330 TYR A O 1
ATOM 2606 N N . PRO A 1 331 ? 14.270 -8.136 -15.719 1.00 71.19 331 PRO A N 1
ATOM 2607 C CA . PRO A 1 331 ? 13.370 -8.768 -14.755 1.00 71.19 331 PRO A CA 1
ATOM 2608 C C . PRO A 1 331 ? 12.585 -7.715 -13.942 1.00 71.19 331 PRO A C 1
ATOM 2610 O O . PRO A 1 331 ? 13.138 -6.648 -13.652 1.00 71.19 331 PRO A O 1
ATOM 2613 N N . PRO A 1 332 ? 11.332 -8.007 -13.540 1.00 61.06 332 PRO A N 1
ATOM 2614 C CA . PRO A 1 332 ? 10.479 -7.078 -12.803 1.00 61.06 332 PRO A CA 1
ATOM 2615 C C . PRO A 1 332 ? 11.005 -6.927 -11.380 1.00 61.06 332 PRO A C 1
ATOM 2617 O O . PRO A 1 332 ? 10.635 -7.651 -10.456 1.00 61.06 332 PRO A O 1
ATOM 2620 N N . ARG A 1 333 ? 11.961 -6.019 -11.194 1.00 52.41 333 ARG A N 1
ATOM 2621 C CA . ARG A 1 333 ? 12.545 -5.778 -9.880 1.00 52.41 333 ARG A CA 1
ATOM 2622 C C . ARG A 1 333 ? 12.962 -4.325 -9.734 1.00 52.41 333 ARG A C 1
ATOM 2624 O O . ARG A 1 333 ? 14.121 -3.959 -9.891 1.00 52.41 333 ARG A O 1
ATOM 2631 N N . LEU A 1 334 ? 12.004 -3.502 -9.342 1.00 50.28 334 LEU A N 1
ATOM 2632 C CA . LEU A 1 334 ? 12.302 -2.258 -8.647 1.00 50.28 334 LEU A CA 1
ATOM 2633 C C . LEU A 1 334 ? 12.287 -2.593 -7.152 1.00 50.28 334 LEU A C 1
ATOM 2635 O O . LEU A 1 334 ? 11.290 -3.093 -6.630 1.00 50.28 334 LEU A O 1
ATOM 2639 N N . ALA A 1 335 ? 13.429 -2.440 -6.478 1.00 42.66 335 ALA A N 1
ATOM 2640 C CA . ALA A 1 335 ? 13.513 -2.713 -5.047 1.00 42.66 335 ALA A CA 1
ATOM 2641 C C . ALA A 1 335 ? 12.544 -1.790 -4.267 1.00 42.66 335 ALA A C 1
ATOM 2643 O O . ALA A 1 335 ? 12.217 -0.708 -4.754 1.00 42.66 335 ALA A O 1
ATOM 2644 N N . PRO A 1 336 ? 12.056 -2.183 -3.074 1.00 45.75 336 PRO A N 1
ATOM 2645 C CA . PRO A 1 336 ? 10.940 -1.482 -2.434 1.00 45.75 336 PRO A CA 1
ATOM 2646 C C . PRO A 1 336 ? 11.337 -0.282 -1.565 1.00 45.75 336 PRO A C 1
ATOM 2648 O O . PRO A 1 336 ? 10.445 0.387 -1.064 1.00 45.75 336 PRO A O 1
ATOM 2651 N N . ALA A 1 337 ? 12.627 0.010 -1.347 1.00 48.47 337 ALA A N 1
ATOM 2652 C CA . ALA A 1 337 ? 13.009 1.068 -0.409 1.00 48.47 337 ALA A CA 1
ATOM 2653 C C . ALA A 1 337 ? 14.382 1.737 -0.585 1.00 48.47 337 ALA A C 1
ATOM 2655 O O . ALA A 1 337 ? 15.402 1.082 -0.819 1.00 48.47 337 ALA A O 1
ATOM 2656 N N . GLY A 1 338 ? 14.364 3.054 -0.365 1.00 54.25 338 GLY A N 1
ATOM 2657 C CA . GLY A 1 338 ? 15.508 3.963 -0.311 1.00 54.25 338 GLY A CA 1
ATOM 2658 C C . GLY A 1 338 ? 15.531 4.997 -1.434 1.00 54.25 338 GLY A C 1
ATOM 2659 O O . GLY A 1 338 ? 14.718 4.916 -2.350 1.00 54.25 338 GLY A O 1
ATOM 2660 N N . PRO A 1 339 ? 16.421 6.000 -1.365 1.00 63.06 339 PRO A N 1
ATOM 2661 C CA . PRO A 1 339 ? 16.589 6.966 -2.445 1.00 63.06 339 PRO A CA 1
ATOM 2662 C C . PRO A 1 339 ? 17.011 6.239 -3.724 1.00 63.06 339 PRO A C 1
ATOM 2664 O O . PRO A 1 339 ? 17.997 5.492 -3.712 1.00 63.06 339 PRO A O 1
ATOM 2667 N N . TYR A 1 340 ? 16.299 6.473 -4.828 1.00 73.75 340 TYR A N 1
ATOM 2668 C CA . TYR A 1 340 ? 16.636 5.883 -6.122 1.00 73.75 340 TYR A CA 1
ATOM 2669 C C . TYR A 1 340 ? 17.139 6.928 -7.098 1.00 73.75 340 TYR A C 1
ATOM 2671 O O . TYR A 1 340 ? 16.568 8.005 -7.254 1.00 73.75 340 TYR A O 1
ATOM 2679 N N . VAL A 1 341 ? 18.160 6.543 -7.847 1.00 77.38 341 VAL A N 1
ATOM 2680 C CA . VAL A 1 341 ? 18.476 7.158 -9.127 1.00 77.38 341 VAL A CA 1
ATOM 2681 C C . VAL A 1 341 ? 18.109 6.148 -10.205 1.00 77.38 341 VAL A C 1
ATOM 2683 O O . VAL A 1 341 ? 18.767 5.119 -10.377 1.00 77.38 341 VAL A O 1
ATOM 2686 N N . LEU A 1 342 ? 17.016 6.436 -10.901 1.00 79.94 342 LEU A N 1
ATOM 2687 C CA . LEU A 1 342 ? 16.540 5.689 -12.051 1.00 79.94 342 LEU A CA 1
ATOM 2688 C C . LEU A 1 342 ? 17.197 6.259 -13.313 1.00 79.94 342 LEU A C 1
ATOM 2690 O O . LEU A 1 342 ? 16.991 7.411 -13.684 1.00 79.94 342 LEU A O 1
ATOM 2694 N N . ILE A 1 343 ? 17.993 5.447 -13.988 1.00 83.44 343 ILE A N 1
ATOM 2695 C CA . ILE A 1 343 ? 18.662 5.775 -15.241 1.00 83.44 343 ILE A CA 1
ATOM 2696 C C . ILE A 1 343 ? 17.858 5.107 -16.356 1.00 83.44 343 ILE A C 1
ATOM 2698 O O . ILE A 1 343 ? 18.025 3.921 -16.624 1.00 83.44 343 ILE A O 1
ATOM 2702 N N . LEU A 1 344 ? 16.968 5.864 -16.994 1.00 83.81 344 LEU A N 1
ATOM 2703 C CA . LEU A 1 344 ? 16.255 5.443 -18.201 1.00 83.81 344 LEU A CA 1
ATOM 2704 C C . LEU A 1 344 ? 17.214 5.632 -19.374 1.00 83.81 344 LEU A C 1
ATOM 2706 O O . LEU A 1 344 ? 17.286 6.693 -19.988 1.00 83.81 344 LEU A O 1
ATOM 2710 N N . ALA A 1 345 ? 18.042 4.621 -19.603 1.00 83.69 345 ALA A N 1
ATOM 2711 C CA . ALA A 1 345 ? 19.182 4.681 -20.499 1.00 83.69 345 ALA A CA 1
ATOM 2712 C C . ALA A 1 345 ? 18.786 4.840 -21.971 1.00 83.69 345 ALA A C 1
ATOM 2714 O O . ALA A 1 345 ? 19.626 5.251 -22.763 1.00 83.69 345 ALA A O 1
ATOM 2715 N N . GLY A 1 346 ? 17.537 4.566 -22.349 1.00 85.25 346 GLY A N 1
ATOM 2716 C CA . GLY A 1 346 ? 17.103 4.605 -23.739 1.00 85.25 346 GLY A CA 1
ATOM 2717 C C . GLY A 1 346 ? 17.620 3.420 -24.556 1.00 85.25 346 GLY A C 1
ATOM 2718 O O . GLY A 1 346 ? 17.933 2.363 -24.001 1.00 85.25 346 GLY A O 1
ATOM 2719 N N . GLN A 1 347 ? 17.681 3.591 -25.877 1.00 87.12 347 GLN A N 1
ATOM 2720 C CA . GLN A 1 347 ? 18.217 2.601 -26.810 1.00 87.12 347 GLN A CA 1
ATOM 2721 C C . GLN A 1 347 ? 19.748 2.698 -26.859 1.00 87.12 347 GLN A C 1
ATOM 2723 O O . GLN A 1 347 ? 20.273 3.736 -27.270 1.00 87.12 347 GLN A O 1
ATOM 2728 N N . PRO A 1 348 ? 20.492 1.633 -26.501 1.00 82.62 348 PRO A N 1
ATOM 2729 C CA . PRO A 1 348 ? 21.950 1.698 -26.403 1.00 82.62 348 PRO A CA 1
ATOM 2730 C C . PRO A 1 348 ? 22.645 2.136 -27.690 1.00 82.62 348 PRO A C 1
ATOM 2732 O O . PRO A 1 348 ? 23.626 2.867 -27.623 1.00 82.62 348 PRO A O 1
ATOM 2735 N N . SER A 1 349 ? 22.121 1.746 -28.856 1.00 82.19 349 SER A N 1
ATOM 2736 C CA . SER A 1 349 ? 22.641 2.163 -30.166 1.00 82.19 349 SER A CA 1
ATOM 2737 C C . SER A 1 349 ? 22.708 3.681 -30.346 1.00 82.19 349 SER A C 1
ATOM 2739 O O . SER A 1 349 ? 23.524 4.156 -31.128 1.00 82.19 349 SER A O 1
ATOM 2741 N N . GLU A 1 350 ? 21.879 4.434 -29.626 1.00 83.56 350 GLU A N 1
ATOM 2742 C CA . GLU A 1 350 ? 21.798 5.893 -29.713 1.00 83.56 350 GLU A CA 1
ATOM 2743 C C . GLU A 1 350 ? 22.412 6.585 -28.489 1.00 83.56 350 GLU A C 1
ATOM 2745 O O . GLU A 1 350 ? 22.996 7.663 -28.596 1.00 83.56 350 GLU A O 1
ATOM 2750 N N . THR A 1 351 ? 22.298 5.977 -27.305 1.00 85.38 351 THR A N 1
ATOM 2751 C CA . THR A 1 351 ? 22.573 6.661 -26.033 1.00 85.38 351 THR A CA 1
ATOM 2752 C C . THR A 1 351 ? 23.859 6.227 -25.334 1.00 85.38 351 THR A C 1
ATOM 2754 O O . THR A 1 351 ? 24.242 6.865 -24.350 1.00 85.38 351 THR A O 1
ATOM 2757 N N . GLN A 1 352 ? 24.561 5.194 -25.819 1.00 83.50 352 GLN A N 1
ATOM 2758 C CA . GLN A 1 352 ? 25.712 4.583 -25.134 1.00 83.50 352 GLN A CA 1
ATOM 2759 C C . GLN A 1 352 ? 26.804 5.588 -24.734 1.00 83.50 352 GLN A C 1
ATOM 2761 O O . GLN A 1 352 ? 27.310 5.514 -23.614 1.00 83.50 352 GLN A O 1
ATOM 2766 N N . ALA A 1 353 ? 27.137 6.551 -25.600 1.00 83.12 353 ALA A N 1
ATOM 2767 C CA . ALA A 1 353 ? 28.152 7.568 -25.306 1.00 83.12 353 ALA A CA 1
ATOM 2768 C C . ALA A 1 353 ? 27.747 8.470 -24.126 1.00 83.12 353 ALA A C 1
ATOM 2770 O O . ALA A 1 353 ? 28.529 8.690 -23.203 1.00 83.12 353 ALA A O 1
ATOM 2771 N N . ASN A 1 354 ? 26.496 8.940 -24.110 1.00 80.25 354 ASN A N 1
ATOM 2772 C CA . ASN A 1 354 ? 25.984 9.765 -23.015 1.00 80.25 354 ASN A CA 1
ATOM 2773 C C . ASN A 1 354 ? 25.812 8.948 -21.727 1.00 80.25 354 ASN A C 1
ATOM 2775 O O . ASN A 1 354 ? 26.065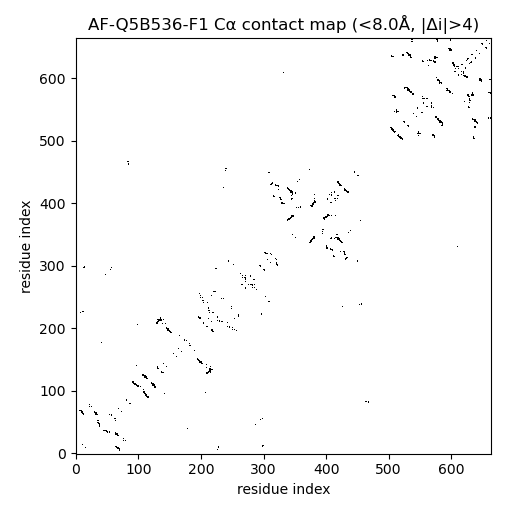 9.453 -20.635 1.00 80.25 354 ASN A O 1
ATOM 2779 N N . LEU A 1 355 ? 25.406 7.681 -21.845 1.00 82.25 355 LEU A N 1
ATOM 2780 C CA . LEU A 1 355 ? 25.273 6.777 -20.708 1.00 82.25 355 LEU A CA 1
ATOM 2781 C C . LEU A 1 355 ? 26.623 6.529 -20.024 1.00 82.25 355 LEU A C 1
ATOM 2783 O O . LEU A 1 355 ? 26.669 6.508 -18.798 1.00 82.25 355 LEU A O 1
ATOM 2787 N N . ALA A 1 356 ? 27.714 6.393 -20.785 1.00 85.06 356 ALA A N 1
ATOM 2788 C CA . ALA A 1 356 ? 29.058 6.229 -20.229 1.00 85.06 356 ALA A CA 1
ATOM 2789 C C . ALA A 1 356 ? 29.446 7.411 -19.327 1.00 85.06 356 ALA A C 1
ATOM 2791 O O . ALA A 1 356 ? 29.844 7.198 -18.183 1.00 85.06 356 ALA A O 1
ATOM 2792 N N . ILE A 1 357 ? 29.217 8.642 -19.800 1.00 82.50 357 ILE A N 1
ATOM 2793 C CA . ILE A 1 357 ? 29.471 9.877 -19.041 1.00 82.50 357 ILE A CA 1
ATOM 2794 C C . ILE A 1 357 ? 28.642 9.906 -17.748 1.00 82.50 357 ILE A C 1
ATOM 2796 O O . ILE A 1 357 ? 29.142 10.270 -16.684 1.00 82.50 357 ILE A O 1
ATOM 2800 N N . VAL A 1 358 ? 27.364 9.516 -17.824 1.00 81.25 358 VAL A N 1
ATOM 2801 C CA . VAL A 1 358 ? 26.471 9.466 -16.655 1.00 81.25 358 VAL A CA 1
ATOM 2802 C C . VAL A 1 358 ? 26.949 8.431 -15.637 1.00 81.25 358 VAL A C 1
ATOM 2804 O O . VAL A 1 358 ? 27.033 8.741 -14.450 1.00 81.25 358 VAL A O 1
ATOM 2807 N N . VAL A 1 359 ? 27.277 7.217 -16.086 1.00 84.94 359 VAL A N 1
ATOM 2808 C CA . VAL A 1 359 ? 27.735 6.116 -15.226 1.00 84.94 359 VAL A CA 1
ATOM 2809 C C . VAL A 1 359 ? 29.053 6.460 -14.537 1.00 84.94 359 VAL A C 1
ATOM 2811 O O . VAL A 1 359 ? 29.181 6.217 -13.340 1.00 84.94 359 VAL A O 1
ATOM 2814 N N . GLU A 1 360 ? 30.002 7.066 -15.249 1.00 84.50 360 GLU A N 1
ATOM 2815 C CA . GLU A 1 360 ? 31.282 7.501 -14.685 1.00 84.50 360 GLU A CA 1
ATOM 2816 C C . GLU A 1 360 ? 31.084 8.552 -13.585 1.00 84.50 360 GLU A C 1
ATOM 2818 O O . GLU A 1 360 ? 31.538 8.382 -12.450 1.00 84.50 360 GLU A O 1
ATOM 2823 N N . ALA A 1 361 ? 30.337 9.615 -13.887 1.00 79.88 361 ALA A N 1
ATOM 2824 C CA . ALA A 1 361 ? 30.131 10.707 -12.948 1.00 79.88 361 ALA A CA 1
ATOM 2825 C C . ALA A 1 361 ? 29.270 10.295 -11.734 1.00 79.88 361 ALA A C 1
ATOM 2827 O O . ALA A 1 361 ? 29.532 10.742 -10.615 1.00 79.88 361 ALA A O 1
ATOM 2828 N N . LEU A 1 362 ? 28.300 9.386 -11.901 1.00 80.25 362 LEU A N 1
ATOM 2829 C CA . LEU A 1 362 ? 27.590 8.779 -10.770 1.00 80.25 362 LEU A CA 1
ATOM 2830 C C . LEU A 1 362 ? 28.478 7.816 -9.972 1.00 80.25 362 LEU A C 1
ATOM 2832 O O . LEU A 1 362 ? 28.404 7.814 -8.746 1.00 80.25 362 LEU A O 1
ATOM 2836 N N . GLY A 1 363 ? 29.354 7.049 -10.624 1.00 81.50 363 GLY A N 1
ATOM 2837 C CA . GLY A 1 363 ? 30.339 6.201 -9.951 1.00 81.50 363 GLY A CA 1
ATOM 2838 C C . GLY A 1 363 ? 31.241 7.002 -9.006 1.00 81.50 363 GLY A C 1
ATOM 2839 O O . GLY A 1 363 ? 31.424 6.614 -7.853 1.00 81.50 363 GLY A O 1
ATOM 2840 N N . ALA A 1 364 ? 31.709 8.173 -9.445 1.00 80.12 364 ALA A N 1
ATOM 2841 C CA . ALA A 1 364 ? 32.488 9.104 -8.623 1.00 80.12 364 ALA A CA 1
ATOM 2842 C C . ALA A 1 364 ? 31.679 9.779 -7.494 1.00 80.12 364 ALA A C 1
ATOM 2844 O O . ALA A 1 364 ? 32.244 10.279 -6.519 1.00 80.12 364 ALA A O 1
ATOM 2845 N N . LEU A 1 365 ? 30.351 9.847 -7.612 1.00 77.19 365 LEU A N 1
ATOM 2846 C CA . LEU A 1 365 ? 29.490 10.299 -6.521 1.00 77.19 365 LEU A CA 1
ATOM 2847 C C . LEU A 1 365 ? 29.323 9.204 -5.463 1.00 77.19 365 LEU A C 1
ATOM 2849 O O . LEU A 1 365 ? 29.437 9.487 -4.275 1.00 77.19 365 LEU A O 1
ATOM 2853 N N . VAL A 1 366 ? 29.107 7.955 -5.883 1.00 77.19 366 VAL A N 1
ATOM 2854 C CA . VAL A 1 366 ? 28.920 6.812 -4.973 1.00 77.19 366 VAL A CA 1
ATOM 2855 C C . VAL A 1 366 ? 30.110 6.619 -4.040 1.00 77.19 366 VAL A C 1
ATOM 2857 O O . VAL A 1 366 ? 29.912 6.296 -2.873 1.00 77.19 366 VAL A O 1
ATOM 2860 N N . THR A 1 367 ? 31.335 6.865 -4.507 1.00 78.44 367 THR A N 1
ATOM 2861 C CA . THR A 1 367 ? 32.542 6.756 -3.671 1.00 78.44 367 THR A CA 1
ATOM 2862 C C . THR A 1 367 ? 32.607 7.790 -2.545 1.00 78.44 367 THR A C 1
ATOM 2864 O O . THR A 1 367 ? 33.310 7.562 -1.564 1.00 78.44 367 THR A O 1
ATOM 2867 N N . ARG A 1 368 ? 31.873 8.905 -2.655 1.00 76.38 368 ARG A N 1
ATOM 2868 C CA . ARG A 1 368 ? 31.816 9.982 -1.650 1.00 76.38 368 ARG A CA 1
ATOM 2869 C C . ARG A 1 368 ? 30.629 9.866 -0.695 1.00 76.38 368 ARG A C 1
ATOM 2871 O O . ARG A 1 368 ? 30.537 10.641 0.254 1.00 76.38 368 ARG A O 1
ATOM 2878 N N . LEU A 1 369 ? 29.709 8.941 -0.950 1.00 74.12 369 LEU A N 1
ATOM 2879 C CA . LEU A 1 369 ? 28.494 8.767 -0.163 1.00 74.12 369 LEU A CA 1
ATOM 2880 C C . LEU A 1 369 ? 28.604 7.544 0.759 1.00 74.12 369 LEU A C 1
ATOM 2882 O O . LEU A 1 369 ? 29.288 6.576 0.419 1.00 74.12 369 LEU A O 1
ATOM 2886 N N . PRO A 1 370 ? 27.914 7.544 1.916 1.00 70.75 370 PRO A N 1
ATOM 2887 C CA . PRO A 1 370 ? 27.776 6.348 2.737 1.00 70.75 370 PRO A CA 1
ATOM 2888 C C . PRO A 1 370 ? 27.259 5.162 1.913 1.00 70.75 370 PRO A C 1
ATOM 2890 O O . PRO A 1 370 ? 26.412 5.316 1.025 1.00 70.75 370 PRO A O 1
ATOM 2893 N N . ARG A 1 371 ? 27.772 3.959 2.209 1.00 67.00 371 ARG A N 1
ATOM 2894 C CA . ARG A 1 371 ? 27.342 2.735 1.517 1.00 67.00 371 ARG A CA 1
ATOM 2895 C C . ARG A 1 371 ? 25.831 2.560 1.643 1.00 67.00 371 ARG A C 1
ATOM 2897 O O . ARG A 1 371 ? 25.264 2.787 2.705 1.00 67.00 371 ARG A O 1
ATOM 2904 N N . ASP A 1 372 ? 25.209 2.124 0.549 1.00 65.56 372 ASP A N 1
ATOM 2905 C CA . ASP A 1 372 ? 23.774 1.840 0.447 1.00 65.56 372 ASP A CA 1
ATOM 2906 C C . ASP A 1 372 ? 22.845 3.054 0.692 1.00 65.56 372 ASP A C 1
ATOM 2908 O O . ASP A 1 372 ? 21.635 2.869 0.822 1.00 65.56 372 ASP A O 1
ATOM 2912 N N . MET A 1 373 ? 23.376 4.288 0.720 1.00 71.44 373 MET A N 1
ATOM 2913 C CA . MET A 1 373 ? 22.572 5.512 0.870 1.00 71.44 373 MET A CA 1
ATOM 2914 C C . MET A 1 373 ? 21.741 5.819 -0.384 1.00 71.44 373 MET A C 1
ATOM 2916 O O . MET A 1 373 ? 20.618 6.289 -0.276 1.00 71.44 373 MET A O 1
ATOM 2920 N N . ILE A 1 374 ? 22.273 5.549 -1.581 1.00 75.81 374 ILE A N 1
ATOM 2921 C CA . ILE A 1 374 ? 21.567 5.738 -2.857 1.00 75.81 374 ILE A CA 1
ATOM 2922 C C . ILE A 1 374 ? 21.620 4.443 -3.656 1.00 75.81 374 ILE A C 1
ATOM 2924 O O . ILE A 1 374 ? 22.683 3.839 -3.814 1.00 75.81 374 ILE A O 1
ATOM 2928 N N . ARG A 1 375 ? 20.471 4.034 -4.197 1.00 77.69 375 ARG A N 1
ATOM 2929 C CA . ARG A 1 375 ? 20.346 2.866 -5.070 1.00 77.69 375 ARG A CA 1
ATOM 2930 C C . ARG A 1 375 ? 20.211 3.309 -6.519 1.00 77.69 375 ARG A C 1
ATOM 2932 O O . ARG A 1 375 ? 19.449 4.217 -6.832 1.00 77.69 375 ARG A O 1
ATOM 2939 N N . PHE A 1 376 ? 20.920 2.628 -7.410 1.00 81.75 376 PHE A N 1
ATOM 2940 C CA . PHE A 1 376 ? 20.876 2.904 -8.844 1.00 81.75 376 PHE A CA 1
ATOM 2941 C C . PHE A 1 376 ? 20.113 1.803 -9.558 1.00 81.75 376 PHE A C 1
ATOM 2943 O O . PHE A 1 376 ? 20.285 0.622 -9.243 1.00 81.75 376 PHE A O 1
ATOM 2950 N N . ILE A 1 377 ? 19.273 2.196 -10.510 1.00 84.06 377 ILE A N 1
ATOM 2951 C CA . ILE A 1 377 ? 18.559 1.276 -11.388 1.00 84.06 377 ILE A CA 1
ATOM 2952 C C . ILE A 1 377 ? 18.731 1.772 -12.815 1.00 84.06 377 ILE A C 1
ATOM 2954 O O . ILE A 1 377 ? 18.267 2.854 -13.145 1.00 84.06 377 ILE A O 1
ATOM 2958 N N . THR A 1 378 ? 19.393 0.988 -13.654 1.00 86.56 378 THR A N 1
ATOM 2959 C CA . THR A 1 378 ? 19.549 1.258 -15.081 1.00 86.56 378 THR A CA 1
ATOM 2960 C C . THR A 1 378 ? 18.505 0.467 -15.859 1.00 86.56 378 THR A C 1
ATOM 2962 O O . THR A 1 378 ? 18.456 -0.755 -15.752 1.00 86.56 378 THR A O 1
ATOM 2965 N N . VAL A 1 379 ? 17.674 1.155 -16.636 1.00 87.56 379 VAL A N 1
ATOM 2966 C CA . VAL A 1 379 ? 16.602 0.579 -17.454 1.00 87.56 379 VAL A CA 1
ATOM 2967 C C . VAL A 1 379 ? 16.882 0.879 -18.919 1.00 87.56 379 VAL A C 1
ATOM 2969 O O . VAL A 1 379 ? 16.981 2.041 -19.307 1.00 87.56 379 VAL A O 1
ATOM 2972 N N . VAL A 1 380 ? 16.994 -0.161 -19.736 1.00 87.88 380 VAL A N 1
ATOM 2973 C CA . VAL A 1 380 ? 17.358 -0.059 -21.153 1.00 87.88 380 VAL A CA 1
ATOM 2974 C C . VAL A 1 380 ? 16.163 -0.393 -22.033 1.00 87.88 380 VAL A C 1
ATOM 2976 O O . VAL A 1 380 ? 15.545 -1.434 -21.838 1.00 87.88 380 VAL A O 1
ATOM 2979 N N . ALA A 1 381 ? 15.857 0.449 -23.020 1.00 88.69 381 ALA A N 1
ATOM 2980 C CA . ALA A 1 381 ? 14.767 0.219 -23.970 1.00 88.69 381 ALA A CA 1
ATOM 2981 C C . ALA A 1 381 ? 15.176 -0.821 -25.033 1.00 88.69 381 ALA A C 1
ATOM 2983 O O . ALA A 1 381 ? 15.514 -0.467 -26.162 1.00 88.69 381 ALA A O 1
ATOM 2984 N N . GLN A 1 382 ? 15.231 -2.100 -24.653 1.00 81.62 382 GLN A N 1
ATOM 2985 C CA . GLN A 1 382 ? 15.648 -3.197 -25.528 1.00 81.62 382 GLN A CA 1
ATOM 2986 C C . GLN A 1 382 ? 14.974 -4.523 -25.140 1.00 81.62 382 GLN A C 1
ATOM 2988 O O . GLN A 1 382 ? 14.708 -4.771 -23.966 1.00 81.62 382 GLN A O 1
ATOM 2993 N N . ASN A 1 383 ? 14.742 -5.394 -26.129 1.00 75.44 383 ASN A N 1
ATOM 2994 C CA . ASN A 1 383 ? 14.221 -6.750 -25.938 1.00 75.44 383 ASN A CA 1
ATOM 2995 C C . ASN A 1 383 ? 15.315 -7.729 -25.452 1.00 75.44 383 ASN A C 1
ATOM 2997 O O . ASN A 1 383 ? 16.453 -7.688 -25.923 1.00 75.44 383 ASN A O 1
ATOM 3001 N N . VAL A 1 384 ? 14.950 -8.644 -24.547 1.00 66.44 384 VAL A N 1
ATOM 3002 C CA . VAL A 1 384 ? 15.838 -9.664 -23.955 1.00 66.44 384 VAL A CA 1
ATOM 3003 C C . VAL A 1 384 ? 16.252 -10.754 -24.963 1.00 66.44 384 VAL A C 1
ATOM 3005 O O . VAL A 1 384 ? 17.291 -11.383 -24.784 1.00 66.44 384 VAL A O 1
ATOM 3008 N N . ALA A 1 385 ? 15.507 -10.943 -26.059 1.00 56.78 385 ALA A N 1
ATOM 3009 C CA . ALA A 1 385 ? 15.739 -11.975 -27.079 1.00 56.78 385 ALA A CA 1
ATOM 3010 C C . ALA A 1 385 ? 17.014 -11.786 -27.928 1.00 56.78 385 ALA A C 1
ATOM 3012 O O . ALA A 1 385 ? 17.380 -12.674 -28.695 1.00 56.78 385 ALA A O 1
ATOM 3013 N N . HIS A 1 386 ? 17.716 -10.658 -27.799 1.00 51.25 386 HIS A N 1
ATOM 3014 C CA . HIS A 1 386 ? 18.979 -10.435 -28.503 1.00 51.25 386 HIS A CA 1
ATOM 3015 C C . HIS A 1 386 ? 20.147 -10.935 -27.646 1.00 51.25 386 HIS A C 1
ATOM 3017 O O . HIS A 1 386 ? 20.745 -10.175 -26.879 1.00 51.25 386 HIS A O 1
ATOM 3023 N N . GLY A 1 387 ? 20.467 -12.224 -27.787 1.00 48.03 387 GLY A N 1
ATOM 3024 C CA . GLY A 1 387 ? 21.736 -12.778 -27.317 1.00 48.03 387 GLY A CA 1
ATOM 3025 C C . GLY A 1 387 ? 22.915 -11.903 -27.772 1.00 48.03 387 GLY A C 1
ATOM 3026 O O . GLY A 1 387 ? 22.945 -11.417 -28.899 1.00 48.03 387 GLY A O 1
ATOM 3027 N N . ASP A 1 388 ? 23.865 -11.678 -26.866 1.00 46.16 388 ASP A N 1
ATOM 3028 C CA . ASP A 1 388 ? 25.221 -11.165 -27.125 1.00 46.16 388 ASP A CA 1
ATOM 3029 C C . ASP A 1 388 ? 25.516 -9.655 -27.237 1.00 46.16 388 ASP A C 1
ATOM 3031 O O . ASP A 1 388 ? 26.651 -9.296 -27.542 1.00 46.16 388 ASP A O 1
ATOM 3035 N N . ARG A 1 389 ? 24.627 -8.724 -26.851 1.00 52.47 389 ARG A N 1
ATOM 3036 C CA . ARG A 1 389 ? 25.033 -7.295 -26.673 1.00 52.47 389 ARG A CA 1
ATOM 3037 C C . ARG A 1 389 ? 25.033 -6.766 -25.240 1.00 52.47 389 ARG A C 1
ATOM 3039 O O . ARG A 1 389 ? 25.104 -5.562 -25.009 1.00 52.47 389 ARG A O 1
ATOM 3046 N N . PHE A 1 390 ? 25.052 -7.661 -24.258 1.00 53.19 390 PHE A N 1
ATOM 3047 C CA . PHE A 1 390 ? 25.167 -7.294 -22.846 1.00 53.19 390 PHE A CA 1
ATOM 3048 C C . PHE A 1 390 ? 26.495 -6.588 -22.501 1.00 53.19 390 PHE A C 1
ATOM 3050 O O . PHE A 1 390 ? 26.524 -5.785 -21.568 1.00 53.19 390 PHE A O 1
ATOM 3057 N N . PHE A 1 391 ? 27.594 -6.869 -23.207 1.00 54.97 391 PHE A N 1
ATOM 3058 C CA . PHE A 1 391 ? 28.945 -6.547 -22.724 1.00 54.97 391 PHE A CA 1
ATOM 3059 C C . PHE A 1 391 ? 29.400 -5.092 -22.915 1.00 54.97 391 PHE A C 1
ATOM 3061 O O . PHE A 1 391 ? 30.319 -4.666 -22.223 1.00 54.97 391 PHE A O 1
ATOM 3068 N N . SER A 1 392 ? 28.765 -4.312 -23.795 1.00 65.50 392 SER A N 1
ATOM 3069 C CA . SER A 1 392 ? 29.258 -2.968 -24.155 1.00 65.50 392 SER A CA 1
ATOM 3070 C C . SER A 1 392 ? 28.486 -1.811 -23.514 1.00 65.50 392 SER A C 1
ATOM 3072 O O . SER A 1 392 ? 28.880 -0.658 -23.669 1.00 65.50 392 SER A O 1
ATOM 3074 N N . ILE A 1 393 ? 27.387 -2.088 -22.807 1.00 72.75 393 ILE A N 1
ATOM 3075 C CA . ILE A 1 393 ? 26.535 -1.050 -22.212 1.00 72.75 393 ILE A CA 1
ATOM 3076 C C . ILE A 1 393 ? 27.082 -0.692 -20.823 1.00 72.75 393 ILE A C 1
ATOM 3078 O O . ILE A 1 393 ? 27.140 -1.582 -19.970 1.00 72.75 393 ILE A O 1
ATOM 3082 N N . PRO A 1 394 ? 27.453 0.578 -20.560 1.00 76.50 394 PRO A N 1
ATOM 3083 C CA . PRO A 1 394 ? 27.845 1.035 -19.229 1.00 76.50 394 PRO A CA 1
ATOM 3084 C C . PRO A 1 394 ? 26.761 0.733 -18.187 1.00 76.50 394 PRO A C 1
ATOM 3086 O O . PRO A 1 394 ? 25.572 0.926 -18.447 1.00 76.50 394 PRO A O 1
ATOM 3089 N N . ARG A 1 395 ? 27.157 0.254 -17.000 1.00 74.44 395 ARG A N 1
ATOM 3090 C CA . ARG A 1 395 ? 26.214 -0.204 -15.967 1.00 74.44 395 ARG A CA 1
ATOM 3091 C C . ARG A 1 395 ? 26.453 0.479 -14.634 1.00 74.44 395 ARG A C 1
ATOM 3093 O O . ARG A 1 395 ? 27.587 0.548 -14.169 1.00 74.44 395 ARG A O 1
ATOM 3100 N N . LEU A 1 396 ? 25.360 0.863 -13.980 1.00 79.38 396 LEU A N 1
ATOM 3101 C CA . LEU A 1 396 ? 25.370 1.272 -12.584 1.00 79.38 396 LEU A CA 1
ATOM 3102 C C . LEU A 1 396 ? 24.138 0.730 -11.853 1.00 79.38 396 LEU A C 1
ATOM 3104 O O . LEU A 1 396 ? 22.998 0.954 -12.262 1.00 79.38 396 LEU A O 1
ATOM 3108 N N . GLY A 1 397 ? 24.382 0.023 -10.751 1.00 80.81 397 GLY A N 1
ATOM 3109 C CA . GLY A 1 397 ? 23.332 -0.569 -9.926 1.00 80.81 397 GLY A CA 1
ATOM 3110 C C . GLY A 1 397 ? 22.568 -1.710 -10.598 1.00 80.81 397 GLY A C 1
ATOM 3111 O O . GLY A 1 397 ? 23.131 -2.495 -11.361 1.00 80.81 397 GLY A O 1
ATOM 3112 N N . TYR A 1 398 ? 21.290 -1.841 -10.246 1.00 81.62 398 TYR A N 1
ATOM 3113 C CA . TYR A 1 398 ? 20.421 -2.901 -10.747 1.00 81.62 398 TYR A CA 1
ATOM 3114 C C . TYR A 1 398 ? 20.045 -2.655 -12.208 1.00 81.62 398 TYR A C 1
ATOM 3116 O O . TYR A 1 398 ? 19.785 -1.521 -12.588 1.00 81.62 398 TYR A O 1
ATOM 3124 N N . PHE A 1 399 ? 19.999 -3.699 -13.028 1.00 82.19 399 PHE A N 1
ATOM 3125 C CA . PHE A 1 399 ? 19.821 -3.559 -14.472 1.00 82.19 399 PHE A CA 1
ATOM 3126 C C . PHE A 1 399 ? 18.507 -4.198 -14.929 1.00 82.19 399 PHE A C 1
ATOM 3128 O O . PHE A 1 399 ? 18.235 -5.346 -14.576 1.00 82.19 399 PHE A O 1
ATOM 3135 N N . CYS A 1 400 ? 17.712 -3.459 -15.707 1.00 84.88 400 CYS A N 1
ATOM 3136 C CA . CYS A 1 400 ? 16.422 -3.892 -16.244 1.00 84.88 400 CYS A CA 1
ATOM 3137 C C . CYS A 1 400 ? 16.282 -3.550 -17.736 1.00 84.88 400 CYS A C 1
ATOM 3139 O O . CYS A 1 400 ? 16.931 -2.642 -18.253 1.00 84.88 400 CYS A O 1
ATOM 3141 N N . PHE A 1 401 ? 15.357 -4.237 -18.390 1.00 85.69 401 PHE A N 1
ATOM 3142 C CA . PHE A 1 401 ? 14.975 -4.089 -19.784 1.00 85.69 401 PHE A CA 1
ATOM 3143 C C . PHE A 1 401 ? 13.537 -3.608 -19.885 1.00 85.69 401 PHE A C 1
ATOM 3145 O O . PHE A 1 401 ? 12.637 -4.189 -19.291 1.00 85.69 401 PHE A O 1
ATOM 3152 N N . ASP A 1 402 ? 13.322 -2.567 -20.662 1.00 86.56 402 ASP A N 1
ATOM 3153 C CA . ASP A 1 402 ? 12.018 -2.023 -20.995 1.00 86.56 402 ASP A CA 1
ATOM 3154 C C . ASP A 1 402 ? 11.671 -2.436 -22.426 1.00 86.56 402 ASP A C 1
ATOM 3156 O O . ASP A 1 402 ? 11.890 -1.690 -23.382 1.00 86.56 402 ASP A O 1
ATOM 3160 N N . GLN A 1 403 ? 11.241 -3.692 -22.566 1.00 86.25 403 GLN A N 1
ATOM 3161 C CA . GLN A 1 403 ? 11.057 -4.343 -23.867 1.00 86.25 403 GLN A CA 1
ATOM 3162 C C . GLN A 1 403 ? 9.967 -3.651 -24.692 1.00 86.25 403 GLN A C 1
ATOM 3164 O O . GLN A 1 403 ? 10.165 -3.400 -25.879 1.00 86.25 403 GLN A O 1
ATOM 3169 N N . ASP A 1 404 ? 8.873 -3.275 -24.027 1.00 85.25 404 ASP A N 1
ATOM 3170 C CA . ASP A 1 404 ? 7.698 -2.639 -24.631 1.00 85.25 404 ASP A CA 1
ATOM 3171 C C . ASP A 1 404 ? 7.727 -1.108 -24.513 1.00 85.25 404 ASP A C 1
ATOM 3173 O O . ASP A 1 404 ? 6.743 -0.433 -24.806 1.00 85.25 404 ASP A O 1
ATOM 3177 N N . GLN A 1 405 ? 8.852 -0.545 -24.057 1.00 87.50 405 GLN A N 1
ATOM 3178 C CA . GLN A 1 405 ? 9.019 0.889 -23.790 1.00 87.50 405 GLN A CA 1
ATOM 3179 C C . GLN A 1 405 ? 8.008 1.458 -22.773 1.00 87.50 405 GLN A C 1
ATOM 3181 O O . GLN A 1 405 ? 7.800 2.671 -22.713 1.00 87.50 405 GLN A O 1
ATOM 3186 N N . SER A 1 406 ? 7.397 0.596 -21.956 1.00 85.19 406 SER A N 1
ATOM 3187 C CA . SER A 1 406 ? 6.430 0.938 -20.915 1.00 85.19 406 SER A CA 1
ATOM 3188 C C . SER A 1 406 ? 7.014 1.934 -19.914 1.00 85.19 406 SER A C 1
ATOM 3190 O O . SER A 1 406 ? 6.402 2.967 -19.643 1.00 85.19 406 SER A O 1
ATOM 3192 N N . ALA A 1 407 ? 8.223 1.684 -19.403 1.00 84.50 407 ALA A N 1
ATOM 3193 C CA . ALA A 1 407 ? 8.855 2.579 -18.437 1.00 84.50 407 ALA A CA 1
ATOM 3194 C C . ALA A 1 407 ? 9.277 3.912 -19.078 1.00 84.50 407 ALA A C 1
ATOM 3196 O O . ALA A 1 407 ? 9.026 4.980 -18.523 1.00 84.50 407 ALA A O 1
ATOM 3197 N N . HIS A 1 408 ? 9.874 3.894 -20.267 1.00 87.62 408 HIS A N 1
ATOM 3198 C CA . HIS A 1 408 ? 10.257 5.120 -20.970 1.00 87.62 408 HIS A CA 1
ATOM 3199 C C . HIS A 1 408 ? 9.030 5.978 -21.319 1.00 87.62 408 HIS A C 1
ATOM 3201 O O . HIS A 1 408 ? 9.057 7.195 -21.107 1.00 87.62 408 HIS A O 1
ATOM 3207 N N . ALA A 1 409 ? 7.935 5.355 -21.764 1.00 86.06 409 ALA A N 1
ATOM 3208 C CA . ALA A 1 409 ? 6.670 6.027 -22.043 1.00 86.06 409 ALA A CA 1
ATOM 3209 C C . ALA A 1 409 ? 6.037 6.615 -20.774 1.00 86.06 409 ALA A C 1
ATOM 3211 O O . ALA A 1 409 ? 5.688 7.797 -20.766 1.00 86.06 409 ALA A O 1
ATOM 3212 N N . ALA A 1 410 ? 5.969 5.841 -19.685 1.00 82.69 410 ALA A N 1
ATOM 3213 C CA . ALA A 1 410 ? 5.395 6.274 -18.410 1.00 82.69 410 ALA A CA 1
ATOM 3214 C C . ALA A 1 410 ? 6.073 7.541 -17.862 1.00 82.69 410 ALA A C 1
ATOM 3216 O O . ALA A 1 410 ? 5.410 8.457 -17.378 1.00 82.69 410 ALA A O 1
ATOM 3217 N N . TYR A 1 411 ? 7.398 7.640 -17.998 1.00 82.56 411 TYR A N 1
ATOM 3218 C CA . TYR A 1 411 ? 8.159 8.823 -17.587 1.00 82.56 411 TYR A CA 1
ATOM 3219 C C . TYR A 1 411 ? 8.294 9.888 -18.689 1.00 82.56 411 TYR A C 1
ATOM 3221 O O . TYR A 1 411 ? 8.993 10.891 -18.506 1.00 82.56 411 TYR A O 1
ATOM 3229 N N . THR A 1 412 ? 7.623 9.727 -19.833 1.00 85.94 412 THR A N 1
ATOM 3230 C CA . THR A 1 412 ? 7.660 10.654 -20.980 1.00 85.94 412 THR A CA 1
ATOM 3231 C C . THR A 1 412 ? 9.090 10.947 -21.454 1.00 85.94 412 THR A C 1
ATOM 3233 O O . THR A 1 412 ? 9.529 12.099 -21.603 1.00 85.94 412 THR A O 1
ATOM 3236 N N . ILE A 1 413 ? 9.869 9.881 -21.625 1.00 84.94 413 ILE A N 1
ATOM 3237 C CA . ILE A 1 413 ? 11.260 9.920 -22.071 1.00 84.94 413 ILE A CA 1
ATOM 3238 C C . ILE A 1 413 ? 11.370 9.190 -23.398 1.00 84.94 413 ILE A C 1
ATOM 3240 O O . ILE A 1 413 ? 11.036 8.019 -23.517 1.00 84.94 413 ILE A O 1
ATOM 3244 N N . SER A 1 414 ? 11.891 9.895 -24.400 1.00 85.44 414 SER A N 1
ATOM 3245 C CA . SER A 1 414 ? 12.199 9.285 -25.688 1.00 85.44 414 SER A CA 1
ATOM 3246 C C . SER A 1 414 ? 13.354 8.284 -25.533 1.00 85.44 414 SER A C 1
ATOM 3248 O O . SER A 1 414 ? 14.410 8.669 -25.006 1.00 85.44 414 SER A O 1
ATOM 3250 N N . PRO A 1 415 ? 13.206 7.045 -26.036 1.00 84.00 415 PRO A N 1
ATOM 3251 C CA . PRO A 1 415 ? 14.282 6.061 -26.034 1.00 84.00 415 PRO A CA 1
ATOM 3252 C C . PRO A 1 415 ? 15.557 6.546 -26.737 1.00 84.00 415 PRO A C 1
ATOM 3254 O O . PRO A 1 415 ? 16.645 6.180 -26.314 1.00 84.00 415 PRO A O 1
ATOM 3257 N N . GLY A 1 416 ? 15.456 7.423 -27.739 1.00 84.38 416 GLY A N 1
ATOM 3258 C CA . GLY A 1 416 ? 16.632 7.943 -28.449 1.00 84.38 416 GLY A CA 1
ATOM 3259 C C . GLY A 1 416 ? 17.464 8.969 -27.670 1.00 84.38 416 GLY A C 1
ATOM 3260 O O . GLY A 1 416 ? 18.553 9.358 -28.079 1.00 84.38 416 GLY A O 1
ATOM 3261 N N . ARG A 1 417 ? 16.967 9.445 -26.521 1.00 81.56 417 ARG A N 1
ATOM 3262 C CA . ARG A 1 417 ? 17.682 10.420 -25.673 1.00 81.56 417 ARG A CA 1
ATOM 3263 C C . ARG A 1 417 ? 18.039 9.862 -24.301 1.00 81.56 417 ARG A C 1
ATOM 3265 O O . ARG A 1 417 ? 19.086 10.215 -23.751 1.00 81.56 417 ARG A O 1
ATOM 3272 N N . GLY A 1 418 ? 17.167 9.021 -23.746 1.00 84.94 418 GLY A N 1
ATOM 3273 C CA . GLY A 1 418 ? 17.244 8.593 -22.353 1.00 84.94 418 GLY A CA 1
ATOM 3274 C C . GLY A 1 418 ? 17.132 9.765 -21.365 1.00 84.94 418 GLY A C 1
ATOM 3275 O O . GLY A 1 418 ? 17.049 10.939 -21.739 1.00 84.94 418 GLY A O 1
ATOM 3276 N N . ALA A 1 419 ? 17.123 9.463 -20.072 1.00 84.25 419 ALA A N 1
ATOM 3277 C CA . ALA A 1 419 ? 17.207 10.453 -19.007 1.00 84.25 419 ALA A CA 1
ATOM 3278 C C . ALA A 1 419 ? 17.656 9.821 -17.688 1.00 84.25 419 ALA A C 1
ATOM 3280 O O . ALA A 1 419 ? 17.533 8.617 -17.472 1.00 84.25 419 ALA A O 1
ATOM 3281 N N . MET A 1 420 ? 18.097 10.670 -16.767 1.00 82.44 420 MET A N 1
ATOM 3282 C CA . MET A 1 420 ? 18.193 10.316 -15.359 1.00 82.44 420 MET A CA 1
ATOM 3283 C C . MET A 1 420 ? 17.010 10.921 -14.603 1.00 82.44 420 MET A C 1
ATOM 3285 O O . MET A 1 420 ? 16.708 12.110 -14.740 1.00 82.44 420 MET A O 1
ATOM 3289 N N . VAL A 1 421 ? 16.377 10.095 -13.785 1.00 82.38 421 VAL A N 1
ATOM 3290 C CA . VAL A 1 421 ? 15.257 10.417 -12.911 1.00 82.38 421 VAL A CA 1
ATOM 3291 C C . VAL A 1 421 ? 15.678 10.145 -11.471 1.00 82.38 421 VAL A C 1
ATOM 3293 O O . VAL A 1 421 ? 16.173 9.069 -11.150 1.00 82.38 421 VAL A O 1
ATOM 3296 N N . ILE A 1 422 ? 15.484 11.120 -10.591 1.00 80.81 422 ILE A N 1
ATOM 3297 C CA . ILE A 1 422 ? 15.784 10.976 -9.163 1.00 80.81 422 ILE A CA 1
ATOM 3298 C C . ILE A 1 422 ? 14.470 10.798 -8.414 1.00 80.81 422 ILE A C 1
ATOM 3300 O O . ILE A 1 422 ? 13.549 11.600 -8.582 1.00 80.81 422 ILE A O 1
ATOM 3304 N N . LEU A 1 423 ? 14.398 9.764 -7.579 1.00 82.00 423 LEU A N 1
ATOM 3305 C CA . LEU A 1 423 ? 13.252 9.457 -6.735 1.00 82.00 423 LEU A CA 1
ATOM 3306 C C . LEU A 1 423 ? 13.652 9.469 -5.258 1.00 82.00 423 LEU A C 1
ATOM 3308 O O . LEU A 1 423 ? 14.715 8.975 -4.872 1.00 82.00 423 LEU A O 1
ATOM 3312 N N . ARG A 1 424 ? 12.747 9.983 -4.432 1.00 81.12 424 ARG A N 1
ATOM 3313 C CA . ARG A 1 424 ? 12.822 9.920 -2.969 1.00 81.12 424 ARG A CA 1
ATOM 3314 C C . ARG A 1 424 ? 12.589 8.499 -2.440 1.00 81.12 424 ARG A C 1
ATOM 3316 O O . ARG A 1 424 ? 11.996 7.682 -3.150 1.00 81.12 424 ARG A O 1
ATOM 3323 N N . PRO A 1 425 ? 12.950 8.223 -1.171 1.00 77.00 425 PRO A N 1
ATOM 3324 C CA . PRO A 1 425 ? 12.575 6.988 -0.475 1.00 77.00 425 PRO A CA 1
ATOM 3325 C C . PRO A 1 425 ? 11.078 6.656 -0.502 1.00 77.00 425 PRO A C 1
ATOM 3327 O O . PRO A 1 425 ? 10.712 5.486 -0.512 1.00 77.00 425 PRO A O 1
ATOM 3330 N N . ASP A 1 426 ? 10.219 7.674 -0.558 1.00 77.62 426 ASP A N 1
ATOM 3331 C CA . ASP A 1 426 ? 8.757 7.557 -0.643 1.00 77.62 426 ASP A CA 1
ATOM 3332 C C . ASP A 1 426 ? 8.215 7.531 -2.087 1.00 77.62 426 ASP A C 1
ATOM 3334 O O . ASP A 1 426 ? 7.013 7.701 -2.314 1.00 77.62 426 ASP A O 1
ATOM 3338 N N . VAL A 1 427 ? 9.092 7.291 -3.072 1.00 79.88 427 VAL A N 1
ATOM 3339 C CA . VAL A 1 427 ? 8.754 7.093 -4.493 1.00 79.88 427 VAL A CA 1
ATOM 3340 C C . VAL A 1 427 ? 8.120 8.340 -5.134 1.00 79.88 427 VAL A C 1
ATOM 3342 O O . VAL A 1 427 ? 7.302 8.262 -6.051 1.00 79.88 427 VAL A O 1
ATOM 3345 N N . ILE A 1 428 ? 8.511 9.524 -4.665 1.00 84.31 428 ILE A N 1
ATOM 3346 C CA . ILE A 1 428 ? 8.175 10.807 -5.289 1.00 84.31 428 ILE A CA 1
ATOM 3347 C C . ILE A 1 428 ? 9.303 11.254 -6.223 1.00 84.31 428 ILE A C 1
ATOM 3349 O O . ILE A 1 428 ? 10.487 11.174 -5.884 1.00 84.31 428 ILE A O 1
ATOM 3353 N N . HIS A 1 429 ? 8.926 11.737 -7.403 1.00 82.44 429 HIS A N 1
ATOM 3354 C CA . HIS A 1 429 ? 9.820 12.269 -8.420 1.00 82.44 429 HIS A CA 1
ATOM 3355 C C . HIS A 1 429 ? 10.426 13.607 -7.975 1.00 82.44 429 HIS A C 1
ATOM 3357 O O . HIS A 1 429 ? 9.724 14.603 -7.821 1.00 82.44 429 HIS A O 1
ATOM 3363 N N . VAL A 1 430 ? 11.746 13.648 -7.808 1.00 76.75 430 VAL A N 1
ATOM 3364 C CA . VAL A 1 430 ? 12.490 14.825 -7.329 1.00 76.75 430 VAL A CA 1
ATOM 3365 C C . VAL A 1 430 ? 12.833 15.756 -8.472 1.00 76.75 430 VAL A C 1
ATOM 3367 O O . VAL A 1 430 ? 12.579 16.952 -8.403 1.00 76.75 430 VAL A O 1
ATOM 3370 N N . MET A 1 431 ? 13.462 15.209 -9.509 1.00 73.88 431 MET A N 1
ATOM 3371 C CA . MET A 1 431 ? 13.909 15.948 -10.679 1.00 73.88 431 MET A CA 1
ATOM 3372 C C . MET A 1 431 ? 14.271 14.981 -11.804 1.00 73.88 431 MET A C 1
ATOM 3374 O O . MET A 1 431 ? 14.611 13.817 -11.570 1.00 73.88 431 MET A O 1
ATOM 3378 N N . ARG A 1 432 ? 14.299 15.519 -13.023 1.00 74.94 432 ARG A N 1
ATOM 3379 C CA . ARG A 1 432 ? 14.799 14.832 -14.211 1.00 74.94 432 ARG A CA 1
ATOM 3380 C C . ARG A 1 432 ? 15.784 15.689 -14.991 1.00 74.94 432 ARG A C 1
ATOM 3382 O O . ARG A 1 432 ? 15.580 16.900 -15.164 1.00 74.94 432 ARG A O 1
ATOM 3389 N N . CYS A 1 433 ? 16.793 15.036 -15.558 1.00 74.88 433 CYS A N 1
ATOM 3390 C CA . CYS A 1 433 ? 17.655 15.633 -16.568 1.00 74.88 433 CYS A CA 1
ATOM 3391 C C . CYS A 1 433 ? 17.917 14.691 -17.752 1.00 74.88 433 CYS A C 1
ATOM 3393 O O . CYS A 1 433 ? 18.012 13.473 -17.606 1.00 74.88 433 CYS A O 1
ATOM 3395 N N . SER A 1 434 ? 18.049 15.286 -18.939 1.00 74.69 434 SER A N 1
ATOM 3396 C CA . SER A 1 434 ? 18.579 14.600 -20.122 1.00 74.69 434 SER A CA 1
ATOM 3397 C C . SER A 1 434 ? 19.992 14.089 -19.847 1.00 74.69 434 SER A C 1
ATOM 3399 O O . SER A 1 434 ? 20.786 14.798 -19.219 1.00 74.69 434 SER A O 1
ATOM 3401 N N . THR A 1 435 ? 20.326 12.921 -20.393 1.00 70.75 435 THR A N 1
ATOM 3402 C CA . THR A 1 435 ? 21.673 12.327 -20.326 1.00 70.75 435 THR A CA 1
ATOM 3403 C C . THR A 1 435 ? 22.751 13.320 -20.787 1.00 70.75 435 THR A C 1
ATOM 3405 O O . THR A 1 435 ? 23.755 13.515 -20.107 1.00 70.75 435 THR A O 1
ATOM 3408 N N . SER A 1 436 ? 22.475 14.081 -21.850 1.00 68.44 436 SER A N 1
ATOM 3409 C CA . SER A 1 436 ? 23.359 15.126 -22.395 1.00 68.44 436 SER A CA 1
ATOM 3410 C C . SER A 1 436 ? 23.600 16.345 -21.490 1.00 68.44 436 SER A C 1
ATOM 3412 O O . SER A 1 436 ? 24.535 17.107 -21.719 1.00 68.44 436 SER A O 1
ATOM 3414 N N . ARG A 1 437 ? 22.767 16.578 -20.466 1.00 69.25 437 ARG A N 1
ATOM 3415 C CA . ARG A 1 437 ? 22.883 17.732 -19.546 1.00 69.25 437 ARG A CA 1
ATOM 3416 C C . ARG A 1 437 ? 23.330 17.329 -18.141 1.00 69.25 437 ARG A C 1
ATOM 3418 O O . ARG A 1 437 ? 23.394 18.184 -17.252 1.00 69.25 437 ARG A O 1
ATOM 3425 N N . PHE A 1 438 ? 23.644 16.052 -17.941 1.00 65.88 438 PHE A N 1
ATOM 3426 C CA . PHE A 1 438 ? 23.873 15.464 -16.630 1.00 65.88 438 PHE A CA 1
ATOM 3427 C C . PHE A 1 438 ? 25.019 16.124 -15.854 1.00 65.88 438 PHE A C 1
ATOM 3429 O O . PHE A 1 438 ? 24.793 16.581 -14.735 1.00 65.88 438 PHE A O 1
ATOM 3436 N N . GLY A 1 439 ? 26.203 16.286 -16.456 1.00 63.78 439 GLY A N 1
ATOM 3437 C CA . GLY A 1 439 ? 27.373 16.854 -15.765 1.00 63.78 439 GLY A CA 1
ATOM 3438 C C . GLY A 1 439 ? 27.131 18.248 -15.163 1.00 63.78 439 GLY A C 1
ATOM 3439 O O . GLY A 1 439 ? 27.589 18.547 -14.064 1.00 63.78 439 GLY A O 1
ATOM 3440 N N . SER A 1 440 ? 26.326 19.091 -15.823 1.00 64.19 440 SER A N 1
ATOM 3441 C CA . SER A 1 440 ? 25.955 20.421 -15.308 1.00 64.19 440 SER A CA 1
ATOM 3442 C C . SER A 1 440 ? 24.967 20.380 -14.131 1.00 64.19 440 SER A C 1
ATOM 3444 O O . SER A 1 440 ? 24.916 21.310 -13.326 1.00 64.19 440 SER A O 1
ATOM 3446 N N . ARG A 1 441 ? 24.170 19.308 -14.032 1.00 67.06 441 ARG A N 1
ATOM 3447 C CA . ARG A 1 441 ? 23.093 19.130 -13.047 1.00 67.06 441 ARG A CA 1
ATOM 3448 C C . ARG A 1 441 ? 23.499 18.247 -11.874 1.00 67.06 441 ARG A C 1
ATOM 3450 O O . ARG A 1 441 ? 22.915 18.415 -10.809 1.00 67.06 441 ARG A O 1
ATOM 3457 N N . LEU A 1 442 ? 24.521 17.404 -12.023 1.00 64.25 442 LEU A N 1
ATOM 3458 C CA . LEU A 1 442 ? 25.085 16.619 -10.926 1.00 64.25 442 LEU A CA 1
ATOM 3459 C C . LEU A 1 442 ? 25.518 17.520 -9.760 1.00 64.25 442 LEU A C 1
ATOM 3461 O O . LEU A 1 442 ? 25.160 17.236 -8.628 1.00 64.25 442 LEU A O 1
ATOM 3465 N N . ARG A 1 443 ? 26.112 18.689 -10.038 1.00 61.22 443 ARG A N 1
ATOM 3466 C CA . ARG A 1 443 ? 26.429 19.706 -9.012 1.00 61.22 443 ARG A CA 1
ATOM 3467 C C . ARG A 1 443 ? 25.211 20.217 -8.228 1.00 61.22 443 ARG A C 1
ATOM 3469 O O . ARG A 1 443 ? 25.338 20.625 -7.083 1.00 61.22 443 ARG A O 1
ATOM 3476 N N . ARG A 1 444 ? 24.016 20.208 -8.833 1.00 59.41 444 ARG A N 1
ATOM 3477 C CA . ARG A 1 444 ? 22.755 20.557 -8.149 1.00 59.41 444 ARG A CA 1
ATOM 3478 C C . ARG A 1 444 ? 22.151 19.381 -7.385 1.00 59.41 444 ARG A C 1
ATOM 3480 O O . ARG A 1 444 ? 21.329 19.612 -6.512 1.00 59.41 444 ARG A O 1
ATOM 3487 N N . PHE A 1 445 ? 22.517 18.149 -7.726 1.00 59.62 445 PHE A N 1
ATOM 3488 C CA . PHE A 1 445 ? 22.174 16.961 -6.945 1.00 59.62 445 PHE A CA 1
ATOM 3489 C C . PHE A 1 445 ? 23.110 16.789 -5.741 1.00 59.62 445 PHE A C 1
ATOM 3491 O O . PHE A 1 445 ? 22.668 16.394 -4.672 1.00 59.62 445 PHE A O 1
ATOM 3498 N N . GLU A 1 446 ? 24.380 17.165 -5.902 1.00 57.78 446 GLU A N 1
ATOM 3499 C CA . GLU A 1 446 ? 25.375 17.279 -4.829 1.00 57.78 446 GLU A CA 1
ATOM 3500 C C . GLU A 1 446 ? 25.067 18.393 -3.823 1.00 57.78 446 GLU A C 1
ATOM 3502 O O . GLU A 1 446 ? 25.726 18.467 -2.787 1.00 57.78 446 GLU A O 1
ATOM 3507 N N . HIS A 1 447 ? 24.096 19.268 -4.114 1.00 55.88 447 HIS A N 1
ATOM 3508 C CA . HIS A 1 447 ? 23.685 20.296 -3.168 1.00 55.88 447 HIS A CA 1
ATOM 3509 C C . HIS A 1 447 ? 23.281 19.632 -1.853 1.00 55.88 447 HIS A C 1
ATOM 3511 O O . HIS A 1 447 ? 22.455 18.715 -1.834 1.00 55.88 447 HIS A O 1
ATOM 3517 N N . ALA A 1 448 ? 23.893 20.122 -0.774 1.00 50.88 448 ALA A N 1
ATOM 3518 C CA . ALA A 1 448 ? 23.888 19.504 0.541 1.00 50.88 448 ALA A CA 1
ATOM 3519 C C . ALA A 1 448 ? 22.483 19.096 0.998 1.00 50.88 448 ALA A C 1
ATOM 3521 O O . ALA A 1 448 ? 22.332 18.013 1.513 1.00 50.88 448 ALA A O 1
ATOM 3522 N N . GLU A 1 449 ? 21.438 19.867 0.720 1.00 58.66 449 GLU A N 1
ATOM 3523 C CA . GLU A 1 449 ? 20.088 19.693 1.277 1.00 58.66 449 GLU A CA 1
ATOM 3524 C C . GLU A 1 449 ? 19.429 18.317 1.046 1.00 58.66 449 GLU A C 1
ATOM 3526 O O . GLU A 1 449 ? 18.941 17.726 2.004 1.00 58.66 449 GLU A O 1
ATOM 3531 N N . TYR A 1 450 ? 19.423 17.761 -0.177 1.00 64.94 450 TYR A N 1
ATOM 3532 C CA . TYR A 1 450 ? 18.813 16.435 -0.413 1.00 64.94 450 TYR A CA 1
ATOM 3533 C C . TYR A 1 450 ? 19.648 15.314 0.209 1.00 64.94 450 TYR A C 1
ATOM 3535 O O . TYR A 1 450 ? 19.112 14.392 0.824 1.00 64.94 450 TYR A O 1
ATOM 3543 N N . ILE A 1 451 ? 20.970 15.407 0.055 1.00 66.12 451 ILE A N 1
ATOM 3544 C CA . ILE A 1 451 ? 21.913 14.442 0.620 1.00 66.12 451 ILE A CA 1
ATOM 3545 C C . ILE A 1 451 ? 21.898 14.525 2.155 1.00 66.12 451 ILE A C 1
ATOM 3547 O O . ILE A 1 451 ? 21.896 13.488 2.797 1.00 66.12 451 ILE A O 1
ATOM 3551 N N . GLU A 1 452 ? 21.817 15.716 2.744 1.00 62.38 452 GLU A N 1
ATOM 3552 C CA . GLU A 1 452 ? 21.684 15.978 4.182 1.00 62.38 452 GLU A CA 1
ATOM 3553 C C . GLU A 1 452 ? 20.346 15.461 4.715 1.00 62.38 452 GLU A C 1
ATOM 3555 O O . GLU A 1 452 ? 20.339 14.731 5.703 1.00 62.38 452 GLU A O 1
ATOM 3560 N N . CYS A 1 453 ? 19.227 15.713 4.024 1.00 63.69 453 CYS A N 1
ATOM 3561 C CA . CYS A 1 453 ? 17.939 15.082 4.336 1.00 63.69 453 CYS A CA 1
ATOM 3562 C C . CYS A 1 453 ? 18.058 13.551 4.365 1.00 63.69 453 CYS A C 1
ATOM 3564 O O . CYS A 1 453 ? 17.569 12.916 5.291 1.00 63.69 453 CYS A O 1
ATOM 3566 N N . CYS A 1 454 ? 18.744 12.954 3.383 1.00 63.59 454 CYS A N 1
ATOM 3567 C CA . CYS A 1 454 ? 18.971 11.507 3.328 1.00 63.59 454 CYS A CA 1
ATOM 3568 C C . CYS A 1 454 ? 20.042 11.007 4.317 1.00 63.59 454 CYS A C 1
ATOM 3570 O O . CYS A 1 454 ? 20.096 9.807 4.577 1.00 63.59 454 CYS A O 1
ATOM 3572 N N . LYS A 1 455 ? 20.895 11.889 4.862 1.00 58.59 455 LYS A N 1
ATOM 3573 C CA . LYS A 1 455 ? 21.920 11.565 5.867 1.00 58.59 455 LYS A CA 1
ATOM 3574 C C . LYS A 1 455 ? 21.374 11.574 7.289 1.00 58.59 455 LYS A C 1
ATOM 3576 O O . LYS A 1 455 ? 21.876 10.806 8.098 1.00 58.59 455 LYS A O 1
ATOM 3581 N N . ARG A 1 456 ? 20.381 12.408 7.614 1.00 58.09 456 ARG A N 1
ATOM 3582 C CA . ARG A 1 456 ? 19.785 12.475 8.967 1.00 58.09 456 ARG A CA 1
ATOM 3583 C C . ARG A 1 456 ? 19.273 11.124 9.494 1.00 58.09 456 ARG A C 1
ATOM 3585 O O . ARG A 1 456 ? 19.411 10.879 10.686 1.00 58.09 456 ARG A O 1
ATOM 3592 N N . PRO A 1 457 ? 18.763 10.205 8.651 1.00 51.81 457 PRO A N 1
ATOM 3593 C CA . PRO A 1 457 ? 18.437 8.844 9.066 1.00 51.81 457 PRO A CA 1
ATOM 3594 C C . PRO A 1 457 ? 19.633 7.884 9.169 1.00 51.81 457 PRO A C 1
ATOM 3596 O O . PRO A 1 457 ? 19.397 6.718 9.464 1.00 51.81 457 PRO A O 1
ATOM 3599 N N . ASN A 1 458 ? 20.890 8.279 8.910 1.00 41.66 458 ASN A N 1
ATOM 3600 C CA . ASN A 1 458 ? 22.033 7.345 8.883 1.00 41.66 458 ASN A CA 1
ATOM 3601 C C . ASN A 1 458 ? 22.345 6.681 10.234 1.00 41.66 458 ASN A C 1
ATOM 3603 O O . ASN A 1 458 ? 23.011 5.648 10.232 1.00 41.66 458 ASN A O 1
ATOM 3607 N N . ASP A 1 459 ? 21.812 7.180 11.350 1.00 43.28 459 ASP A N 1
ATOM 3608 C CA . ASP A 1 459 ? 21.876 6.477 12.641 1.00 43.28 459 ASP A CA 1
ATOM 3609 C C . ASP A 1 459 ? 20.842 5.329 12.737 1.00 43.28 459 ASP A C 1
ATOM 3611 O O . ASP A 1 459 ? 20.993 4.405 13.533 1.00 43.28 459 ASP A O 1
ATOM 3615 N N . LEU A 1 460 ? 19.814 5.332 11.875 1.00 40.59 460 LEU A N 1
ATOM 3616 C CA . LEU A 1 460 ? 18.732 4.334 11.787 1.00 40.59 460 LEU A CA 1
ATOM 3617 C C . LEU A 1 460 ? 18.778 3.492 10.491 1.00 40.59 460 LEU A C 1
ATOM 3619 O O . LEU A 1 460 ? 18.194 2.409 10.417 1.00 40.59 460 LEU A O 1
ATOM 3623 N N . TRP A 1 461 ? 19.502 3.942 9.464 1.00 41.94 461 TRP A N 1
ATOM 3624 C CA . TRP A 1 461 ? 19.699 3.237 8.191 1.00 41.94 461 TRP A CA 1
ATOM 3625 C C . TRP A 1 461 ? 20.387 1.863 8.340 1.00 41.94 461 TRP A C 1
ATOM 3627 O O . TRP A 1 461 ? 19.973 0.919 7.659 1.00 41.94 461 TRP A O 1
ATOM 3637 N N . PRO A 1 462 ? 21.368 1.669 9.250 1.00 39.62 462 PRO A N 1
ATOM 3638 C CA . PRO A 1 462 ? 21.972 0.364 9.503 1.00 39.62 462 PRO A CA 1
ATOM 3639 C C . PRO A 1 462 ? 20.964 -0.675 10.004 1.00 39.62 462 PRO A C 1
ATOM 3641 O O . PRO A 1 462 ? 21.061 -1.832 9.599 1.00 39.62 462 PRO A O 1
ATOM 3644 N N . LEU A 1 463 ? 19.969 -0.276 10.809 1.00 39.41 463 LEU A N 1
ATOM 3645 C CA . LEU A 1 463 ? 18.869 -1.148 11.242 1.00 39.41 463 LEU A CA 1
ATOM 3646 C C . LEU A 1 463 ? 18.045 -1.597 10.033 1.00 39.41 463 LEU A C 1
ATOM 3648 O O . LEU A 1 463 ? 17.869 -2.796 9.829 1.00 39.41 463 LEU A O 1
ATOM 3652 N N . TRP A 1 464 ? 17.661 -0.656 9.170 1.00 37.75 464 TRP A N 1
ATOM 3653 C CA . TRP A 1 464 ? 16.887 -0.910 7.951 1.00 37.75 464 TRP A CA 1
ATOM 3654 C C . TRP A 1 464 ? 17.631 -1.799 6.929 1.00 37.75 464 TRP A C 1
ATOM 3656 O O . TRP A 1 464 ? 17.063 -2.727 6.354 1.00 37.75 464 TRP A O 1
ATOM 3666 N N . LEU A 1 465 ? 18.938 -1.589 6.738 1.00 38.59 465 LEU A N 1
ATOM 3667 C CA . LEU A 1 465 ? 19.787 -2.425 5.876 1.00 38.59 465 LEU A CA 1
ATOM 3668 C C . LEU A 1 465 ? 20.116 -3.791 6.494 1.00 38.59 465 LEU A C 1
ATOM 3670 O O . LEU A 1 465 ? 20.300 -4.771 5.761 1.00 38.59 465 LEU A O 1
ATOM 3674 N N . SER A 1 466 ? 20.205 -3.882 7.827 1.00 39.66 466 SER A N 1
ATOM 3675 C CA . SER A 1 466 ? 20.410 -5.157 8.521 1.00 39.66 466 SER A CA 1
ATOM 3676 C C . SER A 1 466 ? 19.230 -6.101 8.300 1.00 39.66 466 SER A C 1
ATOM 3678 O O . SER A 1 466 ? 19.459 -7.289 8.094 1.00 39.66 466 SER A O 1
ATOM 3680 N N . VAL A 1 467 ? 18.005 -5.571 8.191 1.00 40.22 467 VAL A N 1
ATOM 3681 C CA . VAL A 1 467 ? 16.787 -6.323 7.841 1.00 40.22 467 VAL A CA 1
ATOM 3682 C C . VAL A 1 467 ? 16.905 -6.944 6.463 1.00 40.22 467 VAL A C 1
ATOM 3684 O O . VAL A 1 467 ? 16.658 -8.136 6.294 1.00 40.22 467 VAL A O 1
ATOM 3687 N N . GLU A 1 468 ? 17.337 -6.170 5.466 1.00 38.47 468 GLU A N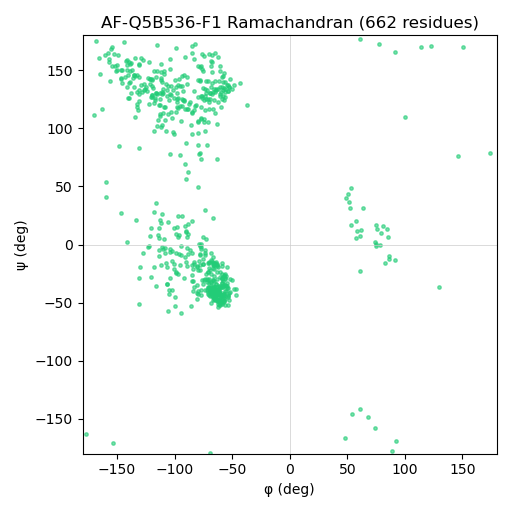 1
ATOM 3688 C CA . GLU A 1 468 ? 17.471 -6.684 4.104 1.00 38.47 468 GLU A CA 1
ATOM 3689 C C . GLU A 1 468 ? 18.606 -7.721 4.002 1.00 38.47 468 GLU A C 1
ATOM 3691 O O . GLU A 1 468 ? 18.502 -8.695 3.252 1.00 38.47 468 GLU A O 1
ATOM 3696 N N . LYS A 1 469 ? 19.676 -7.572 4.797 1.00 39.56 469 LYS A N 1
ATOM 3697 C CA . LYS A 1 469 ? 20.763 -8.564 4.902 1.00 39.56 469 LYS A CA 1
ATOM 3698 C C . LYS A 1 469 ? 20.370 -9.819 5.690 1.00 39.56 469 LYS A C 1
ATOM 3700 O O . LYS A 1 469 ? 20.768 -10.909 5.283 1.00 39.56 469 LYS A O 1
ATOM 3705 N N . GLN A 1 470 ? 19.606 -9.703 6.774 1.00 36.50 470 GLN A N 1
ATOM 3706 C CA . GLN A 1 470 ? 19.121 -10.842 7.564 1.00 36.50 470 GLN A CA 1
ATOM 3707 C C . GLN A 1 470 ? 18.076 -11.648 6.783 1.00 36.50 470 GLN A C 1
ATOM 3709 O O . GLN A 1 470 ? 18.172 -12.872 6.730 1.00 36.50 470 GLN A O 1
ATOM 3714 N N . GLN A 1 471 ? 17.182 -10.983 6.045 1.00 37.97 471 GLN A N 1
ATOM 3715 C CA . GLN A 1 471 ? 16.256 -11.649 5.122 1.00 37.97 471 GLN A CA 1
ATOM 3716 C C . GLN A 1 471 ? 16.977 -12.324 3.941 1.00 37.97 471 GLN A C 1
ATOM 3718 O O . GLN A 1 471 ? 16.548 -13.379 3.483 1.00 37.97 471 GLN A O 1
ATOM 3723 N N . ARG A 1 472 ? 18.114 -11.785 3.468 1.00 37.84 472 ARG A N 1
ATOM 3724 C CA . ARG A 1 472 ? 18.970 -12.459 2.466 1.00 37.84 472 ARG A CA 1
ATOM 3725 C C . ARG A 1 472 ? 19.704 -13.690 3.011 1.00 37.84 472 ARG A C 1
ATOM 3727 O O . ARG A 1 472 ? 19.992 -14.595 2.229 1.00 37.84 472 ARG A O 1
ATOM 3734 N N . LYS A 1 473 ? 20.036 -13.717 4.308 1.00 32.56 473 LYS A N 1
ATOM 3735 C CA . LYS A 1 473 ? 20.703 -14.852 4.973 1.00 32.56 473 LYS A CA 1
ATOM 3736 C C . LYS A 1 473 ? 19.751 -16.004 5.298 1.00 32.56 473 LYS A C 1
ATOM 3738 O O . LYS A 1 473 ? 20.215 -17.134 5.367 1.00 32.56 473 LYS A O 1
ATOM 3743 N N . ALA A 1 474 ? 18.446 -15.756 5.398 1.00 30.25 474 ALA A N 1
ATOM 3744 C CA . ALA A 1 474 ? 17.412 -16.785 5.549 1.00 30.25 474 ALA A CA 1
ATOM 3745 C C . ALA A 1 474 ? 17.138 -17.589 4.252 1.00 30.25 474 ALA A C 1
ATOM 3747 O O . ALA A 1 474 ? 16.026 -18.056 4.019 1.00 30.25 474 ALA A O 1
ATOM 3748 N N . ARG A 1 475 ? 18.146 -17.752 3.381 1.00 31.77 475 ARG A N 1
ATOM 3749 C CA . ARG A 1 475 ? 18.093 -18.689 2.255 1.00 31.77 475 ARG A CA 1
ATOM 3750 C C . ARG A 1 475 ? 18.416 -20.089 2.765 1.00 31.77 475 ARG A C 1
ATOM 3752 O O . ARG A 1 475 ? 19.521 -20.335 3.241 1.00 31.77 475 ARG A O 1
ATOM 3759 N N . ILE A 1 476 ? 17.465 -21.001 2.595 1.00 29.95 476 ILE A N 1
ATOM 3760 C CA . ILE A 1 476 ? 17.689 -22.447 2.666 1.00 29.95 476 ILE A CA 1
ATOM 3761 C C . ILE A 1 476 ? 18.833 -22.796 1.689 1.00 29.95 476 ILE A C 1
ATOM 3763 O O . ILE A 1 476 ? 18.804 -22.321 0.545 1.00 29.95 476 ILE A O 1
ATOM 3767 N N . PRO A 1 477 ? 19.852 -23.581 2.090 1.00 26.28 477 PRO A N 1
ATOM 3768 C CA . PRO A 1 477 ? 20.935 -23.971 1.196 1.00 26.28 477 PRO A CA 1
ATOM 3769 C C . PRO A 1 477 ? 20.392 -24.826 0.045 1.00 26.28 477 PRO A C 1
ATOM 3771 O O . PRO A 1 477 ? 20.106 -26.007 0.204 1.00 26.28 477 PRO A O 1
ATOM 3774 N N . THR A 1 478 ? 20.268 -24.243 -1.143 1.00 32.50 478 THR A N 1
ATOM 3775 C CA . THR A 1 478 ? 20.103 -24.999 -2.389 1.00 32.50 478 THR A CA 1
ATOM 3776 C C . THR A 1 478 ? 21.495 -25.383 -2.873 1.00 32.50 478 THR A C 1
ATOM 3778 O O . THR A 1 478 ? 22.215 -24.583 -3.466 1.00 32.50 478 THR A O 1
ATOM 3781 N N . GLY A 1 479 ? 21.925 -26.597 -2.526 1.00 26.11 479 GLY A N 1
ATOM 3782 C CA . GLY A 1 479 ? 23.299 -27.033 -2.767 1.00 26.11 479 GLY A CA 1
ATOM 3783 C C . GLY A 1 479 ? 23.511 -28.542 -2.765 1.00 26.11 479 GLY A C 1
ATOM 3784 O O . GLY A 1 479 ? 24.531 -28.992 -2.254 1.00 26.11 479 GLY A O 1
ATOM 3785 N N . LEU A 1 480 ? 22.603 -29.330 -3.345 1.00 27.06 480 LEU A N 1
ATOM 3786 C CA . LEU A 1 480 ? 22.926 -30.701 -3.751 1.00 27.06 480 LEU A CA 1
ATOM 3787 C C . LEU A 1 480 ? 23.554 -30.665 -5.150 1.00 27.06 480 LEU A C 1
ATOM 3789 O O . LEU A 1 480 ? 22.885 -30.473 -6.163 1.00 27.06 480 LEU A O 1
ATOM 3793 N N . LYS A 1 481 ? 24.883 -30.806 -5.194 1.00 27.78 481 LYS A N 1
ATOM 3794 C CA . LYS A 1 481 ? 25.648 -31.030 -6.425 1.00 27.78 481 LYS A CA 1
ATOM 3795 C C . LYS A 1 481 ? 25.369 -32.451 -6.919 1.00 27.78 481 LYS A C 1
ATOM 3797 O O . LYS A 1 481 ? 25.924 -33.398 -6.368 1.00 27.78 481 LYS A O 1
ATOM 3802 N N . HIS A 1 482 ? 24.578 -32.611 -7.977 1.00 27.75 482 HIS A N 1
ATOM 3803 C CA . HIS A 1 482 ? 24.483 -33.900 -8.660 1.00 27.75 482 HIS A CA 1
ATOM 3804 C C . HIS A 1 482 ? 25.716 -34.120 -9.543 1.00 27.75 482 HIS A C 1
ATOM 3806 O O . HIS A 1 482 ? 25.899 -33.475 -10.575 1.00 27.75 482 HIS A O 1
ATOM 3812 N N . ARG A 1 483 ? 26.581 -35.045 -9.114 1.00 26.36 483 ARG A N 1
ATOM 3813 C CA . ARG A 1 483 ? 27.568 -35.691 -9.982 1.00 26.36 483 ARG A CA 1
ATOM 3814 C C . ARG A 1 483 ? 26.837 -36.666 -10.901 1.00 26.36 483 ARG A C 1
ATOM 3816 O O . ARG A 1 483 ? 26.043 -37.486 -10.452 1.00 26.36 483 ARG A O 1
ATOM 3823 N N . SER A 1 484 ? 27.130 -36.561 -12.189 1.00 31.09 484 SER A N 1
ATOM 3824 C CA . SER A 1 484 ? 26.700 -37.477 -13.235 1.00 31.09 484 SER A CA 1
ATOM 3825 C C . SER A 1 484 ? 27.348 -38.848 -13.048 1.00 31.09 484 SER A C 1
ATOM 3827 O O . SER A 1 484 ? 28.569 -38.958 -13.148 1.00 31.09 484 SER A O 1
ATOM 3829 N N . THR A 1 485 ? 26.562 -39.892 -12.803 1.00 27.78 485 THR A N 1
ATOM 3830 C CA . THR A 1 485 ? 26.931 -41.285 -13.110 1.00 27.78 485 THR A CA 1
ATOM 3831 C C . THR A 1 485 ? 25.705 -42.172 -12.930 1.00 27.78 485 THR A C 1
ATOM 3833 O O . THR A 1 485 ? 25.237 -42.342 -11.814 1.00 27.78 485 THR A O 1
ATOM 3836 N N . SER A 1 486 ? 25.186 -42.698 -14.044 1.00 30.08 486 SER A N 1
ATOM 3837 C CA . SER A 1 486 ? 24.432 -43.962 -14.175 1.00 30.08 486 SER A CA 1
ATOM 3838 C C . SER A 1 486 ? 23.365 -43.832 -15.268 1.00 30.08 486 SER A C 1
ATOM 3840 O O . SER A 1 486 ? 22.176 -43.689 -15.011 1.00 30.08 486 SER A O 1
ATOM 3842 N N . ARG A 1 487 ? 23.806 -43.878 -16.531 1.00 32.75 487 ARG A N 1
ATOM 3843 C CA . ARG A 1 487 ? 22.934 -44.041 -17.711 1.00 32.75 487 ARG A CA 1
ATOM 3844 C C . ARG A 1 487 ? 22.724 -45.515 -18.089 1.00 32.75 487 ARG A C 1
ATOM 3846 O O . ARG A 1 487 ? 22.221 -45.799 -19.165 1.00 32.75 487 ARG A O 1
ATOM 3853 N N . GLN A 1 488 ? 23.126 -46.455 -17.231 1.00 35.75 488 GLN A N 1
ATOM 3854 C CA . GLN A 1 488 ? 23.155 -47.885 -17.569 1.00 35.75 488 GLN A CA 1
ATOM 3855 C C . GLN A 1 488 ? 22.340 -48.791 -16.639 1.00 35.75 488 GLN A C 1
ATOM 3857 O O . GLN A 1 488 ? 22.219 -49.972 -16.936 1.00 35.75 488 GLN A O 1
ATOM 3862 N N . ILE A 1 489 ? 21.713 -48.261 -15.579 1.00 37.44 489 ILE A N 1
ATOM 3863 C CA . ILE A 1 489 ? 20.864 -49.068 -14.675 1.00 37.44 489 ILE A CA 1
ATOM 3864 C C . ILE A 1 489 ? 19.358 -48.778 -14.865 1.00 37.44 489 ILE A C 1
ATOM 3866 O O . ILE A 1 489 ? 18.526 -49.639 -14.598 1.00 37.44 489 ILE A O 1
ATOM 3870 N N . GLN A 1 490 ? 18.984 -47.636 -15.457 1.00 34.41 490 GLN A N 1
ATOM 3871 C CA . GLN A 1 490 ? 17.575 -47.270 -15.709 1.00 34.41 490 GLN A CA 1
ATOM 3872 C C . GLN A 1 490 ? 16.886 -48.092 -16.819 1.00 34.41 490 GLN A C 1
ATOM 3874 O O . GLN A 1 490 ? 15.662 -48.110 -16.899 1.00 34.41 490 GLN A O 1
ATOM 3879 N N . GLY A 1 491 ? 17.646 -48.803 -17.660 1.00 31.70 491 GLY A N 1
ATOM 3880 C CA . GLY A 1 491 ? 17.098 -49.552 -18.798 1.00 31.70 491 GLY A CA 1
ATOM 3881 C C . GLY A 1 491 ? 16.464 -50.905 -18.456 1.00 31.70 491 GLY A C 1
ATOM 3882 O O . GLY A 1 491 ? 15.758 -51.457 -19.291 1.00 31.70 491 GLY A O 1
ATOM 3883 N N . LEU A 1 492 ? 16.698 -51.452 -17.257 1.00 32.88 492 LEU A N 1
ATOM 3884 C CA . LEU A 1 492 ? 16.274 -52.821 -16.923 1.00 32.88 492 LEU A CA 1
ATOM 3885 C C . LEU A 1 492 ? 15.028 -52.880 -16.026 1.00 32.88 492 LEU A C 1
ATOM 3887 O O . LEU A 1 492 ? 14.224 -53.794 -16.189 1.00 32.88 492 LEU A O 1
ATOM 3891 N N . ILE A 1 493 ? 14.789 -51.878 -15.174 1.00 36.25 493 ILE A N 1
ATOM 3892 C CA . ILE A 1 493 ? 13.635 -51.864 -14.250 1.00 36.25 493 ILE A CA 1
ATOM 3893 C C . ILE A 1 493 ? 12.358 -51.332 -14.930 1.00 36.25 493 ILE A C 1
ATOM 3895 O O . ILE A 1 493 ? 11.268 -51.845 -14.685 1.00 36.25 493 ILE A O 1
ATOM 3899 N N . ALA A 1 494 ? 12.479 -50.407 -15.891 1.00 31.19 494 ALA A N 1
ATOM 3900 C CA . ALA A 1 494 ? 11.339 -49.895 -16.664 1.00 31.19 494 ALA A CA 1
ATOM 3901 C C . ALA A 1 494 ? 10.664 -50.960 -17.561 1.00 31.19 494 ALA A C 1
ATOM 3903 O O . ALA A 1 494 ? 9.533 -50.776 -18.005 1.00 31.19 494 ALA A O 1
ATOM 3904 N N . SER A 1 495 ? 11.334 -52.092 -17.812 1.00 29.20 495 SER A N 1
ATOM 3905 C CA . SER A 1 495 ? 10.857 -53.139 -18.727 1.00 29.20 495 SER A CA 1
ATOM 3906 C C . SER A 1 495 ? 9.966 -54.215 -18.084 1.00 29.20 495 SER A C 1
ATOM 3908 O O . SER A 1 495 ? 9.451 -55.070 -18.801 1.00 29.20 495 SER A O 1
ATOM 3910 N N . GLN A 1 496 ? 9.736 -54.176 -16.762 1.00 31.42 496 GLN A N 1
ATOM 3911 C CA . GLN A 1 496 ? 8.960 -55.211 -16.051 1.00 31.42 496 GLN A CA 1
ATOM 3912 C C . GLN A 1 496 ? 7.557 -54.794 -15.565 1.00 31.42 496 GLN A C 1
ATOM 3914 O O . GLN A 1 496 ? 6.824 -55.658 -15.094 1.00 31.42 496 GLN A O 1
ATOM 3919 N N . ILE A 1 497 ? 7.124 -53.536 -15.743 1.00 35.88 497 ILE A N 1
ATOM 3920 C CA . ILE A 1 497 ? 5.752 -53.080 -15.387 1.00 35.88 497 ILE A CA 1
ATOM 3921 C C . ILE A 1 497 ? 4.895 -52.752 -16.633 1.00 35.88 497 ILE A C 1
ATOM 3923 O O . ILE A 1 497 ? 3.692 -52.514 -16.545 1.00 35.88 497 ILE A O 1
ATOM 3927 N N . GLN A 1 498 ? 5.449 -52.855 -17.845 1.00 35.25 498 GLN A N 1
ATOM 3928 C CA . GLN A 1 498 ? 4.649 -52.868 -19.076 1.00 35.25 498 GLN A CA 1
ATOM 3929 C C . GLN A 1 498 ? 4.014 -54.248 -19.296 1.00 35.25 498 GLN A C 1
ATOM 3931 O O . GLN A 1 498 ? 4.519 -55.044 -20.084 1.00 35.25 498 GLN A O 1
ATOM 3936 N N . LYS A 1 499 ? 2.916 -54.528 -18.580 1.00 34.06 499 LYS A N 1
ATOM 3937 C CA . LYS A 1 499 ? 1.810 -55.426 -18.980 1.00 34.06 499 LYS A CA 1
ATOM 3938 C C . LYS A 1 499 ? 0.817 -55.592 -17.824 1.00 34.06 499 LYS A C 1
ATOM 3940 O O . LYS A 1 499 ? 0.800 -56.621 -17.164 1.00 34.06 499 LYS A O 1
ATOM 3945 N N . GLN A 1 500 ? -0.046 -54.599 -17.626 1.00 36.97 500 GLN A N 1
ATOM 3946 C CA . GLN A 1 500 ? -1.442 -54.818 -17.231 1.00 36.97 500 GLN A CA 1
ATOM 3947 C C . GLN A 1 500 ? -2.238 -53.541 -17.510 1.00 36.97 500 GLN A C 1
ATOM 3949 O O . GLN A 1 500 ? -1.937 -52.474 -16.986 1.00 36.97 500 GLN A O 1
ATOM 3954 N N . GLY A 1 501 ? -3.205 -53.650 -18.421 1.00 50.75 501 GLY A N 1
ATOM 3955 C CA . GLY A 1 501 ? -4.128 -52.578 -18.758 1.00 50.75 501 GLY A CA 1
ATOM 3956 C C . GLY A 1 501 ? -5.148 -52.400 -17.646 1.00 50.75 501 GLY A C 1
ATOM 3957 O O . GLY A 1 501 ? -6.139 -53.120 -17.603 1.00 50.75 501 GLY A O 1
ATOM 3958 N N . THR A 1 502 ? -4.903 -51.443 -16.764 1.00 75.19 502 THR A N 1
ATOM 3959 C CA . THR A 1 502 ? -5.909 -50.956 -15.825 1.00 75.19 502 THR A CA 1
ATOM 3960 C C . THR A 1 502 ? -6.263 -49.538 -16.242 1.00 75.19 502 THR A C 1
ATOM 3962 O O . THR A 1 502 ? -5.467 -48.612 -16.071 1.00 75.19 502 THR A O 1
ATOM 3965 N N . THR A 1 503 ? -7.416 -49.384 -16.884 1.00 89.38 503 THR A N 1
ATOM 3966 C CA . THR A 1 503 ? -8.100 -48.094 -16.931 1.00 89.38 503 THR A CA 1
ATOM 3967 C C . THR A 1 503 ? -8.738 -47.825 -15.568 1.00 89.38 503 THR A C 1
ATOM 3969 O O . THR A 1 503 ? -8.881 -48.732 -14.749 1.00 89.38 503 THR A O 1
ATOM 3972 N N . MET A 1 504 ? -9.076 -46.572 -15.317 1.00 94.38 504 MET A N 1
ATOM 3973 C CA . MET A 1 504 ? -9.861 -46.100 -14.189 1.00 94.38 504 MET A CA 1
ATOM 3974 C C . MET A 1 504 ? -10.957 -45.188 -14.708 1.00 94.38 504 MET A C 1
ATOM 3976 O O . MET A 1 504 ? -10.788 -44.527 -15.735 1.00 94.38 504 MET A O 1
ATOM 3980 N N . ARG A 1 505 ? -12.046 -45.081 -13.959 1.00 96.00 505 ARG A N 1
ATOM 3981 C CA . ARG A 1 505 ? -13.090 -44.108 -14.270 1.00 96.00 505 ARG A CA 1
ATOM 3982 C C . ARG A 1 505 ? -12.629 -42.709 -13.880 1.00 96.00 505 ARG A C 1
ATOM 3984 O O . ARG A 1 505 ? -12.102 -42.494 -12.788 1.00 96.00 505 ARG A O 1
ATOM 3991 N N . ALA A 1 506 ? -12.859 -41.753 -14.771 1.00 97.00 506 ALA A N 1
ATOM 3992 C CA . ALA A 1 506 ? -12.569 -40.344 -14.552 1.00 97.00 506 ALA A CA 1
ATOM 3993 C C . ALA A 1 506 ? -13.595 -39.456 -15.264 1.00 97.00 506 ALA A C 1
ATOM 3995 O O . ALA A 1 506 ? -13.997 -39.757 -16.387 1.00 97.00 506 ALA A O 1
ATOM 3996 N N . ALA A 1 507 ? -13.985 -38.343 -14.644 1.00 97.00 507 ALA A N 1
ATOM 3997 C CA . ALA A 1 507 ? -14.806 -37.318 -15.277 1.00 97.00 507 ALA A CA 1
ATOM 3998 C C . ALA A 1 507 ? -13.932 -36.430 -16.180 1.00 97.00 507 ALA A C 1
ATOM 4000 O O . ALA A 1 507 ? -13.142 -35.618 -15.695 1.00 97.00 507 ALA A O 1
ATOM 4001 N N . GLN A 1 508 ? -14.061 -36.609 -17.493 1.00 97.00 508 GLN A N 1
ATOM 4002 C CA . GLN A 1 508 ? -13.386 -35.838 -18.534 1.00 97.00 508 GLN A CA 1
ATOM 4003 C C . GLN A 1 508 ? -14.242 -34.649 -18.961 1.00 97.00 508 GLN A C 1
ATOM 4005 O O . GLN A 1 508 ? -15.372 -34.824 -19.418 1.00 97.00 508 GLN A O 1
ATOM 4010 N N . PHE A 1 509 ? -13.686 -33.446 -18.864 1.00 96.25 509 PHE A N 1
ATOM 4011 C CA . PHE A 1 509 ? -14.279 -32.243 -19.431 1.00 96.25 509 PHE A CA 1
ATOM 4012 C C . PHE A 1 509 ? -13.854 -32.078 -20.890 1.00 96.25 509 PHE A C 1
ATOM 4014 O O . PHE A 1 509 ? -12.658 -31.991 -21.182 1.00 96.25 509 PHE A O 1
ATOM 4021 N N . TYR A 1 510 ? -14.836 -32.000 -21.788 1.00 94.50 510 TYR A N 1
ATOM 4022 C CA . TYR A 1 510 ? -14.638 -31.767 -23.220 1.00 94.50 510 TYR A CA 1
ATOM 4023 C C . TYR A 1 510 ? -15.004 -30.334 -23.628 1.00 94.50 510 TYR A C 1
ATOM 4025 O O . TYR A 1 510 ? -14.312 -29.745 -24.459 1.00 94.50 510 TYR A O 1
ATOM 4033 N N . ALA A 1 511 ? -16.076 -29.779 -23.055 1.00 92.62 511 ALA A N 1
ATOM 4034 C CA . ALA A 1 511 ? -16.560 -28.414 -23.272 1.00 92.62 511 ALA A CA 1
ATOM 4035 C C . ALA A 1 511 ? -17.637 -28.051 -22.227 1.00 92.62 511 ALA A C 1
ATOM 4037 O O . ALA A 1 511 ? -18.080 -28.914 -21.466 1.00 92.62 511 ALA A O 1
ATOM 4038 N N . ALA A 1 512 ? -18.109 -26.796 -22.217 1.00 92.31 512 ALA A N 1
ATOM 4039 C CA . ALA A 1 512 ? -19.291 -26.422 -21.437 1.00 92.31 512 ALA A CA 1
ATOM 4040 C C . ALA A 1 512 ? -20.491 -27.328 -21.773 1.00 92.31 512 ALA A C 1
ATOM 4042 O O . ALA A 1 512 ? -20.802 -27.570 -22.940 1.00 92.31 512 ALA A O 1
ATOM 4043 N N . GLY A 1 513 ? -21.155 -27.832 -20.734 1.00 94.94 513 GLY A N 1
ATOM 4044 C CA . GLY A 1 513 ? -22.255 -28.788 -20.813 1.00 94.94 513 GLY A CA 1
ATOM 4045 C C . GLY A 1 513 ? -21.837 -30.221 -21.158 1.00 94.94 513 GLY A C 1
ATOM 4046 O O . GLY A 1 513 ? -22.712 -31.074 -21.280 1.00 94.94 513 GLY A O 1
ATOM 4047 N N . ASP A 1 514 ? -20.538 -30.501 -21.317 1.00 96.56 514 ASP A N 1
ATOM 4048 C CA . ASP A 1 514 ? -20.024 -31.786 -21.799 1.00 96.56 514 ASP A CA 1
ATOM 4049 C C . ASP A 1 514 ? -18.906 -32.331 -20.894 1.00 96.56 514 ASP A C 1
ATOM 4051 O O . ASP A 1 514 ? -17.707 -32.167 -21.148 1.00 96.56 514 ASP A O 1
ATOM 4055 N N . VAL A 1 515 ? -19.333 -32.989 -19.812 1.00 96.69 515 VAL A N 1
ATOM 4056 C CA . VAL A 1 515 ? -18.479 -33.766 -18.905 1.00 96.69 515 VAL A CA 1
ATOM 4057 C C . VAL A 1 515 ? -18.922 -35.220 -18.948 1.00 96.69 515 VAL A C 1
ATOM 4059 O O . VAL A 1 515 ? -20.095 -35.528 -18.730 1.00 96.69 515 VAL A O 1
ATOM 4062 N N . ARG A 1 516 ? -17.984 -36.127 -19.219 1.00 97.31 516 ARG A N 1
ATOM 4063 C CA . ARG A 1 516 ? -18.259 -37.557 -19.411 1.00 97.31 516 ARG A CA 1
ATOM 4064 C C . ARG A 1 516 ? -17.417 -38.384 -18.461 1.00 97.31 516 ARG A C 1
ATOM 4066 O O . ARG A 1 516 ? -16.228 -38.131 -18.313 1.00 97.31 516 ARG A O 1
ATOM 4073 N N . VAL A 1 517 ? -18.023 -39.385 -17.832 1.00 96.62 517 VAL A N 1
ATOM 4074 C CA . VAL A 1 517 ? -17.273 -40.377 -17.056 1.00 96.62 517 VAL A CA 1
ATOM 4075 C C . VAL A 1 517 ? -16.794 -41.456 -18.015 1.00 96.62 517 VAL A C 1
ATOM 4077 O O . VAL A 1 517 ? -17.608 -42.168 -18.599 1.00 96.62 517 VAL A O 1
ATOM 4080 N N . GLU A 1 518 ? -15.481 -41.554 -18.187 1.00 95.12 518 GLU A N 1
ATOM 4081 C CA . GLU A 1 518 ? -14.845 -42.448 -19.152 1.00 95.12 518 GLU A CA 1
ATOM 4082 C C . GLU A 1 518 ? -13.725 -43.257 -18.491 1.00 95.12 518 GLU A C 1
ATOM 4084 O O . GLU A 1 518 ? -13.148 -42.850 -17.479 1.00 95.12 518 GLU A O 1
ATOM 4089 N N . ASP A 1 519 ? -13.422 -44.411 -19.080 1.00 94.81 519 ASP A N 1
ATOM 4090 C CA . ASP A 1 519 ? -12.271 -45.231 -18.722 1.00 94.81 519 ASP A CA 1
ATOM 4091 C C . ASP A 1 519 ? -10.991 -44.619 -19.308 1.00 94.81 519 ASP A C 1
ATOM 4093 O O . ASP A 1 519 ? -10.745 -44.674 -20.514 1.00 94.81 519 ASP A O 1
ATOM 4097 N N . VAL A 1 520 ? -10.151 -44.052 -18.444 1.00 92.56 520 VAL A N 1
ATOM 4098 C CA . VAL A 1 520 ? -8.846 -43.479 -18.799 1.00 92.56 520 VAL A CA 1
ATOM 4099 C C . VAL A 1 520 ? -7.713 -44.312 -18.203 1.00 92.56 520 VAL A C 1
ATOM 4101 O O . VAL A 1 520 ? -7.922 -44.994 -17.207 1.00 92.56 520 VAL A O 1
ATOM 4104 N N . PRO A 1 521 ? -6.492 -44.301 -18.757 1.00 92.00 521 PRO A N 1
ATOM 4105 C CA . PRO A 1 521 ? -5.378 -45.042 -18.167 1.00 92.00 521 PRO A CA 1
ATOM 4106 C C . PRO A 1 521 ? -5.105 -44.629 -16.712 1.00 92.00 521 PRO A C 1
ATOM 4108 O O . PRO A 1 521 ? -5.028 -43.435 -16.416 1.00 92.00 521 PRO A O 1
ATOM 4111 N N . VAL A 1 522 ? -4.898 -45.603 -15.817 1.00 89.75 522 VAL A N 1
ATOM 4112 C CA . VAL A 1 522 ? -4.409 -45.319 -14.457 1.00 89.75 522 VAL A CA 1
ATOM 4113 C C . VAL A 1 522 ? -3.041 -44.620 -14.551 1.00 89.75 522 VAL A C 1
ATOM 4115 O O . VAL A 1 522 ? -2.162 -45.113 -15.271 1.00 89.75 522 VAL A O 1
ATOM 4118 N N . PRO A 1 523 ? -2.819 -43.497 -13.840 1.00 88.44 523 PRO A N 1
ATOM 4119 C CA . PRO A 1 523 ? -1.529 -42.823 -13.808 1.00 88.44 523 PRO A CA 1
ATOM 4120 C C . PRO A 1 523 ? -0.424 -43.771 -13.337 1.00 88.44 523 PRO A C 1
ATOM 4122 O O . PRO A 1 523 ? -0.561 -44.454 -12.322 1.00 88.44 523 PRO A O 1
ATOM 4125 N N . GLN A 1 524 ? 0.689 -43.817 -14.068 1.00 77.75 524 GLN A N 1
ATOM 4126 C CA . GLN A 1 524 ? 1.799 -44.691 -13.701 1.00 77.75 524 GLN A CA 1
ATOM 4127 C C . GLN A 1 524 ? 2.549 -44.136 -12.491 1.00 77.75 524 GLN A C 1
ATOM 4129 O O . GLN A 1 524 ? 2.904 -42.959 -12.447 1.00 77.75 524 GLN A O 1
ATOM 4134 N N . ALA A 1 525 ? 2.823 -45.014 -11.530 1.00 73.06 525 ALA A N 1
ATOM 4135 C CA . ALA A 1 525 ? 3.764 -44.747 -10.456 1.00 73.06 525 ALA A CA 1
ATOM 4136 C C . ALA A 1 525 ? 5.157 -44.445 -11.044 1.00 73.06 525 ALA A C 1
ATOM 4138 O O . ALA A 1 525 ? 5.685 -45.245 -11.818 1.00 73.06 525 ALA A O 1
ATOM 4139 N N . SER A 1 526 ? 5.741 -43.302 -10.686 1.00 77.44 526 SER A N 1
ATOM 4140 C CA . SER A 1 526 ? 7.082 -42.880 -11.107 1.00 77.44 526 SER A CA 1
ATOM 4141 C C . SER A 1 526 ? 7.929 -42.496 -9.898 1.00 77.44 526 SER A C 1
ATOM 4143 O O . SER A 1 526 ? 7.389 -42.144 -8.854 1.00 77.44 526 SER A O 1
ATOM 4145 N N . ASP A 1 527 ? 9.257 -42.517 -10.046 1.00 80.62 527 ASP A N 1
ATOM 4146 C CA . ASP A 1 527 ? 10.215 -42.225 -8.962 1.00 80.62 527 ASP A CA 1
ATOM 4147 C C . ASP A 1 527 ? 10.058 -40.820 -8.339 1.00 80.62 527 ASP A C 1
ATOM 4149 O O . ASP A 1 527 ? 10.596 -40.552 -7.263 1.00 80.62 527 ASP A O 1
ATOM 4153 N N . ASP A 1 528 ? 9.340 -39.919 -9.016 1.00 84.56 528 ASP A N 1
ATOM 4154 C CA . ASP A 1 528 ? 9.092 -38.528 -8.635 1.00 84.56 528 ASP A CA 1
ATOM 4155 C C . ASP A 1 528 ? 7.620 -38.225 -8.295 1.00 84.56 528 ASP A C 1
ATOM 4157 O O . ASP A 1 528 ? 7.278 -37.059 -8.085 1.00 84.56 528 ASP A O 1
ATOM 4161 N N . ARG A 1 529 ? 6.731 -39.232 -8.258 1.00 89.62 529 ARG A N 1
ATOM 4162 C CA . ARG A 1 529 ? 5.294 -39.047 -7.987 1.00 89.62 529 ARG A CA 1
ATOM 4163 C C . ARG A 1 529 ? 4.748 -40.062 -6.992 1.00 89.62 529 ARG A C 1
ATOM 4165 O O . ARG A 1 529 ? 5.106 -41.234 -6.989 1.00 89.62 529 ARG A O 1
ATOM 4172 N N . VAL A 1 530 ? 3.811 -39.600 -6.177 1.00 93.25 530 VAL A N 1
ATOM 4173 C CA . VAL A 1 530 ? 3.035 -40.411 -5.236 1.00 93.25 530 VAL A CA 1
ATOM 4174 C C . VAL A 1 530 ? 1.693 -40.733 -5.882 1.00 93.25 530 VAL A C 1
ATOM 4176 O O . VAL A 1 530 ? 1.027 -39.830 -6.388 1.00 93.25 530 VAL A O 1
ATOM 4179 N N . LEU A 1 531 ? 1.291 -42.005 -5.874 1.00 94.44 531 LEU A N 1
ATOM 4180 C CA . LEU A 1 531 ? -0.024 -42.412 -6.369 1.00 94.44 531 LEU A CA 1
ATOM 4181 C C . LEU A 1 531 ? -1.018 -42.409 -5.211 1.00 94.44 531 LEU A C 1
ATOM 4183 O O . LEU A 1 531 ? -0.803 -43.095 -4.206 1.00 94.44 531 LEU A O 1
ATOM 4187 N N . ILE A 1 532 ? -2.107 -41.670 -5.373 1.00 95.38 532 ILE A N 1
ATOM 4188 C CA . ILE A 1 532 ? -3.182 -41.541 -4.391 1.00 95.38 532 ILE A CA 1
ATOM 4189 C C . ILE A 1 532 ? -4.424 -42.232 -4.947 1.00 95.38 532 ILE A C 1
ATOM 4191 O O . ILE A 1 532 ? -4.788 -42.014 -6.100 1.00 95.38 532 ILE A O 1
ATOM 4195 N N . GLU A 1 533 ? -5.038 -43.081 -4.128 1.00 96.44 533 GLU A N 1
ATOM 4196 C CA . GLU A 1 533 ? -6.387 -43.611 -4.336 1.00 96.44 533 GLU A CA 1
ATOM 4197 C C . GLU A 1 533 ? -7.365 -42.587 -3.764 1.00 96.44 533 GLU A C 1
ATOM 4199 O O . GLU A 1 533 ? -7.326 -42.308 -2.562 1.00 96.44 533 GLU A O 1
ATOM 4204 N N . VAL A 1 534 ? -8.151 -41.955 -4.636 1.00 96.25 534 VAL A N 1
ATOM 4205 C CA . VAL A 1 534 ? -9.047 -40.862 -4.247 1.00 96.25 534 VAL A CA 1
ATOM 4206 C C . VAL A 1 534 ? -10.274 -41.452 -3.563 1.00 96.25 534 VAL A C 1
ATOM 4208 O O . VAL A 1 534 ? -10.920 -42.348 -4.103 1.00 96.25 534 VAL A O 1
ATOM 4211 N N . GLU A 1 535 ? -10.597 -40.950 -2.373 1.00 95.06 535 GLU A N 1
ATOM 4212 C CA . GLU A 1 535 ? -11.782 -41.382 -1.620 1.00 95.06 535 GLU A CA 1
ATOM 4213 C C . GLU A 1 535 ? -12.913 -40.354 -1.729 1.00 95.06 535 GLU A C 1
ATOM 4215 O O . GLU A 1 535 ? -14.075 -40.732 -1.882 1.00 95.06 535 GLU A O 1
ATOM 4220 N N . TRP A 1 536 ? -12.572 -39.061 -1.698 1.00 95.38 536 TRP A N 1
ATOM 4221 C CA . TRP A 1 536 ? -13.527 -37.959 -1.782 1.00 95.38 536 TRP A CA 1
ATOM 4222 C C . TRP A 1 536 ? -12.998 -36.844 -2.676 1.00 95.38 536 TRP A C 1
ATOM 4224 O O . TRP A 1 536 ? -11.827 -36.478 -2.599 1.00 95.38 536 TRP A O 1
ATOM 4234 N N . CYS A 1 537 ? -13.884 -36.270 -3.486 1.00 95.31 537 CYS A N 1
ATOM 4235 C CA . CYS A 1 537 ? -13.633 -35.053 -4.245 1.00 95.31 537 CYS A CA 1
ATOM 4236 C C . CYS A 1 537 ? -14.800 -34.091 -4.017 1.00 95.31 537 CYS A C 1
ATOM 4238 O O . CYS A 1 537 ? -15.955 -34.453 -4.262 1.00 95.31 537 CYS A O 1
ATOM 4240 N N . GLY A 1 538 ? -14.496 -32.890 -3.538 1.00 92.06 538 GLY A N 1
ATOM 4241 C CA . GLY A 1 538 ? -15.417 -31.766 -3.505 1.00 92.06 538 GLY A CA 1
ATOM 4242 C C . GLY A 1 538 ? -15.734 -31.263 -4.913 1.00 92.06 538 GLY A C 1
ATOM 4243 O O . GLY A 1 538 ? -14.986 -31.509 -5.863 1.00 92.06 538 GLY A O 1
ATOM 4244 N N . ILE A 1 539 ? -16.872 -30.582 -5.047 1.00 90.56 539 ILE A N 1
ATOM 4245 C CA . ILE A 1 539 ? -17.221 -29.828 -6.255 1.00 90.56 539 ILE A CA 1
ATOM 4246 C C . ILE A 1 539 ? -17.051 -28.352 -5.919 1.00 90.56 539 ILE A C 1
ATOM 4248 O O . ILE A 1 539 ? -17.845 -27.798 -5.153 1.00 90.56 539 ILE A O 1
ATOM 4252 N N . CYS A 1 540 ? -16.063 -27.714 -6.536 1.00 88.69 540 CYS A N 1
ATOM 4253 C CA . CYS A 1 540 ? -15.806 -26.298 -6.337 1.00 88.69 540 CYS A CA 1
ATOM 4254 C C . CYS A 1 540 ? -16.713 -25.442 -7.235 1.00 88.69 540 CYS A C 1
ATOM 4256 O O . CYS A 1 540 ? -17.189 -25.867 -8.293 1.00 88.69 540 CYS A O 1
ATOM 4258 N N . GLY A 1 541 ? -16.889 -24.165 -6.884 1.00 87.56 541 GLY A N 1
ATOM 4259 C CA . GLY A 1 541 ? -17.576 -23.200 -7.750 1.00 87.56 541 GLY A CA 1
ATOM 4260 C C . GLY A 1 541 ? -16.910 -23.029 -9.126 1.00 87.56 541 GLY A C 1
ATOM 4261 O O . GLY A 1 541 ? -17.590 -22.747 -10.112 1.00 87.56 541 GLY A O 1
ATOM 4262 N N . SER A 1 542 ? -15.595 -23.229 -9.227 1.00 87.25 542 SER A N 1
ATOM 4263 C CA . SER A 1 542 ? -14.850 -23.250 -10.497 1.00 87.25 542 SER A CA 1
ATOM 4264 C C . SER A 1 542 ? -15.222 -24.448 -11.371 1.00 87.25 542 SER A C 1
ATOM 4266 O O . SER A 1 542 ? -15.392 -24.251 -12.570 1.00 87.25 542 SER A O 1
ATOM 4268 N N . ASP A 1 543 ? -15.440 -25.641 -10.806 1.00 91.31 543 ASP A N 1
ATOM 4269 C CA . ASP A 1 543 ? -15.895 -26.806 -11.581 1.00 91.31 543 ASP A CA 1
ATOM 4270 C C . ASP A 1 543 ? -17.271 -26.531 -12.213 1.00 91.31 543 ASP A C 1
ATOM 4272 O O . ASP A 1 543 ? -17.499 -26.809 -13.393 1.00 91.31 543 ASP A O 1
ATOM 4276 N N . LEU A 1 544 ? -18.171 -25.892 -11.453 1.00 91.38 544 LEU A N 1
ATOM 4277 C CA . LEU A 1 544 ? -19.479 -25.457 -11.953 1.00 91.38 544 LEU A CA 1
ATOM 4278 C C . LEU A 1 544 ? -19.357 -24.380 -13.039 1.00 91.38 544 LEU A C 1
ATOM 4280 O O . LEU A 1 544 ? -20.073 -24.440 -14.038 1.00 91.38 544 LEU A O 1
ATOM 4284 N N . ASN A 1 545 ? -18.455 -23.408 -12.879 1.00 89.12 545 ASN A N 1
ATOM 4285 C CA . ASN A 1 545 ? -18.229 -22.371 -13.889 1.00 89.12 545 ASN A CA 1
ATOM 4286 C C . ASN A 1 545 ? -17.682 -22.950 -15.199 1.00 89.12 545 ASN A C 1
ATOM 4288 O O . ASN A 1 545 ? -18.127 -22.530 -16.269 1.00 89.12 545 ASN A O 1
ATOM 4292 N N . GLU A 1 546 ? -16.765 -23.919 -15.127 1.00 92.38 546 GLU A N 1
ATOM 4293 C CA . GLU A 1 546 ? -16.264 -24.625 -16.309 1.00 92.38 546 GLU A CA 1
ATOM 4294 C C . GLU A 1 546 ? -17.390 -25.383 -17.010 1.00 92.38 546 GLU A C 1
ATOM 4296 O O . GLU A 1 546 ? -17.584 -25.225 -18.215 1.00 92.38 546 GLU A O 1
ATOM 4301 N N . TYR A 1 547 ? -18.193 -26.141 -16.256 1.00 93.19 547 TYR A N 1
ATOM 4302 C CA . TYR A 1 547 ? -19.332 -26.864 -16.817 1.00 93.19 547 TYR A CA 1
ATOM 4303 C C . TYR A 1 547 ? -20.356 -25.928 -17.468 1.00 93.19 547 TYR A C 1
ATOM 4305 O O . TYR A 1 547 ? -20.852 -26.224 -18.549 1.00 93.19 547 TYR A O 1
ATOM 4313 N N . MET A 1 548 ? -20.682 -24.796 -16.846 1.00 86.75 548 MET A N 1
ATOM 4314 C CA . MET A 1 548 ? -21.742 -23.915 -17.342 1.00 86.75 548 MET A CA 1
ATOM 4315 C C . MET A 1 548 ? -21.297 -23.019 -18.501 1.00 86.75 548 MET A C 1
ATOM 4317 O O . MET A 1 548 ? -22.082 -22.790 -19.421 1.00 86.75 548 MET A O 1
ATOM 4321 N N . PHE A 1 549 ? -20.072 -22.483 -18.457 1.00 87.69 549 PHE A N 1
ATOM 4322 C CA . PHE A 1 549 ? -19.631 -21.454 -19.409 1.00 87.69 549 PHE A CA 1
ATOM 4323 C C . PHE A 1 549 ? -18.168 -21.583 -19.871 1.00 87.69 549 PHE A C 1
ATOM 4325 O O . PHE A 1 549 ? -17.704 -20.722 -20.618 1.00 87.69 549 PHE A O 1
ATOM 4332 N N . GLY A 1 550 ? -17.440 -22.614 -19.434 1.00 87.38 550 GLY A N 1
ATOM 4333 C CA . GLY A 1 550 ? -16.044 -22.841 -19.806 1.00 87.38 550 GLY A CA 1
ATOM 4334 C C . GLY A 1 550 ? -15.841 -23.249 -21.273 1.00 87.38 550 GLY A C 1
ATOM 4335 O O . GLY A 1 550 ? -16.796 -23.390 -22.041 1.00 87.38 550 GLY A O 1
ATOM 4336 N N . PRO A 1 551 ? -14.590 -23.484 -21.699 1.00 87.38 551 PRO A N 1
ATOM 4337 C CA . PRO A 1 551 ? -13.372 -23.496 -20.886 1.00 87.38 551 PRO A CA 1
ATOM 4338 C C . PRO A 1 551 ? -12.863 -22.089 -20.501 1.00 87.38 551 PRO A C 1
ATOM 4340 O O . PRO A 1 551 ? -12.616 -21.271 -21.388 1.00 87.38 551 PRO A O 1
ATOM 4343 N N . PHE A 1 552 ? -12.642 -21.818 -19.206 1.00 84.50 552 PHE A N 1
ATOM 4344 C CA . PHE A 1 552 ? -11.988 -20.586 -18.717 1.00 84.50 552 PHE A CA 1
ATOM 4345 C C . PHE A 1 552 ? -10.550 -20.820 -18.244 1.00 84.50 552 PHE A C 1
ATOM 4347 O O . PHE A 1 552 ? -9.622 -20.168 -18.722 1.00 84.50 552 PHE A O 1
ATOM 4354 N N . ALA A 1 553 ? -10.370 -21.722 -17.282 1.00 85.88 553 ALA A N 1
ATOM 4355 C CA . ALA A 1 553 ? -9.092 -22.155 -16.727 1.00 85.88 553 ALA A CA 1
ATOM 4356 C C . ALA A 1 553 ? -8.624 -23.484 -17.341 1.00 85.88 553 ALA A C 1
ATOM 4358 O O . ALA A 1 553 ? -7.418 -23.756 -17.356 1.00 85.88 553 ALA A O 1
ATOM 4359 N N . ILE A 1 554 ? -9.551 -24.295 -17.867 1.00 92.00 554 ILE A N 1
ATOM 4360 C CA . ILE A 1 554 ? -9.216 -25.515 -18.607 1.00 92.00 554 ILE A CA 1
ATOM 4361 C C . ILE A 1 554 ? -8.604 -25.157 -19.978 1.00 92.00 554 ILE A C 1
ATOM 4363 O O . ILE A 1 554 ? -9.223 -24.430 -20.754 1.00 92.00 554 ILE A O 1
ATOM 4367 N N . PRO A 1 555 ? -7.403 -25.653 -20.334 1.00 90.06 555 PRO A N 1
ATOM 4368 C CA . PRO A 1 555 ? -6.739 -25.280 -21.582 1.00 90.06 555 PRO A CA 1
ATOM 4369 C C . PRO A 1 555 ? -7.459 -25.832 -22.814 1.00 90.06 555 PRO A C 1
ATOM 4371 O O . PRO A 1 555 ? -7.623 -27.043 -22.955 1.00 90.06 555 PRO A O 1
ATOM 4374 N N . SER A 1 556 ? -7.816 -24.957 -23.750 1.00 89.31 556 SER A N 1
ATOM 4375 C CA . SER A 1 556 ? -8.513 -25.279 -24.995 1.00 89.31 556 SER A CA 1
ATOM 4376 C C . SER A 1 556 ? -7.656 -25.000 -26.229 1.00 89.31 556 SER A C 1
ATOM 4378 O O . SER A 1 556 ? -6.603 -24.366 -26.153 1.00 89.31 556 SER A O 1
ATOM 4380 N N . LEU A 1 557 ? -8.132 -25.419 -27.406 1.00 81.12 557 LEU A N 1
ATOM 4381 C CA . LEU A 1 557 ? -7.486 -25.080 -28.681 1.00 81.12 557 LEU A CA 1
ATOM 4382 C C . LEU A 1 557 ? -7.309 -23.563 -28.873 1.00 81.12 557 LEU A C 1
ATOM 4384 O O . LEU A 1 557 ? -6.381 -23.148 -29.561 1.00 81.12 557 LEU A O 1
ATOM 4388 N N . GLN A 1 558 ? -8.167 -22.743 -28.255 1.00 79.06 558 GLN A N 1
ATOM 4389 C CA . GLN A 1 558 ? -8.092 -21.286 -28.332 1.00 79.06 558 GLN A CA 1
ATOM 4390 C C . GLN A 1 558 ? -7.041 -20.696 -27.380 1.00 79.06 558 GLN A C 1
ATOM 4392 O O . GLN A 1 558 ? -6.322 -19.780 -27.771 1.00 79.06 558 GLN A O 1
ATOM 4397 N N . SER A 1 559 ? -6.937 -21.202 -26.146 1.00 82.81 559 SER A N 1
ATOM 4398 C CA . SER A 1 559 ? -5.937 -20.728 -25.174 1.00 82.81 559 SER A CA 1
ATOM 4399 C C . SER A 1 559 ? -4.546 -21.329 -25.403 1.00 82.81 559 SER A C 1
ATOM 4401 O O . SER A 1 559 ? -3.555 -20.798 -24.906 1.00 82.81 559 SER A O 1
ATOM 4403 N N . GLY A 1 560 ? -4.472 -22.446 -26.133 1.00 88.19 560 GLY A N 1
ATOM 4404 C CA . GLY A 1 560 ? -3.282 -23.284 -26.230 1.00 88.19 560 GLY A CA 1
ATOM 4405 C C . GLY A 1 560 ? -3.086 -24.176 -24.993 1.00 88.19 560 GLY A C 1
ATOM 4406 O O . GLY A 1 560 ? -3.826 -24.048 -24.012 1.00 88.19 560 GLY A O 1
ATOM 4407 N N . PRO A 1 561 ? -2.105 -25.099 -25.035 1.00 92.56 561 PRO A N 1
ATOM 4408 C CA . PRO A 1 561 ? -1.814 -26.007 -23.930 1.00 92.56 561 PRO A CA 1
ATOM 4409 C C . PRO A 1 561 ? -1.256 -25.259 -22.715 1.00 92.56 561 PRO A C 1
ATOM 4411 O O . PRO A 1 561 ? -0.538 -24.265 -22.851 1.00 92.56 561 PRO A O 1
ATOM 4414 N N . HIS A 1 562 ? -1.535 -25.762 -21.512 1.00 92.94 562 HIS A N 1
ATOM 4415 C CA . HIS A 1 562 ? -1.070 -25.101 -20.294 1.00 92.94 562 HIS A CA 1
ATOM 4416 C C . HIS A 1 562 ? 0.470 -25.127 -20.168 1.00 92.94 562 HIS A C 1
ATOM 4418 O O . HIS A 1 562 ? 1.068 -26.197 -20.303 1.00 92.94 562 HIS A O 1
ATOM 4424 N N . PRO A 1 563 ? 1.143 -24.008 -19.824 1.00 90.81 563 PRO A N 1
ATOM 4425 C CA . PRO A 1 563 ? 2.606 -23.895 -19.908 1.00 90.81 563 PRO A CA 1
ATOM 4426 C C . PRO A 1 563 ? 3.433 -24.828 -19.012 1.00 90.81 563 PRO A C 1
ATOM 4428 O O . PRO A 1 563 ? 4.642 -24.935 -19.222 1.00 90.81 563 PRO A O 1
ATOM 4431 N N . LEU A 1 564 ? 2.842 -25.427 -17.969 1.00 90.56 564 LEU A N 1
ATOM 4432 C CA . LEU A 1 564 ? 3.554 -26.337 -17.053 1.00 90.56 564 LEU A CA 1
ATOM 4433 C C . LEU A 1 564 ? 3.198 -27.808 -17.243 1.00 90.56 564 LEU A C 1
ATOM 4435 O O . LEU A 1 564 ? 4.041 -28.673 -17.027 1.00 90.56 564 LEU A O 1
ATOM 4439 N N . THR A 1 565 ? 1.953 -28.094 -17.603 1.00 90.31 565 THR A N 1
ATOM 4440 C CA . THR A 1 565 ? 1.431 -29.464 -17.720 1.00 90.31 565 THR A CA 1
ATOM 4441 C C . THR A 1 565 ? 1.391 -29.924 -19.173 1.00 90.31 565 THR A C 1
ATOM 4443 O O . THR A 1 565 ? 1.266 -31.118 -19.421 1.00 90.31 565 THR A O 1
ATOM 4446 N N . ASN A 1 566 ? 1.484 -28.987 -20.126 1.00 92.38 566 ASN A N 1
ATOM 4447 C CA . ASN A 1 566 ? 1.262 -29.181 -21.560 1.00 92.38 566 ASN A CA 1
ATOM 4448 C C . ASN A 1 566 ? -0.090 -29.827 -21.899 1.00 92.38 566 ASN A C 1
ATOM 4450 O O . ASN A 1 566 ? -0.275 -30.324 -23.008 1.00 92.38 566 ASN A O 1
ATOM 4454 N N . ALA A 1 567 ? -1.030 -29.824 -20.952 1.00 90.50 567 ALA A N 1
ATOM 4455 C CA . ALA A 1 567 ? -2.338 -30.421 -21.137 1.00 90.50 567 ALA A CA 1
ATOM 4456 C C . ALA A 1 567 ? -3.226 -29.529 -22.004 1.00 90.50 567 ALA A C 1
ATOM 4458 O O . ALA A 1 567 ? -3.102 -28.301 -21.999 1.00 90.50 567 ALA A O 1
ATOM 4459 N N . LEU A 1 568 ? -4.132 -30.185 -22.713 1.00 92.44 568 LEU A N 1
ATOM 4460 C CA . LEU A 1 568 ? -5.191 -29.622 -23.533 1.00 92.44 568 LEU A CA 1
ATOM 4461 C C . LEU A 1 568 ? -6.427 -30.505 -23.333 1.00 92.44 568 LEU A C 1
ATOM 4463 O O . LEU A 1 568 ? -6.269 -31.663 -22.946 1.00 92.44 568 LEU A O 1
ATOM 4467 N N . LEU A 1 569 ? -7.621 -29.983 -23.615 1.00 92.25 569 LEU A N 1
ATOM 4468 C CA . LEU A 1 569 ? -8.856 -30.772 -23.649 1.00 92.25 569 LEU A CA 1
ATOM 4469 C C . LEU A 1 569 ? -8.680 -32.136 -24.365 1.00 92.25 569 LEU A C 1
ATOM 4471 O O . LEU A 1 569 ? -8.063 -32.173 -25.437 1.00 92.25 569 LEU A O 1
ATOM 4475 N N . PRO A 1 570 ? -9.278 -33.226 -23.840 1.00 93.88 570 PRO A N 1
ATOM 4476 C CA . PRO A 1 570 ? -10.052 -33.280 -22.596 1.00 93.88 570 PRO A CA 1
ATOM 4477 C C . PRO A 1 570 ? -9.174 -33.300 -21.333 1.00 93.88 570 PRO A C 1
ATOM 4479 O O . PRO A 1 570 ? -8.031 -33.756 -21.354 1.00 93.88 570 PRO A O 1
ATOM 4482 N N . VAL A 1 571 ? -9.716 -32.798 -20.219 1.00 95.19 571 VAL A N 1
ATOM 4483 C CA . VAL A 1 571 ? -9.030 -32.771 -18.915 1.00 95.19 571 VAL A CA 1
ATOM 4484 C C . VAL A 1 571 ? -9.876 -33.466 -17.847 1.00 95.19 571 VAL A C 1
ATOM 4486 O O . VAL A 1 571 ? -11.060 -33.165 -17.703 1.00 95.19 571 VAL A O 1
ATOM 4489 N N . THR A 1 572 ? -9.257 -34.357 -17.063 1.00 96.44 572 THR A N 1
ATOM 4490 C CA . THR A 1 572 ? -9.859 -34.910 -15.839 1.00 96.44 572 THR A CA 1
ATOM 4491 C C . THR A 1 572 ? -10.116 -33.798 -14.826 1.00 96.44 572 THR A C 1
ATOM 4493 O O . THR A 1 572 ? -9.163 -33.125 -14.429 1.00 96.44 572 THR A O 1
ATOM 4496 N N . MET A 1 573 ? -11.363 -33.637 -14.384 1.00 95.38 573 MET A N 1
ATOM 4497 C CA . MET A 1 573 ? -11.754 -32.592 -13.432 1.00 95.38 573 MET A CA 1
ATOM 4498 C C . MET A 1 573 ? -11.471 -32.948 -11.961 1.00 95.38 573 MET A C 1
ATOM 4500 O O . MET A 1 573 ? -11.105 -34.080 -11.638 1.00 95.38 573 MET A O 1
ATOM 4504 N N . GLY A 1 574 ? -11.666 -31.979 -11.062 1.00 93.81 574 GLY A N 1
ATOM 4505 C CA . GLY A 1 574 ? -11.595 -32.148 -9.607 1.00 93.81 574 GLY A CA 1
ATOM 4506 C C . GLY A 1 574 ? -10.271 -31.670 -9.024 1.00 93.81 574 GLY A C 1
ATOM 4507 O O . GLY A 1 574 ? -9.225 -32.282 -9.237 1.00 93.81 574 GLY A O 1
ATOM 4508 N N . HIS A 1 575 ? -10.315 -30.569 -8.286 1.00 94.44 575 HIS A N 1
ATOM 4509 C CA . HIS A 1 575 ? -9.136 -29.940 -7.685 1.00 94.44 575 HIS A CA 1
ATOM 4510 C C . HIS A 1 575 ? -9.229 -29.813 -6.160 1.00 94.44 575 HIS A C 1
ATOM 4512 O O . HIS A 1 575 ? -8.267 -29.381 -5.537 1.00 94.44 575 HIS A O 1
ATOM 4518 N N . GLU A 1 576 ? -10.339 -30.254 -5.567 1.00 93.25 576 GLU A N 1
ATOM 4519 C CA . GLU A 1 576 ? -10.544 -30.335 -4.121 1.00 93.25 576 GLU A CA 1
ATOM 4520 C C . GLU A 1 576 ? -10.754 -31.814 -3.770 1.00 93.25 576 GLU A C 1
ATOM 4522 O O . GLU A 1 576 ? -11.822 -32.365 -4.024 1.00 93.25 576 GLU A O 1
ATOM 4527 N N . PHE A 1 577 ? -9.718 -32.524 -3.308 1.00 95.25 577 PHE A N 1
ATOM 4528 C CA . PHE A 1 577 ? -9.836 -33.966 -3.064 1.00 95.25 577 PHE A CA 1
ATOM 4529 C C . PHE A 1 577 ? -8.917 -34.497 -1.965 1.00 95.25 577 PHE A C 1
ATOM 4531 O O . PHE A 1 577 ? -7.825 -33.983 -1.706 1.00 95.25 577 PHE A O 1
ATOM 4538 N N . THR A 1 578 ? -9.360 -35.595 -1.360 1.00 96.06 578 THR A N 1
ATOM 4539 C CA . THR A 1 578 ? -8.629 -36.364 -0.355 1.00 96.06 578 THR A CA 1
ATOM 4540 C C . THR A 1 578 ? -8.607 -37.842 -0.715 1.00 96.06 578 THR A C 1
ATOM 4542 O O . THR A 1 578 ? -9.401 -38.350 -1.513 1.00 96.06 578 THR A O 1
ATOM 4545 N N . GLY A 1 579 ? -7.660 -38.563 -0.129 1.00 95.06 579 GLY A N 1
ATOM 4546 C CA . GLY A 1 579 ? -7.533 -39.990 -0.371 1.00 95.06 579 GLY A CA 1
ATOM 4547 C C . GLY A 1 579 ? -6.438 -40.626 0.457 1.00 95.06 579 GLY A C 1
ATOM 4548 O O . GLY A 1 579 ? -5.952 -40.049 1.435 1.00 95.06 579 GLY A O 1
ATOM 4549 N N . ARG A 1 580 ? -6.024 -41.824 0.046 1.00 95.44 580 ARG A N 1
ATOM 4550 C CA . ARG A 1 580 ? -4.934 -42.556 0.696 1.00 95.44 580 ARG A CA 1
ATOM 4551 C C . ARG A 1 580 ? -3.798 -42.855 -0.258 1.00 95.44 580 ARG A C 1
ATOM 4553 O O . ARG A 1 580 ? -3.996 -43.195 -1.423 1.00 95.44 580 ARG A O 1
ATOM 4560 N N . ILE A 1 581 ? -2.574 -42.773 0.261 1.00 95.44 581 ILE A N 1
ATOM 4561 C CA . ILE A 1 581 ? -1.374 -43.098 -0.513 1.00 95.44 581 ILE A CA 1
ATOM 4562 C C . ILE A 1 581 ? -1.396 -44.587 -0.882 1.00 95.44 581 ILE A C 1
ATOM 4564 O O . ILE A 1 581 ? -1.240 -45.456 -0.020 1.00 95.44 581 ILE A O 1
ATOM 4568 N N . LYS A 1 582 ? -1.526 -44.889 -2.176 1.00 94.00 582 LYS A N 1
ATOM 4569 C CA . LYS A 1 582 ? -1.480 -46.251 -2.723 1.00 94.00 582 LYS A CA 1
ATOM 4570 C C . LYS A 1 582 ? -0.050 -46.717 -2.966 1.00 94.00 582 LYS A C 1
ATOM 4572 O O . LYS A 1 582 ? 0.277 -47.878 -2.697 1.00 94.00 582 LYS A O 1
ATOM 4577 N N . TYR A 1 583 ? 0.790 -45.807 -3.455 1.00 93.06 583 TYR A N 1
ATOM 4578 C CA . TYR A 1 583 ? 2.199 -46.042 -3.751 1.00 93.06 583 TYR A CA 1
ATOM 4579 C C . TYR A 1 583 ? 3.031 -44.786 -3.479 1.00 93.06 583 TYR A C 1
ATOM 4581 O O . TYR A 1 583 ? 2.631 -43.680 -3.836 1.00 93.06 583 TYR A O 1
ATOM 4589 N N . VAL A 1 584 ? 4.207 -44.985 -2.885 1.00 92.75 584 VAL A N 1
ATOM 4590 C CA . VAL A 1 584 ? 5.231 -43.962 -2.666 1.00 92.75 584 VAL A CA 1
ATOM 4591 C C . VAL A 1 584 ? 6.591 -44.528 -3.111 1.00 92.75 584 VAL A C 1
ATOM 4593 O O . VAL A 1 584 ? 6.915 -45.656 -2.730 1.00 92.75 584 VAL A O 1
ATOM 4596 N N . PRO A 1 585 ? 7.375 -43.793 -3.916 1.00 88.31 585 PRO A N 1
ATOM 4597 C CA . PRO A 1 585 ? 8.749 -44.162 -4.254 1.00 88.31 585 PRO A CA 1
ATOM 4598 C C . PRO A 1 585 ? 9.649 -44.313 -3.022 1.00 88.31 585 PRO A C 1
ATOM 4600 O O . PRO A 1 585 ? 9.557 -43.530 -2.079 1.00 88.31 585 PRO A O 1
ATOM 4603 N N . GLU A 1 586 ? 10.590 -45.262 -3.056 1.00 85.94 586 GLU A N 1
ATOM 4604 C CA . GLU A 1 586 ? 11.541 -45.497 -1.950 1.00 85.94 586 GLU A CA 1
ATOM 4605 C C . GLU A 1 586 ? 12.424 -44.276 -1.634 1.00 85.94 586 GLU A C 1
ATOM 4607 O O . GLU A 1 586 ? 12.908 -44.124 -0.513 1.00 85.94 586 GLU A O 1
ATOM 4612 N N . SER A 1 587 ? 12.616 -43.379 -2.606 1.00 86.12 587 SER A N 1
ATOM 4613 C CA . SER A 1 587 ? 13.359 -42.122 -2.449 1.00 86.12 587 SER A CA 1
ATOM 4614 C C . SER A 1 587 ? 12.678 -41.117 -1.506 1.00 86.12 587 SER A C 1
ATOM 4616 O O . SER A 1 587 ? 13.331 -40.179 -1.042 1.00 86.12 587 SER A O 1
ATOM 4618 N N . ILE A 1 588 ? 11.391 -41.301 -1.194 1.00 88.00 588 ILE A N 1
ATOM 4619 C CA . ILE A 1 588 ? 10.578 -40.382 -0.393 1.00 88.00 588 ILE A CA 1
ATOM 4620 C C . ILE A 1 588 ? 10.331 -40.999 0.987 1.00 88.00 588 ILE A C 1
ATOM 4622 O O . ILE A 1 588 ? 9.425 -41.800 1.189 1.00 88.00 588 ILE A O 1
ATOM 4626 N N . SER A 1 589 ? 11.137 -40.602 1.974 1.00 87.06 589 SER A N 1
ATOM 4627 C CA . SER A 1 589 ? 11.123 -41.206 3.317 1.00 87.06 589 SER A CA 1
ATOM 4628 C C . SER A 1 589 ? 10.058 -40.660 4.279 1.00 87.06 589 SER A C 1
ATOM 4630 O O . SER A 1 589 ? 9.788 -41.282 5.306 1.00 87.06 589 SER A O 1
ATOM 4632 N N . HIS A 1 590 ? 9.473 -39.494 3.986 1.00 88.88 590 HIS A N 1
ATOM 4633 C CA . HIS A 1 590 ? 8.531 -38.804 4.878 1.00 88.88 590 HIS A CA 1
ATOM 4634 C C . HIS A 1 590 ? 7.059 -39.183 4.644 1.00 88.88 590 HIS A C 1
ATOM 4636 O O . HIS A 1 590 ? 6.216 -38.853 5.474 1.00 88.88 590 HIS A O 1
ATOM 4642 N N . LEU A 1 591 ? 6.759 -39.900 3.557 1.00 92.88 591 LEU A N 1
ATOM 4643 C CA . LEU A 1 591 ? 5.424 -40.395 3.220 1.00 92.88 591 LEU A CA 1
ATOM 4644 C C . LEU A 1 591 ? 5.406 -41.925 3.250 1.00 92.88 591 LEU A C 1
ATOM 4646 O O . LEU A 1 591 ? 6.410 -42.582 2.983 1.00 92.88 591 LEU A O 1
ATOM 4650 N N . LYS A 1 592 ? 4.256 -42.507 3.586 1.00 93.31 592 LYS A N 1
ATOM 4651 C CA . LYS A 1 592 ? 4.052 -43.951 3.724 1.00 93.31 592 LYS A CA 1
ATOM 4652 C C . LYS A 1 592 ? 2.738 -44.361 3.077 1.00 93.31 592 LYS A C 1
ATOM 4654 O O . LYS A 1 592 ? 1.726 -43.673 3.182 1.00 93.31 592 LYS A O 1
ATOM 4659 N N . LYS A 1 593 ? 2.742 -45.541 2.458 1.00 94.44 593 LYS A N 1
ATOM 4660 C CA . LYS A 1 593 ? 1.524 -46.181 1.953 1.00 94.44 593 LYS A CA 1
ATOM 4661 C C . LYS A 1 593 ? 0.465 -46.288 3.061 1.00 94.44 593 LYS A C 1
ATOM 4663 O O . LYS A 1 593 ? 0.791 -46.660 4.185 1.00 94.44 593 LYS A O 1
ATOM 4668 N N . GLY A 1 594 ? -0.789 -46.000 2.717 1.00 93.62 594 GLY A N 1
ATOM 4669 C CA . GLY A 1 594 ? -1.955 -46.072 3.603 1.00 93.62 594 GLY A CA 1
ATOM 4670 C C . GLY A 1 594 ? -2.302 -44.774 4.338 1.00 93.62 594 GLY A C 1
ATOM 4671 O O . GLY A 1 594 ? -3.410 -44.671 4.862 1.00 93.62 594 GLY A O 1
ATOM 4672 N N . GLN A 1 595 ? -1.407 -43.779 4.348 1.00 93.56 595 GLN A N 1
ATOM 4673 C CA . GLN A 1 595 ? -1.676 -42.493 4.995 1.00 93.56 595 GLN A CA 1
ATOM 4674 C C . GLN A 1 595 ? -2.829 -41.754 4.315 1.00 93.56 595 GLN A C 1
ATOM 4676 O O . GLN A 1 595 ? -2.849 -41.645 3.087 1.00 93.56 595 GLN A O 1
ATOM 4681 N N . ALA A 1 596 ? -3.745 -41.239 5.136 1.00 93.56 596 ALA A N 1
ATOM 4682 C CA . ALA A 1 596 ? -4.760 -40.267 4.754 1.00 93.56 596 ALA A CA 1
ATOM 4683 C C . ALA A 1 596 ? -4.105 -38.930 4.388 1.00 93.56 596 ALA A C 1
ATOM 4685 O O . ALA A 1 596 ? -3.252 -38.431 5.128 1.00 93.56 596 ALA A O 1
ATOM 4686 N N . VAL A 1 597 ? -4.481 -38.362 3.243 1.00 94.19 597 VAL A N 1
ATOM 4687 C CA . VAL A 1 597 ? -3.868 -37.142 2.712 1.00 94.19 597 VAL A CA 1
ATOM 4688 C C . VAL A 1 597 ? -4.888 -36.205 2.074 1.00 94.19 597 VAL A C 1
ATOM 4690 O O . VAL A 1 597 ? -5.880 -36.649 1.493 1.00 94.19 597 VAL A O 1
ATOM 4693 N N . VAL A 1 598 ? -4.584 -34.911 2.138 1.00 94.75 598 VAL A N 1
ATOM 4694 C CA . VAL A 1 598 ? -5.152 -33.861 1.285 1.00 94.75 598 VAL A CA 1
ATOM 4695 C C . VAL A 1 598 ? -4.068 -33.369 0.326 1.00 94.75 598 VAL A C 1
ATOM 4697 O O . VAL A 1 598 ? -2.873 -33.426 0.641 1.00 94.75 598 VAL A O 1
ATOM 4700 N N . VAL A 1 599 ? -4.466 -32.941 -0.868 1.00 93.94 599 VAL A N 1
ATOM 4701 C CA . VAL A 1 599 ? -3.535 -32.535 -1.924 1.00 93.94 599 VAL A CA 1
ATOM 4702 C C . VAL A 1 599 ? -3.637 -31.042 -2.186 1.00 93.94 599 VAL A C 1
ATOM 4704 O O . VAL A 1 599 ? -4.721 -30.537 -2.435 1.00 93.94 599 VAL A O 1
ATOM 4707 N N . ASP A 1 600 ? -2.495 -30.353 -2.214 1.00 93.25 600 ASP A N 1
ATOM 4708 C CA . ASP A 1 600 ? -2.384 -29.018 -2.802 1.00 93.25 600 ASP A CA 1
ATOM 4709 C C . ASP A 1 600 ? -2.416 -29.143 -4.340 1.00 93.25 600 ASP A C 1
ATOM 4711 O O . ASP A 1 600 ? -1.436 -29.599 -4.945 1.00 93.25 600 ASP A O 1
ATOM 4715 N N . PRO A 1 601 ? -3.501 -28.734 -5.021 1.00 92.69 601 PRO A N 1
ATOM 4716 C CA . PRO A 1 601 ? -3.641 -28.946 -6.458 1.00 92.69 601 PRO A CA 1
ATOM 4717 C C . PRO A 1 601 ? -2.740 -28.021 -7.291 1.00 92.69 601 PRO A C 1
ATOM 4719 O O . PRO A 1 601 ? -2.711 -28.131 -8.516 1.00 92.69 601 PRO A O 1
ATOM 4722 N N . ARG A 1 602 ? -2.010 -27.070 -6.694 1.00 92.56 602 ARG A N 1
ATOM 4723 C CA . ARG A 1 602 ? -1.323 -26.014 -7.450 1.00 92.56 602 ARG A CA 1
ATOM 4724 C C . ARG A 1 602 ? -0.109 -26.527 -8.227 1.00 92.56 602 ARG A C 1
ATOM 4726 O O . ARG A 1 602 ? 0.822 -27.139 -7.694 1.00 92.56 602 ARG A O 1
ATOM 4733 N N . TYR A 1 603 ? -0.035 -26.122 -9.490 1.00 92.00 603 TYR A N 1
ATOM 4734 C CA . TYR A 1 603 ? 1.171 -26.130 -10.310 1.00 92.00 603 TYR A CA 1
ATOM 4735 C C . TYR A 1 603 ? 1.809 -24.746 -10.342 1.00 92.00 603 TYR A C 1
ATOM 4737 O O . TYR A 1 603 ? 1.145 -23.732 -10.540 1.00 92.00 603 TYR A O 1
ATOM 4745 N N . TYR A 1 604 ? 3.130 -24.708 -10.193 1.00 93.00 604 TYR A N 1
ATOM 4746 C CA . TYR A 1 604 ? 3.911 -23.477 -10.231 1.00 93.00 604 TYR A CA 1
ATOM 4747 C C . TYR A 1 604 ? 5.322 -23.750 -10.762 1.00 93.00 604 TYR A C 1
ATOM 4749 O O . TYR A 1 604 ? 5.867 -24.841 -10.598 1.00 93.00 604 TYR A O 1
ATOM 4757 N N . CYS A 1 605 ? 5.926 -22.757 -11.420 1.00 89.19 605 CYS A N 1
ATOM 4758 C CA . CYS A 1 605 ? 7.143 -22.939 -12.220 1.00 89.19 605 CYS A CA 1
ATOM 4759 C C . CYS A 1 605 ? 8.460 -22.877 -11.429 1.00 89.19 605 CYS A C 1
ATOM 4761 O O . CYS A 1 605 ? 9.530 -23.068 -12.009 1.00 89.19 605 CYS A O 1
ATOM 4763 N N . SER A 1 606 ? 8.403 -22.524 -10.139 1.00 85.56 606 SER A N 1
ATOM 4764 C CA . SER A 1 606 ? 9.555 -22.397 -9.225 1.00 85.56 606 SER A CA 1
ATOM 4765 C C . SER A 1 606 ? 10.664 -21.420 -9.660 1.00 85.56 606 SER A C 1
ATOM 4767 O O . SER A 1 606 ? 11.694 -21.321 -9.000 1.00 85.56 606 SER A O 1
ATOM 4769 N N . SER A 1 607 ? 10.463 -20.675 -10.750 1.00 86.19 607 SER A N 1
ATOM 4770 C CA . SER A 1 607 ? 11.497 -19.869 -11.415 1.00 86.19 607 SER A CA 1
ATOM 4771 C C . SER A 1 607 ? 11.073 -18.426 -11.694 1.00 86.19 607 SER A C 1
ATOM 4773 O O . SER A 1 607 ? 11.939 -17.567 -11.858 1.00 86.19 607 SER A O 1
ATOM 4775 N N . CYS A 1 608 ? 9.769 -18.126 -11.708 1.00 72.44 608 CYS A N 1
ATOM 4776 C CA . CYS A 1 608 ? 9.268 -16.757 -11.834 1.00 72.44 608 CYS A CA 1
ATOM 4777 C C . CYS A 1 608 ? 9.420 -15.986 -10.516 1.00 72.44 608 CYS A C 1
ATOM 4779 O O . CYS A 1 608 ? 9.601 -16.572 -9.443 1.00 72.44 608 CYS A O 1
ATOM 4781 N N . THR A 1 609 ? 9.322 -14.656 -10.589 1.00 77.56 609 THR A N 1
ATOM 4782 C CA . THR A 1 609 ? 9.528 -13.767 -9.435 1.00 77.56 609 THR A CA 1
ATOM 4783 C C . THR A 1 609 ? 8.667 -14.159 -8.224 1.00 77.56 609 THR A C 1
ATOM 4785 O O . THR A 1 609 ? 9.246 -14.305 -7.145 1.00 77.56 609 THR A O 1
ATOM 4788 N N . PRO A 1 610 ? 7.351 -14.414 -8.369 1.00 76.12 610 PRO A N 1
ATOM 4789 C CA . PRO A 1 610 ? 6.515 -14.942 -7.289 1.00 76.12 610 PRO A CA 1
ATOM 4790 C C . PRO A 1 610 ? 7.059 -16.224 -6.642 1.00 76.12 610 PRO A C 1
ATOM 4792 O O . PRO A 1 610 ? 7.280 -16.264 -5.431 1.00 76.12 610 PRO A O 1
ATOM 4795 N N . CYS A 1 611 ? 7.377 -17.250 -7.440 1.00 78.56 611 CYS A N 1
ATOM 4796 C CA . CYS A 1 611 ? 7.842 -18.531 -6.911 1.00 78.56 611 CYS A CA 1
ATOM 4797 C C . CYS A 1 611 ? 9.201 -18.441 -6.206 1.00 78.56 611 CYS A C 1
ATOM 4799 O O . CYS A 1 611 ? 9.399 -19.088 -5.181 1.00 78.56 611 CYS A O 1
ATOM 4801 N N . LEU A 1 612 ? 10.126 -17.613 -6.707 1.00 74.94 612 LEU A N 1
ATOM 4802 C CA . LEU A 1 612 ? 11.427 -17.382 -6.063 1.00 74.94 612 LEU A CA 1
ATOM 4803 C C . LEU A 1 612 ? 11.306 -16.700 -4.689 1.00 74.94 612 LEU A C 1
ATOM 4805 O O . LEU A 1 612 ? 12.259 -16.722 -3.910 1.00 74.94 612 LEU A O 1
ATOM 4809 N N . HIS A 1 613 ? 10.153 -16.095 -4.398 1.00 71.81 613 HIS A N 1
ATOM 4810 C CA . HIS A 1 613 ? 9.824 -15.489 -3.109 1.00 71.81 613 HIS A CA 1
ATOM 4811 C C . HIS A 1 613 ? 8.738 -16.288 -2.372 1.00 71.81 613 HIS A C 1
ATOM 4813 O O . HIS A 1 613 ? 8.007 -15.717 -1.568 1.00 71.81 613 HIS A O 1
ATOM 4819 N N . THR A 1 614 ? 8.622 -17.596 -2.644 1.00 78.19 614 THR A N 1
ATOM 4820 C CA . THR A 1 614 ? 7.671 -18.531 -2.004 1.00 78.19 614 THR A CA 1
ATOM 4821 C C . THR A 1 614 ? 6.181 -18.202 -2.189 1.00 78.19 614 THR A C 1
ATOM 4823 O O . THR A 1 614 ? 5.337 -18.897 -1.642 1.00 78.19 614 THR A O 1
ATOM 4826 N N . ALA A 1 615 ? 5.836 -17.213 -3.022 1.00 80.38 615 ALA A N 1
ATOM 4827 C CA . ALA A 1 615 ? 4.462 -16.862 -3.390 1.00 80.38 615 ALA A CA 1
ATOM 4828 C C . ALA A 1 615 ? 4.017 -17.677 -4.615 1.00 80.38 615 ALA A C 1
ATOM 4830 O O . ALA A 1 615 ? 3.796 -17.153 -5.710 1.00 80.38 615 ALA A O 1
ATOM 4831 N N . THR A 1 616 ? 3.982 -18.999 -4.466 1.00 83.88 616 THR A N 1
ATOM 4832 C CA . THR A 1 616 ? 3.696 -19.932 -5.567 1.00 83.88 616 THR A CA 1
ATOM 4833 C C . THR A 1 616 ? 2.271 -19.800 -6.107 1.00 83.88 616 THR A C 1
ATOM 4835 O O . THR A 1 616 ? 2.059 -20.010 -7.298 1.00 83.88 616 THR A O 1
ATOM 4838 N N . ASN A 1 617 ? 1.327 -19.355 -5.278 1.00 82.06 617 ASN A N 1
ATOM 4839 C CA . ASN A 1 617 ? -0.052 -19.029 -5.649 1.00 82.06 617 ASN A CA 1
ATOM 4840 C C . ASN A 1 617 ? -0.184 -17.808 -6.579 1.00 82.06 617 ASN A C 1
ATOM 4842 O O . ASN A 1 617 ? -1.235 -17.610 -7.175 1.00 82.06 617 ASN A O 1
ATOM 4846 N N . SER A 1 618 ? 0.854 -16.979 -6.707 1.00 82.94 618 SER A N 1
ATOM 4847 C CA . SER A 1 618 ? 0.890 -15.864 -7.663 1.00 82.94 618 SER A CA 1
ATOM 4848 C C . SER A 1 618 ? 1.792 -16.166 -8.858 1.00 82.94 618 SER A C 1
ATOM 4850 O O . SER A 1 618 ? 2.259 -15.246 -9.522 1.00 82.94 618 SER A O 1
ATOM 4852 N N . CYS A 1 619 ? 2.104 -17.441 -9.114 1.00 86.81 619 CYS A N 1
ATOM 4853 C CA . CYS A 1 619 ? 2.950 -17.836 -10.233 1.00 86.81 619 CYS A CA 1
ATOM 4854 C C . CYS A 1 619 ? 2.384 -17.323 -11.568 1.00 86.81 619 CYS A C 1
ATOM 4856 O O . CYS A 1 619 ? 1.215 -17.513 -11.874 1.00 86.81 619 CYS A O 1
ATOM 4858 N N . GLU A 1 620 ? 3.248 -16.751 -12.408 1.00 86.50 620 GLU A N 1
ATOM 4859 C CA . GLU A 1 620 ? 2.882 -16.279 -13.756 1.00 86.50 620 GLU A CA 1
ATOM 4860 C C . GLU A 1 620 ? 2.427 -17.418 -14.687 1.00 86.50 620 GLU A C 1
ATOM 4862 O O . GLU A 1 620 ? 1.810 -17.176 -15.717 1.00 86.50 620 GLU A O 1
ATOM 4867 N N . LYS A 1 621 ? 2.759 -18.664 -14.335 1.00 90.56 621 LYS A N 1
ATOM 4868 C CA . LYS A 1 621 ? 2.362 -19.890 -15.040 1.00 90.56 621 LYS A CA 1
ATOM 4869 C C . LYS A 1 621 ? 1.516 -20.792 -14.140 1.00 90.56 621 LYS A C 1
ATOM 4871 O O . LYS A 1 621 ? 1.642 -22.011 -14.230 1.00 90.56 621 LYS A O 1
ATOM 4876 N N . ILE A 1 622 ? 0.789 -20.208 -13.186 1.00 93.12 622 ILE A N 1
ATOM 4877 C CA . ILE A 1 622 ? -0.008 -20.985 -12.239 1.00 93.12 622 ILE A CA 1
ATOM 4878 C C . ILE A 1 622 ? -1.014 -21.860 -12.982 1.00 93.12 622 ILE A C 1
ATOM 4880 O O . ILE A 1 622 ? -1.634 -21.424 -13.948 1.00 93.12 622 ILE A O 1
ATOM 4884 N N . GLY A 1 623 ? -1.177 -23.080 -12.490 1.00 92.50 623 GLY A N 1
ATOM 4885 C CA . GLY A 1 623 ? -2.258 -23.963 -12.891 1.00 92.50 623 GLY A CA 1
ATOM 4886 C C . GLY A 1 623 ? -2.739 -24.777 -11.706 1.00 92.50 623 GLY A C 1
ATOM 4887 O O . GLY A 1 623 ? -2.134 -24.743 -10.635 1.00 92.50 623 GLY A O 1
ATOM 4888 N N . PHE A 1 624 ? -3.802 -25.536 -11.914 1.00 93.88 624 PHE A N 1
ATOM 4889 C CA . PHE A 1 624 ? -4.394 -26.389 -10.892 1.00 93.88 624 PHE A CA 1
ATOM 4890 C C . PHE A 1 624 ? -4.603 -27.790 -11.465 1.00 93.88 624 PHE A C 1
ATOM 4892 O O . PHE A 1 624 ? -5.144 -27.943 -12.555 1.00 93.88 624 PHE A O 1
ATOM 4899 N N . MET A 1 625 ? -4.149 -28.821 -10.763 1.00 93.81 625 MET A N 1
ATOM 4900 C CA . MET A 1 625 ? -4.556 -30.206 -10.995 1.00 93.81 625 MET A CA 1
ATOM 4901 C C . MET A 1 625 ? -6.082 -30.270 -10.978 1.00 93.81 625 MET A C 1
ATOM 4903 O O . MET A 1 625 ? -6.675 -29.612 -10.140 1.00 93.81 625 MET A O 1
ATOM 4907 N N . GLY A 1 626 ? -6.715 -30.971 -11.919 1.00 92.75 626 GLY A N 1
ATOM 4908 C CA . GLY A 1 626 ? -8.175 -30.940 -12.080 1.00 92.75 626 GLY A CA 1
ATOM 4909 C C . GLY A 1 626 ? -8.737 -29.809 -12.953 1.00 92.75 626 GLY A C 1
ATOM 4910 O O . GLY A 1 626 ? -9.909 -29.850 -13.298 1.00 92.75 626 GLY A O 1
ATOM 4911 N N . LEU A 1 627 ? -7.930 -28.818 -13.353 1.00 94.12 627 LEU A N 1
ATOM 4912 C CA . LEU A 1 627 ? -8.345 -27.760 -14.294 1.00 94.12 627 LEU A CA 1
ATOM 4913 C C . LEU A 1 627 ? -7.318 -27.593 -15.420 1.00 94.12 627 LEU A C 1
ATOM 4915 O O . LEU A 1 627 ? -7.611 -27.680 -16.604 1.00 94.12 627 LEU A O 1
ATOM 4919 N N . SER A 1 628 ? -6.054 -27.441 -15.053 1.00 93.88 628 SER A N 1
ATOM 4920 C CA . SER A 1 628 ? -4.921 -27.264 -15.958 1.00 93.88 628 SER A CA 1
ATOM 4921 C C . SER A 1 628 ? -4.266 -28.588 -16.375 1.00 93.88 628 SER A C 1
ATOM 4923 O O . SER A 1 628 ? -3.172 -28.570 -16.935 1.00 93.88 628 SER A O 1
ATOM 4925 N N . GLY A 1 629 ? -4.893 -29.737 -16.103 1.00 90.56 629 GLY A N 1
ATOM 4926 C CA . GLY A 1 629 ? -4.409 -31.075 -16.464 1.00 90.56 629 GLY A CA 1
ATOM 4927 C C . GLY A 1 629 ? -3.564 -31.787 -15.401 1.00 90.56 629 GLY A C 1
ATOM 4928 O O . GLY A 1 629 ? -3.475 -31.359 -14.254 1.00 90.56 629 GLY A O 1
ATOM 4929 N N . GLY A 1 630 ? -2.934 -32.901 -15.790 1.00 83.94 630 GLY A N 1
ATOM 4930 C CA . GLY A 1 630 ? -2.124 -33.742 -14.892 1.00 83.94 630 GLY A CA 1
ATOM 4931 C C . GLY A 1 630 ? -2.918 -34.722 -14.013 1.00 83.94 630 GLY A C 1
ATOM 4932 O O . GLY A 1 630 ? -2.357 -35.249 -13.058 1.00 83.94 630 GLY A O 1
ATOM 4933 N N . GLY A 1 631 ? -4.189 -34.975 -14.344 1.00 87.69 631 GLY A N 1
ATOM 4934 C CA . GLY A 1 631 ? -5.131 -35.743 -13.518 1.00 87.69 631 GLY A CA 1
ATOM 4935 C C . GLY A 1 631 ? -5.933 -34.838 -12.578 1.00 87.69 631 GLY A C 1
ATOM 4936 O O . GLY A 1 631 ? -5.589 -33.670 -12.420 1.00 87.69 631 GLY A O 1
ATOM 4937 N N . GLY A 1 632 ? -7.014 -35.350 -11.993 1.00 93.12 632 GLY A N 1
ATOM 4938 C CA . GLY A 1 632 ? -7.897 -34.602 -11.092 1.00 93.12 632 GLY A CA 1
ATOM 4939 C C . GLY A 1 632 ? -8.672 -35.540 -10.167 1.00 93.12 632 GLY A C 1
ATOM 4940 O O . GLY A 1 632 ? -8.776 -36.733 -10.444 1.00 93.12 632 GLY A O 1
ATOM 4941 N N . GLY A 1 633 ? -9.179 -35.012 -9.058 1.00 95.00 633 GLY A N 1
ATOM 4942 C CA . GLY A 1 633 ? -9.874 -35.745 -8.001 1.00 95.00 633 GLY A CA 1
ATOM 4943 C C . GLY A 1 633 ? -11.209 -36.369 -8.411 1.00 95.00 633 GLY A C 1
ATOM 4944 O O . GLY A 1 633 ? -11.654 -37.311 -7.767 1.00 95.00 633 GLY A O 1
ATOM 4945 N N . LEU A 1 634 ? -11.826 -35.953 -9.522 1.00 96.38 634 LEU A N 1
ATOM 4946 C CA . LEU A 1 634 ? -12.967 -36.670 -10.105 1.00 96.38 634 LEU A CA 1
ATOM 4947 C C . LEU A 1 634 ? -12.478 -37.885 -10.915 1.00 96.38 634 LEU A C 1
ATOM 4949 O O . LEU A 1 634 ? -12.851 -38.083 -12.072 1.00 96.38 634 LEU A O 1
ATOM 4953 N N . SER A 1 635 ? -11.604 -38.690 -10.311 1.00 96.62 635 SER A N 1
ATOM 4954 C CA . SER A 1 635 ? -11.097 -39.961 -10.824 1.00 96.62 635 SER A CA 1
ATOM 4955 C C . SER A 1 635 ? -10.697 -40.890 -9.682 1.00 96.62 635 SER A C 1
ATOM 4957 O O . SER A 1 635 ? -10.535 -40.446 -8.553 1.00 96.62 635 SER A O 1
ATOM 4959 N N . GLU A 1 636 ? -10.537 -42.183 -9.961 1.00 96.31 636 GLU A N 1
ATOM 4960 C CA . GLU A 1 636 ? -10.229 -43.172 -8.914 1.00 96.31 636 GLU A CA 1
ATOM 4961 C C . GLU A 1 636 ? -8.773 -43.074 -8.409 1.00 96.31 636 GLU A C 1
ATOM 4963 O O . GLU A 1 636 ? -8.500 -43.361 -7.242 1.00 96.31 636 GLU A O 1
ATOM 4968 N N . PHE A 1 637 ? -7.827 -42.641 -9.256 1.00 95.69 637 PHE A N 1
ATOM 4969 C CA . PHE A 1 637 ? -6.413 -42.499 -8.893 1.00 95.69 637 PHE A CA 1
ATOM 4970 C C . PHE A 1 637 ? -5.772 -41.245 -9.481 1.00 95.69 637 PHE A C 1
ATOM 4972 O O . PHE A 1 637 ? -6.007 -40.879 -10.630 1.00 95.69 637 PHE A O 1
ATOM 4979 N N . VAL A 1 638 ? -4.845 -40.642 -8.739 1.00 94.69 638 VAL A N 1
ATOM 4980 C CA . VAL A 1 638 ? -4.096 -39.469 -9.204 1.00 94.69 638 VAL A CA 1
ATOM 4981 C C . VAL A 1 638 ? -2.626 -39.532 -8.798 1.00 94.69 638 VAL A C 1
ATOM 4983 O O . VAL A 1 638 ? -2.282 -39.958 -7.695 1.00 94.69 638 VAL A O 1
ATOM 4986 N N . ALA A 1 639 ? -1.739 -39.131 -9.715 1.00 93.56 639 ALA A N 1
ATOM 4987 C CA . ALA A 1 639 ? -0.297 -39.076 -9.490 1.00 93.56 639 ALA A CA 1
ATOM 4988 C C . ALA A 1 639 ? 0.141 -37.647 -9.142 1.00 93.56 639 ALA A C 1
ATOM 4990 O O . ALA A 1 639 ? 0.097 -36.734 -9.970 1.00 93.56 639 ALA A O 1
ATOM 4991 N N . VAL A 1 640 ? 0.610 -37.456 -7.914 1.00 93.00 640 VAL A N 1
ATOM 4992 C CA . VAL A 1 640 ? 0.851 -36.136 -7.321 1.00 93.00 640 VAL A CA 1
ATOM 4993 C C . VAL A 1 640 ? 2.330 -35.957 -6.992 1.00 93.00 640 VAL A C 1
ATOM 4995 O O . VAL A 1 640 ? 3.048 -36.921 -6.728 1.00 93.00 640 VAL A O 1
ATOM 4998 N N . ARG A 1 641 ? 2.821 -34.713 -7.048 1.00 90.81 641 ARG A N 1
ATOM 4999 C CA . ARG A 1 641 ? 4.183 -34.398 -6.590 1.00 90.81 641 ARG A CA 1
ATOM 5000 C C . ARG A 1 641 ? 4.268 -34.583 -5.072 1.00 90.81 641 ARG A C 1
ATOM 5002 O O . ARG A 1 641 ? 3.348 -34.133 -4.395 1.00 90.81 641 ARG A O 1
ATOM 5009 N N . PRO A 1 642 ? 5.348 -35.157 -4.522 1.00 91.25 642 PRO A N 1
ATOM 5010 C CA . PRO A 1 642 ? 5.463 -35.404 -3.085 1.00 91.25 642 PRO A CA 1
ATOM 5011 C C . PRO A 1 642 ? 5.263 -34.142 -2.241 1.00 91.25 642 PRO A C 1
ATOM 5013 O O . PRO A 1 642 ? 4.638 -34.201 -1.190 1.00 91.25 642 PRO A O 1
ATOM 5016 N N . GLU A 1 643 ? 5.725 -32.985 -2.726 1.00 89.44 643 GLU A N 1
ATOM 5017 C CA . GLU A 1 643 ? 5.638 -31.709 -2.004 1.00 89.44 643 GLU A CA 1
ATOM 5018 C C . GLU A 1 643 ? 4.211 -31.154 -1.902 1.00 89.44 643 GLU A C 1
ATOM 5020 O O . GLU A 1 643 ? 3.976 -30.245 -1.112 1.00 89.44 643 GLU A O 1
ATOM 5025 N N . ALA A 1 644 ? 3.283 -31.667 -2.712 1.00 91.75 644 ALA A N 1
ATOM 5026 C CA . ALA A 1 644 ? 1.877 -31.279 -2.707 1.00 91.75 644 ALA A CA 1
ATOM 5027 C C . ALA A 1 644 ? 1.008 -32.203 -1.834 1.00 91.75 644 ALA A C 1
ATOM 5029 O O . ALA A 1 644 ? -0.198 -31.997 -1.742 1.00 91.75 644 ALA A O 1
ATOM 5030 N N . VAL A 1 645 ? 1.590 -33.240 -1.221 1.00 94.25 645 VAL A N 1
ATOM 5031 C CA . VAL A 1 645 ? 0.859 -34.220 -0.412 1.00 94.25 645 VAL A CA 1
ATOM 5032 C C . VAL A 1 645 ? 0.961 -33.849 1.065 1.00 94.25 645 VAL A C 1
ATOM 5034 O O . VAL A 1 645 ? 2.045 -33.876 1.648 1.00 94.25 645 VAL A O 1
ATOM 5037 N N . HIS A 1 646 ? -0.176 -33.552 1.690 1.00 93.56 646 HIS A N 1
ATOM 5038 C CA . HIS A 1 646 ? -0.260 -33.204 3.105 1.00 93.56 646 HIS A CA 1
ATOM 5039 C C . HIS A 1 646 ? -0.936 -34.332 3.885 1.00 93.56 646 HIS A C 1
ATOM 5041 O O . HI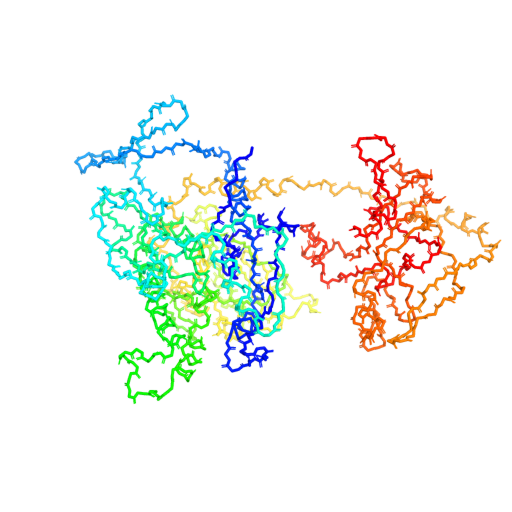S A 1 646 ? -2.087 -34.673 3.628 1.00 93.56 646 HIS A O 1
ATOM 5047 N N . VAL A 1 647 ? -0.216 -34.924 4.842 1.00 92.44 647 VAL A N 1
ATOM 5048 C CA . VAL A 1 647 ? -0.734 -36.013 5.684 1.00 92.44 647 VAL A CA 1
ATOM 5049 C C . VAL A 1 647 ? -1.724 -35.461 6.704 1.00 92.44 647 VAL A C 1
ATOM 5051 O O . VAL A 1 647 ? -1.399 -34.542 7.455 1.00 92.44 647 VAL A O 1
ATOM 5054 N N . LEU A 1 648 ? -2.910 -36.060 6.752 1.00 87.12 648 LEU A N 1
ATOM 5055 C CA . LEU A 1 648 ? -3.918 -35.778 7.764 1.00 87.12 648 LEU A CA 1
ATOM 5056 C C . LEU A 1 648 ? -3.610 -36.603 9.022 1.00 87.12 648 LEU A C 1
ATOM 5058 O O . LEU A 1 648 ? -3.310 -37.796 8.946 1.00 87.12 648 LEU A O 1
ATOM 5062 N N . SER A 1 649 ? -3.630 -35.944 10.182 1.00 72.12 649 SER A N 1
ATOM 5063 C CA . SER A 1 649 ? -3.352 -36.554 11.488 1.00 72.12 649 SER A CA 1
ATOM 5064 C C . SER A 1 649 ? -4.435 -37.583 11.839 1.00 72.12 649 SER A C 1
ATOM 5066 O O . SER A 1 649 ? -5.623 -37.268 11.872 1.00 72.12 649 SER A O 1
ATOM 5068 N N . GLU A 1 650 ? -4.020 -38.824 12.112 1.00 61.88 650 GLU A N 1
ATOM 5069 C CA . GLU A 1 650 ? -4.893 -39.885 12.645 1.00 61.88 650 GLU A CA 1
ATOM 5070 C C . GLU A 1 650 ? -4.824 -39.956 14.188 1.00 61.88 650 GLU A C 1
ATOM 5072 O O . GLU A 1 650 ? -5.622 -40.638 14.830 1.00 61.88 650 GLU A O 1
ATOM 5077 N N . ASP A 1 651 ? -3.895 -39.224 14.811 1.00 56.59 651 ASP A N 1
ATOM 5078 C CA . ASP A 1 651 ? -3.602 -39.231 16.244 1.00 56.59 651 ASP A CA 1
ATOM 5079 C C . ASP A 1 651 ? -4.417 -38.198 17.037 1.00 56.59 651 ASP A C 1
ATOM 5081 O O . ASP A 1 651 ? -3.860 -37.375 17.748 1.00 56.59 651 ASP A O 1
ATOM 5085 N N . GLY A 1 652 ? -5.750 -38.266 16.948 1.00 51.06 652 GLY A N 1
ATOM 5086 C CA . GLY A 1 652 ? -6.724 -37.824 17.968 1.00 51.06 652 GLY A CA 1
ATOM 5087 C C . GLY A 1 652 ? -6.774 -36.348 18.417 1.00 51.06 652 GLY A C 1
ATOM 5088 O O . GLY A 1 652 ? -7.818 -35.920 18.901 1.00 51.06 652 GLY A O 1
ATOM 5089 N N . SER A 1 653 ? -5.720 -35.543 18.267 1.00 53.09 653 SER A N 1
ATOM 5090 C CA . SER A 1 653 ? -5.693 -34.134 18.684 1.00 53.09 653 SER A CA 1
ATOM 5091 C C . SER A 1 653 ? -6.304 -33.182 17.653 1.00 53.09 653 SER A C 1
ATOM 5093 O O . SER A 1 653 ? -6.618 -32.045 17.995 1.00 53.09 653 SER A O 1
ATOM 5095 N N . ALA A 1 654 ? -6.500 -33.656 16.416 1.00 54.91 654 ALA A N 1
ATOM 5096 C CA . ALA A 1 654 ? -7.135 -32.928 15.319 1.00 54.91 654 ALA A CA 1
ATOM 5097 C C . ALA A 1 654 ? -7.652 -33.896 14.231 1.00 54.91 654 ALA A C 1
ATOM 5099 O O . ALA A 1 654 ? -7.285 -33.773 13.065 1.00 54.91 654 ALA A O 1
ATOM 5100 N N . TYR A 1 655 ? -8.466 -34.893 14.607 1.00 61.28 655 TYR A N 1
ATOM 5101 C CA . TYR A 1 655 ? -9.106 -35.773 13.618 1.00 61.28 655 TYR A CA 1
ATOM 5102 C C . TYR A 1 655 ? -9.982 -34.936 12.678 1.00 61.28 655 TYR A C 1
ATOM 5104 O O . TYR A 1 655 ? -10.930 -34.288 13.125 1.00 61.28 655 TYR A O 1
ATOM 5112 N N . MET A 1 656 ? -9.651 -34.948 11.389 1.00 69.19 656 MET A N 1
ATOM 5113 C CA . MET A 1 656 ? -10.409 -34.279 10.339 1.00 69.19 656 MET A CA 1
ATOM 5114 C C . MET A 1 656 ? -11.029 -35.346 9.439 1.00 69.19 656 MET A C 1
ATOM 5116 O O . MET A 1 656 ? -10.331 -36.228 8.939 1.00 69.19 656 MET A O 1
ATOM 5120 N N . ASP A 1 657 ? -12.348 -35.280 9.271 1.00 80.69 657 ASP A N 1
ATOM 5121 C CA . ASP A 1 657 ? -13.084 -36.163 8.371 1.00 80.69 657 ASP A CA 1
ATOM 5122 C C . ASP A 1 657 ? -12.612 -35.960 6.920 1.00 80.69 657 ASP A C 1
ATOM 5124 O O . ASP A 1 657 ? -12.458 -34.823 6.469 1.00 80.69 657 ASP A O 1
ATOM 5128 N N . LEU A 1 658 ? -12.366 -37.055 6.191 1.00 81.88 658 LEU A N 1
ATOM 5129 C CA . LEU A 1 658 ? -11.811 -37.003 4.834 1.00 81.88 658 LEU A CA 1
ATOM 5130 C C . LEU A 1 658 ? -12.738 -36.306 3.834 1.00 81.88 658 LEU A C 1
ATOM 5132 O O . LEU A 1 658 ? -12.242 -35.622 2.939 1.00 81.88 658 LEU A O 1
ATOM 5136 N N . ALA A 1 659 ? -14.056 -36.448 3.988 1.00 84.62 659 ALA A N 1
ATOM 5137 C CA . ALA A 1 659 ? -15.018 -35.790 3.115 1.00 84.62 659 ALA A CA 1
ATOM 5138 C C . ALA A 1 659 ? -15.052 -34.281 3.386 1.00 84.62 659 ALA A C 1
ATOM 5140 O O . ALA A 1 659 ? -15.074 -33.491 2.447 1.00 84.62 659 ALA A O 1
ATOM 5141 N N . ALA A 1 660 ? -14.987 -33.874 4.659 1.00 82.56 660 ALA A N 1
ATOM 5142 C CA . ALA A 1 660 ? -14.883 -32.461 5.024 1.00 82.56 660 ALA A CA 1
ATOM 5143 C C . ALA A 1 660 ? -13.563 -31.837 4.542 1.00 82.56 660 ALA A C 1
ATOM 5145 O O . ALA A 1 660 ? -13.563 -30.727 4.018 1.00 82.56 660 ALA A O 1
ATOM 5146 N N . ALA A 1 661 ? -12.451 -32.565 4.668 1.00 83.44 661 ALA A N 1
ATOM 5147 C CA . ALA A 1 661 ? -11.138 -32.124 4.202 1.00 83.44 661 ALA A CA 1
ATOM 5148 C C . ALA A 1 661 ? -11.040 -32.002 2.672 1.00 83.44 661 ALA A C 1
ATOM 5150 O O . ALA A 1 661 ? -10.167 -31.298 2.185 1.00 83.44 661 ALA A O 1
ATOM 5151 N N . ALA A 1 662 ? -11.927 -32.653 1.913 1.00 83.12 662 ALA A N 1
ATOM 5152 C CA . ALA A 1 662 ? -11.986 -32.527 0.457 1.00 83.12 662 ALA A CA 1
ATOM 5153 C C . ALA A 1 662 ? -12.646 -31.224 -0.027 1.00 83.12 662 ALA A C 1
ATOM 5155 O O . ALA A 1 662 ? -12.762 -31.051 -1.231 1.00 83.12 662 ALA A O 1
ATOM 5156 N N . LEU A 1 663 ? -13.095 -30.344 0.877 1.00 74.12 663 LEU A N 1
ATOM 5157 C CA . LEU A 1 663 ? -13.666 -29.018 0.581 1.00 74.12 663 LEU A CA 1
ATOM 5158 C C . LEU A 1 663 ? -12.796 -27.862 1.120 1.00 74.12 663 LEU A C 1
ATOM 5160 O O . LEU A 1 663 ? -13.247 -26.716 1.146 1.00 74.12 663 LEU A O 1
ATOM 5164 N N . ILE A 1 664 ? -11.594 -28.172 1.622 1.00 59.84 664 ILE A N 1
ATOM 5165 C CA . ILE A 1 664 ? -10.617 -27.235 2.205 1.00 59.84 664 ILE A CA 1
ATOM 5166 C C . ILE A 1 664 ? -9.419 -27.159 1.264 1.00 59.84 664 ILE A C 1
ATOM 5168 O O . ILE A 1 664 ? -8.938 -26.028 1.023 1.00 59.84 664 ILE A O 1
#

Sequence (664 aa):
MTKTCKRCTAGQPRCIRVPSRCLIQLVEEIDAGRNSVTLKDGRRVTTRGWHTMFEAMHGTYLDYCLNIRQKYSEEVIRQSYQKLGVEPYIGWKLESFSLDHESEDEYKVTSHVRNSKTDQLLVVKCKYIIGADGGQSLIRRLANVPIEGERTTTEMLAKYGNRLTEEDAKQEAVKSMEPFTLDLESIEWWTLYSINQHVADTYISNNGVVLGGDACHTHSSGAAQGMNTGVHDAVNLAWKLGETYDSECRPAAHRLIELDKAFSAVISGQIPDSYKGRYTAANELFTKLFNETIQFSIGLGIHYNENMINRPSTTGMTSAGWRAPDGLVYPPRLAPAGPYVLILAGQPSETQANLAIVVEALGALVTRLPRDMIRFITVVAQNVAHGDRFFSIPRLGYFCFDQDQSAHAAYTISPGRGAMVILRPDVIHVMRCSTSRFGSRLRRFEHAEYIECCKRPNDLWPLWLSVEKQQRKARIPTGLKHRSTSRQIQGLIASQIQKQGTTMRAAQFYAAGDVRVEDVPVPQASDDRVLIEVEWCGICGSDLNEYMFGPFAIPSLQSGPHPLTNALLPVTMGHEFTGRIKYVPESISHLKKGQAVVVDPRYYCSSCTPCLHTATNSCEKIGFMGLSGGGGGLSEFVAVRPEAVHVLSEDGSAYMDLAAAALI

InterPro domains:
  IPR002938 FAD-binding domain [PF01494] (62-156)
  IPR002938 FAD-binding domain [PF01494] (162-249)
  IPR011032 GroES-like superfamily [SSF50129] (502-655)
  IPR013154 Alcohol dehydrogenase-like, N-terminal [PF08240] (527-647)
  IPR036188 FAD/NAD(P)-binding domain superfamily [G3DSA:3.50.50.60] (3-161)
  IPR036188 FAD/NAD(P)-binding domain superfamily [G3DSA:3.50.50.60] (195-255)
  IPR036188 FAD/NAD(P)-binding domain superfamily [SSF51905] (42-273)
  IPR050641 Rifampicin monooxygenase-like [PTHR43004] (161-443)